Protein AF-0000000086640289 (afdb_homodimer)

Secondary structure (DSSP, 8-state):
------SEEEEEEESS-TT-EEEEEESSTT--HHHHHHTT---EEEEES-SBTTB---EEEEEEEEEEEE-SS-HHHH-SEEEEES-BHHHHHHTT-PPPSS-EEEEE-GGGEE--TTSEEEEPHHHHTTT-EE--EEEEEEE-S-BSS--TTTGGGGEEEEEEEE--EEHHHHHTSS-SHHHH-STT-EEEEEEEEEGGG-S-GGG-EEEEEETTEEEEEEEGGGBSS-HHHHHHHHTTTS-B-TT-EEE----S--GGGSSS-----TT-EEEEEEETTTEEEEEEEEE--/------SEEEEEEESS-TT-EEEEEESSTT--HHHHHHTT---EEEEES-SBTTB---EEEEEEEEEEEE-SS-HHHH-SEEEEES-BHHHHHHTT-PPPSS-EEEEE-GGGEE--TTSEEEEPHHHHTTT-EE--EEEEEEE-S-BSS--TTTGGGGEEEEEEEE--EEHHHHHTSS-SHHHH-STT-EEEEEEEEEGGG-S-GGG-EEEEEETTEEEEEEEGGGBSS-HHHHHHHHTTTS-B-TT-EEE----S--GGGSSS-----TT-EEEEEEETTTEEEEEEEEE--

Radius of gyration: 24.08 Å; Cα contacts (8 Å, |Δi|>4): 1708; chains: 2; bounding box: 57×68×58 Å

Organism: NCBI:txid1208366

Structure (mmCIF, N/CA/C/O backbone):
data_AF-0000000086640289-model_v1
#
loop_
_entity.id
_entity.type
_entity.pdbx_description
1 polymer 'Fumarylacetoacetase-like C-terminal domain-containing protein'
#
loop_
_atom_site.group_PDB
_atom_site.id
_atom_site.type_symbol
_atom_site.label_atom_id
_atom_site.label_alt_id
_atom_site.label_comp_id
_atom_site.label_asym_id
_atom_site.label_entity_id
_atom_site.label_seq_id
_atom_site.pdbx_PDB_ins_code
_atom_site.Cartn_x
_atom_site.Cartn_y
_atom_site.Cartn_z
_atom_site.occupancy
_atom_site.B_iso_or_equiv
_atom_site.auth_seq_id
_atom_site.auth_comp_id
_atom_site.auth_asym_id
_atom_site.auth_atom_id
_atom_site.pdbx_PDB_model_num
ATOM 1 N N . MET A 1 1 ? 33.031 -7.715 -14.867 1 24.7 1 MET A N 1
ATOM 2 C CA . MET A 1 1 ? 32.781 -9.148 -14.742 1 24.7 1 MET A CA 1
ATOM 3 C C . MET A 1 1 ? 31.281 -9.43 -14.781 1 24.7 1 MET A C 1
ATOM 5 O O . MET A 1 1 ? 30.547 -8.945 -13.93 1 24.7 1 MET A O 1
ATOM 9 N N . ALA A 1 2 ? 30.656 -9.617 -15.773 1 37.31 2 ALA A N 1
ATOM 10 C CA . ALA A 1 2 ? 29.266 -9.633 -16.188 1 37.31 2 ALA A CA 1
ATOM 11 C C . ALA A 1 2 ? 28.438 -10.531 -15.273 1 37.31 2 ALA A C 1
ATOM 13 O O . ALA A 1 2 ? 28.953 -11.5 -14.711 1 37.31 2 ALA A O 1
ATOM 14 N N . MET A 1 3 ? 27.281 -10.094 -14.562 1 44.59 3 MET A N 1
ATOM 15 C CA . MET A 1 3 ? 26.266 -10.586 -13.633 1 44.59 3 MET A CA 1
ATOM 16 C C . MET A 1 3 ? 25.922 -12.039 -13.93 1 44.59 3 MET A C 1
ATOM 18 O O . MET A 1 3 ? 25.609 -12.391 -15.07 1 44.59 3 MET A O 1
ATOM 22 N N . ARG A 1 4 ? 26.469 -12.938 -13.359 1 50.22 4 ARG A N 1
ATOM 23 C CA . ARG A 1 4 ? 26.062 -14.336 -13.312 1 50.22 4 ARG A CA 1
ATOM 24 C C . ARG A 1 4 ? 24.547 -14.461 -13.172 1 50.22 4 ARG A C 1
ATOM 26 O O . ARG A 1 4 ? 23.984 -14.086 -12.141 1 50.22 4 ARG A O 1
ATOM 33 N N . PRO A 1 5 ? 23.719 -14.805 -14.32 1 75.94 5 PRO A N 1
ATOM 34 C CA . PRO A 1 5 ? 22.312 -14.945 -14.727 1 75.94 5 PRO A CA 1
ATOM 35 C C . PRO A 1 5 ? 21.625 -16.125 -14.062 1 75.94 5 PRO A C 1
ATOM 37 O O . PRO A 1 5 ? 22.281 -17.125 -13.734 1 75.94 5 PRO A O 1
ATOM 40 N N . PHE A 1 6 ? 20.828 -16.016 -13.094 1 92.88 6 PHE A N 1
ATOM 41 C CA . PHE A 1 6 ? 20 -17.125 -12.602 1 92.88 6 PHE A CA 1
ATOM 42 C C . PHE A 1 6 ? 18.859 -17.406 -13.562 1 92.88 6 PHE A C 1
ATOM 44 O O . PHE A 1 6 ? 18.484 -16.547 -14.367 1 92.88 6 PHE A O 1
ATOM 51 N N . SER A 1 7 ? 18.453 -18.688 -13.578 1 96.06 7 SER A N 1
ATOM 52 C CA . SER A 1 7 ? 17.281 -19.047 -14.359 1 96.06 7 SER A CA 1
ATOM 53 C C . SER A 1 7 ? 16.016 -19.047 -13.5 1 96.06 7 SER A C 1
ATOM 55 O O . SER A 1 7 ? 15.008 -18.438 -13.867 1 96.06 7 SER A O 1
ATOM 57 N N . ARG A 1 8 ? 16.125 -19.672 -12.344 1 97.5 8 ARG A N 1
ATOM 58 C CA . ARG A 1 8 ? 15.031 -19.766 -11.367 1 97.5 8 ARG A CA 1
ATOM 59 C C . ARG A 1 8 ? 15.578 -19.75 -9.945 1 97.5 8 ARG A C 1
ATOM 61 O O . ARG A 1 8 ? 16.531 -20.469 -9.625 1 97.5 8 ARG A O 1
ATOM 68 N N . LEU A 1 9 ? 14.984 -18.953 -9.133 1 98.62 9 LEU A N 1
ATOM 69 C CA . LEU A 1 9 ? 15.438 -18.875 -7.75 1 98.62 9 LEU A CA 1
ATOM 70 C C . LEU A 1 9 ? 14.32 -19.266 -6.785 1 98.62 9 LEU A C 1
ATOM 72 O O . LEU A 1 9 ? 13.148 -19.047 -7.078 1 98.62 9 LEU A O 1
ATOM 76 N N . VAL A 1 10 ? 14.719 -19.875 -5.699 1 98.88 10 VAL A N 1
ATOM 77 C CA . VAL A 1 10 ? 13.844 -20.094 -4.551 1 98.88 10 VAL A CA 1
ATOM 78 C C . VAL A 1 10 ? 14.453 -19.438 -3.307 1 98.88 10 VAL A C 1
ATOM 80 O O . VAL A 1 10 ? 15.672 -19.297 -3.211 1 98.88 10 VAL A O 1
ATOM 83 N N . ARG A 1 11 ? 13.648 -18.969 -2.461 1 98.88 11 ARG A N 1
ATOM 84 C CA . ARG A 1 11 ? 13.961 -18.594 -1.082 1 98.88 11 ARG A CA 1
ATOM 85 C C . ARG A 1 11 ? 13.477 -19.672 -0.111 1 98.88 11 ARG A C 1
ATOM 87 O O . ARG A 1 11 ? 12.328 -20.109 -0.183 1 98.88 11 ARG A O 1
ATOM 94 N N . PHE A 1 12 ? 14.461 -20.156 0.805 1 98.75 12 PHE A N 1
ATOM 95 C CA . PHE A 1 12 ? 14.078 -21.359 1.538 1 98.75 12 PHE A CA 1
ATOM 96 C C . PHE A 1 12 ? 14.898 -21.5 2.814 1 98.75 12 PHE A C 1
ATOM 98 O O . PHE A 1 12 ? 15.883 -20.766 3.012 1 98.75 12 PHE A O 1
ATOM 105 N N . ILE A 1 13 ? 14.352 -22.312 3.648 1 98.44 13 ILE A N 1
ATOM 106 C CA . ILE A 1 13 ? 15.086 -22.844 4.793 1 98.44 13 ILE A CA 1
ATOM 107 C C . ILE A 1 13 ? 15.539 -24.266 4.496 1 98.44 13 ILE A C 1
ATOM 109 O O . ILE A 1 13 ? 14.766 -25.078 3.994 1 98.44 13 ILE A O 1
ATOM 113 N N . SER A 1 14 ? 16.812 -24.531 4.777 1 97.94 14 SER A N 1
ATOM 114 C CA . SER A 1 14 ? 17.359 -25.844 4.457 1 97.94 14 SER A CA 1
ATOM 115 C C . SER A 1 14 ? 17.141 -26.828 5.605 1 97.94 14 SER A C 1
ATOM 117 O O . SER A 1 14 ? 16.938 -26.422 6.75 1 97.94 14 SER A O 1
ATOM 119 N N . THR A 1 15 ? 17.219 -28.078 5.32 1 97 15 THR A N 1
ATOM 120 C CA . THR A 1 15 ? 17.125 -29.141 6.324 1 97 15 THR A CA 1
ATOM 121 C C . THR A 1 15 ? 18.312 -29.078 7.273 1 97 15 THR A C 1
ATOM 123 O O . THR A 1 15 ? 18.188 -29.406 8.461 1 97 15 THR A O 1
ATOM 126 N N . ALA A 1 16 ? 19.453 -28.641 6.812 1 95.31 16 ALA A N 1
ATOM 127 C CA . ALA A 1 16 ? 20.688 -28.641 7.578 1 95.31 16 ALA A CA 1
ATOM 128 C C . ALA A 1 16 ? 20.766 -27.453 8.523 1 95.31 16 ALA A C 1
ATOM 130 O O . ALA A 1 16 ? 21.422 -27.516 9.562 1 95.31 16 ALA A O 1
ATOM 131 N N . ASP A 1 17 ? 20.156 -26.359 8.203 1 92.88 17 ASP A N 1
ATOM 132 C CA . ASP A 1 17 ? 20.203 -25.141 9 1 92.88 17 ASP A CA 1
ATOM 133 C C . ASP A 1 17 ? 18.828 -24.484 9.094 1 92.88 17 ASP A C 1
ATOM 135 O O . ASP A 1 17 ? 18.516 -23.578 8.32 1 92.88 17 ASP A O 1
ATOM 139 N N . PRO A 1 18 ? 18.125 -24.734 10.156 1 91.88 18 PRO A N 1
ATOM 140 C CA . PRO A 1 18 ? 16.719 -24.328 10.242 1 91.88 18 PRO A CA 1
ATOM 141 C C . PRO A 1 18 ? 16.562 -22.844 10.602 1 91.88 18 PRO A C 1
ATOM 143 O O . PRO A 1 18 ? 15.453 -22.328 10.594 1 91.88 18 PRO A O 1
ATOM 146 N N . VAL A 1 19 ? 17.641 -22.125 10.812 1 91.56 19 VAL A N 1
ATOM 147 C CA . VAL A 1 19 ? 17.5 -20.75 11.266 1 91.56 19 VAL A CA 1
ATOM 148 C C . VAL A 1 19 ? 17.938 -19.781 10.172 1 91.56 19 VAL A C 1
ATOM 150 O O . VAL A 1 19 ? 17.75 -18.578 10.273 1 91.56 19 VAL A O 1
ATOM 153 N N . LYS A 1 20 ? 18.453 -20.328 9.109 1 95.06 20 LYS A N 1
ATOM 154 C CA . LYS A 1 20 ? 19.016 -19.469 8.062 1 95.06 20 LYS A CA 1
ATOM 155 C C . LYS A 1 20 ? 18.125 -19.484 6.82 1 95.06 20 LYS A C 1
ATOM 157 O O . LYS A 1 20 ? 17.719 -20.562 6.352 1 95.06 20 LYS A O 1
ATOM 162 N N . ILE A 1 21 ? 17.766 -18.344 6.352 1 98.06 21 ILE A N 1
ATOM 163 C CA . ILE A 1 21 ? 17.078 -18.219 5.066 1 98.06 21 ILE A CA 1
ATOM 164 C C . ILE A 1 21 ? 18.125 -18.172 3.941 1 98.06 21 ILE A C 1
ATOM 166 O O . ILE A 1 21 ? 19.078 -17.391 4.008 1 98.06 21 ILE A O 1
ATOM 170 N N . LEU A 1 22 ? 17.922 -18.969 2.895 1 98.38 22 LEU A N 1
ATOM 171 C CA . LEU A 1 22 ? 18.859 -19.078 1.788 1 98.38 22 LEU A CA 1
ATOM 172 C C . LEU A 1 22 ? 18.172 -18.797 0.457 1 98.38 22 LEU A C 1
ATOM 174 O O . LEU A 1 22 ? 16.953 -18.875 0.356 1 98.38 22 LEU A O 1
ATOM 178 N N . ILE A 1 23 ? 18.969 -18.422 -0.487 1 98.62 23 ILE A N 1
ATOM 179 C CA . ILE A 1 23 ? 18.578 -18.328 -1.892 1 98.62 23 ILE A CA 1
ATOM 180 C C . ILE A 1 23 ? 19.25 -19.438 -2.688 1 98.62 23 ILE A C 1
ATOM 182 O O . ILE A 1 23 ? 20.422 -19.75 -2.459 1 98.62 23 ILE A O 1
ATOM 186 N N . GLY A 1 24 ? 18.531 -20.031 -3.619 1 98.5 24 GLY A N 1
ATOM 187 C CA . GLY A 1 24 ? 19.156 -21.078 -4.43 1 98.5 24 GLY A CA 1
ATOM 188 C C . GLY A 1 24 ? 18.406 -21.344 -5.723 1 98.5 24 GLY A C 1
ATOM 189 O O . GLY A 1 24 ? 17.328 -20.797 -5.949 1 98.5 24 GLY A O 1
ATOM 190 N N . GLN A 1 25 ? 18.984 -22.078 -6.547 1 98.5 25 GLN A N 1
ATOM 191 C CA . GLN A 1 25 ? 18.406 -22.531 -7.801 1 98.5 25 GLN A CA 1
ATOM 192 C C . GLN A 1 25 ? 18.203 -24.047 -7.789 1 98.5 25 GLN A C 1
ATOM 194 O O . GLN A 1 25 ? 19.141 -24.797 -7.523 1 98.5 25 GLN A O 1
ATOM 199 N N . PRO A 1 26 ? 16.953 -24.469 -8.078 1 98.38 26 PRO A N 1
ATOM 200 C CA . PRO A 1 26 ? 16.75 -25.922 -8.109 1 98.38 26 PRO A CA 1
ATOM 201 C C . PRO A 1 26 ? 17.75 -26.641 -9.008 1 98.38 26 PRO A C 1
ATOM 203 O O . PRO A 1 26 ? 18.078 -26.156 -10.094 1 98.38 26 PRO A O 1
ATOM 206 N N . GLU A 1 27 ? 18.219 -27.75 -8.562 1 97.44 27 GLU A N 1
ATOM 207 C CA . GLU A 1 27 ? 19.172 -28.547 -9.328 1 97.44 27 GLU A CA 1
ATOM 208 C C . GLU A 1 27 ? 18.547 -29.078 -10.617 1 97.44 27 GLU A C 1
ATOM 210 O O . GLU A 1 27 ? 19.203 -29.125 -11.656 1 97.44 27 GLU A O 1
ATOM 215 N N . GLN A 1 28 ? 17.344 -29.5 -10.477 1 95.75 28 GLN A N 1
ATOM 216 C CA . GLN A 1 28 ? 16.609 -29.953 -11.648 1 95.75 28 GLN A CA 1
ATOM 217 C C . GLN A 1 28 ? 15.859 -28.812 -12.312 1 95.75 28 GLN A C 1
ATOM 219 O O . GLN A 1 28 ? 14.898 -28.281 -11.742 1 95.75 28 GLN A O 1
ATOM 224 N N . ASP A 1 29 ? 16.141 -28.531 -13.469 1 91.31 29 ASP A N 1
ATOM 225 C CA . ASP A 1 29 ? 15.641 -27.344 -14.156 1 91.31 29 ASP A CA 1
ATOM 226 C C . ASP A 1 29 ? 14.133 -27.406 -14.359 1 91.31 29 ASP A C 1
ATOM 228 O O . ASP A 1 29 ? 13.445 -26.391 -14.305 1 91.31 29 ASP A O 1
ATOM 232 N N . GLU A 1 30 ? 13.609 -28.562 -14.539 1 93.44 30 GLU A N 1
ATOM 233 C CA . GLU A 1 30 ? 12.211 -28.672 -14.945 1 93.44 30 GLU A CA 1
ATOM 234 C C . GLU A 1 30 ? 11.32 -29.062 -13.773 1 93.44 30 GLU A C 1
ATOM 236 O O . GLU A 1 30 ? 10.109 -29.234 -13.93 1 93.44 30 GLU A O 1
ATOM 241 N N . ILE A 1 31 ? 11.914 -29.156 -12.594 1 97.75 31 ILE A N 1
ATOM 242 C CA . ILE A 1 31 ? 11.148 -29.609 -11.438 1 97.75 31 ILE A CA 1
ATOM 243 C C . ILE A 1 31 ? 10.094 -28.562 -11.07 1 97.75 31 ILE A C 1
ATOM 245 O O . ILE A 1 31 ? 10.375 -27.359 -11.094 1 97.75 31 ILE A O 1
ATOM 249 N N . ASP A 1 32 ? 8.859 -29 -10.875 1 98.69 32 ASP A N 1
ATOM 250 C CA . ASP A 1 32 ? 7.883 -28.172 -10.195 1 98.69 32 ASP A CA 1
ATOM 251 C C . ASP A 1 32 ? 8.109 -28.188 -8.68 1 98.69 32 ASP A C 1
ATOM 253 O O . ASP A 1 32 ? 7.656 -29.094 -7.988 1 98.69 32 ASP A O 1
ATOM 257 N N . VAL A 1 33 ? 8.758 -27.141 -8.195 1 98.81 33 VAL A N 1
ATOM 258 C CA . VAL A 1 33 ? 9.219 -27.109 -6.812 1 98.81 33 VAL A CA 1
ATOM 259 C C . VAL A 1 33 ? 8.023 -27.234 -5.867 1 98.81 33 VAL A C 1
ATOM 261 O O . VAL A 1 33 ? 8.07 -27.984 -4.891 1 98.81 33 VAL A O 1
ATOM 264 N N . GLY A 1 34 ? 6.914 -26.516 -6.125 1 98.75 34 GLY A N 1
ATOM 265 C CA . GLY A 1 34 ? 5.742 -26.547 -5.266 1 98.75 34 GLY A CA 1
ATOM 266 C C . GLY A 1 34 ? 5.117 -27.922 -5.152 1 98.75 34 GLY A C 1
ATOM 267 O O . GLY A 1 34 ? 4.84 -28.391 -4.051 1 98.75 34 GLY A O 1
ATOM 268 N N . ILE A 1 35 ? 4.938 -28.594 -6.273 1 98.5 35 ILE A N 1
ATOM 269 C CA . ILE A 1 35 ? 4.309 -29.906 -6.293 1 98.5 35 ILE A CA 1
ATOM 270 C C . ILE A 1 35 ? 5.234 -30.938 -5.645 1 98.5 35 ILE A C 1
ATOM 272 O O . ILE A 1 35 ? 4.785 -31.781 -4.871 1 98.5 35 ILE A O 1
ATOM 276 N N . ALA A 1 36 ? 6.527 -30.859 -5.973 1 98.69 36 ALA A N 1
ATOM 277 C CA . ALA A 1 36 ? 7.484 -31.797 -5.398 1 98.69 36 ALA A CA 1
ATOM 278 C C . ALA A 1 36 ? 7.457 -31.75 -3.875 1 98.69 36 ALA A C 1
ATOM 280 O O . ALA A 1 36 ? 7.359 -32.781 -3.215 1 98.69 36 ALA A O 1
ATOM 281 N N . LEU A 1 37 ? 7.492 -30.547 -3.363 1 98.5 37 LEU A N 1
ATOM 282 C CA . LEU A 1 37 ? 7.488 -30.406 -1.913 1 98.5 37 LEU A CA 1
ATOM 283 C C . LEU A 1 37 ? 6.152 -30.844 -1.325 1 98.5 37 LEU A C 1
ATOM 285 O O . LEU A 1 37 ? 6.117 -31.5 -0.277 1 98.5 37 LEU A O 1
ATOM 289 N N . HIS A 1 38 ? 5.09 -30.5 -1.978 1 98.19 38 HIS A N 1
ATOM 290 C CA . HIS A 1 38 ? 3.762 -30.875 -1.512 1 98.19 38 HIS A CA 1
ATOM 291 C C . HIS A 1 38 ? 3.604 -32.406 -1.467 1 98.19 38 HIS A C 1
ATOM 293 O O . HIS A 1 38 ? 2.889 -32.906 -0.613 1 98.19 38 HIS A O 1
ATOM 299 N N . GLN A 1 39 ? 4.301 -33.062 -2.316 1 97.81 39 GLN A N 1
ATOM 300 C CA . GLN A 1 39 ? 4.242 -34.531 -2.387 1 97.81 39 GLN A CA 1
ATOM 301 C C . GLN A 1 39 ? 5.352 -35.156 -1.549 1 97.81 39 GLN A C 1
ATOM 303 O O . GLN A 1 39 ? 5.609 -36.375 -1.66 1 97.81 39 GLN A O 1
ATOM 308 N N . ASN A 1 40 ? 6.094 -34.375 -0.811 1 97.12 40 ASN A N 1
ATOM 309 C CA . ASN A 1 40 ? 7.145 -34.781 0.111 1 97.12 40 ASN A CA 1
ATOM 310 C C . ASN A 1 40 ? 8.352 -35.344 -0.634 1 97.12 40 ASN A C 1
ATOM 312 O O . ASN A 1 40 ? 8.977 -36.312 -0.177 1 97.12 40 ASN A O 1
ATOM 316 N N . HIS A 1 41 ? 8.562 -34.844 -1.82 1 97.94 41 HIS A N 1
ATOM 317 C CA . HIS A 1 41 ? 9.797 -35.156 -2.537 1 97.94 41 HIS A CA 1
ATOM 318 C C . HIS A 1 41 ? 10.914 -34.188 -2.154 1 97.94 41 HIS A C 1
ATOM 320 O O . HIS A 1 41 ? 10.664 -33.031 -1.899 1 97.94 41 HIS A O 1
ATOM 326 N N . GLU A 1 42 ? 12.039 -34.719 -2.166 1 97.56 42 GLU A N 1
ATOM 327 C CA . GLU A 1 42 ? 13.211 -33.906 -1.893 1 97.56 42 GLU A CA 1
ATOM 328 C C . GLU A 1 42 ? 13.5 -32.938 -3.051 1 97.56 42 GLU A C 1
ATOM 330 O O . GLU A 1 42 ? 13.414 -33.344 -4.219 1 97.56 42 GLU A O 1
ATOM 335 N N . VAL A 1 43 ? 13.773 -31.75 -2.725 1 98.5 43 VAL A N 1
ATOM 336 C CA . VAL A 1 43 ? 14.211 -30.766 -3.711 1 98.5 43 VAL A CA 1
ATOM 337 C C . VAL A 1 43 ? 15.586 -30.219 -3.322 1 98.5 43 VAL A C 1
ATOM 339 O O . VAL A 1 43 ? 15.734 -29.578 -2.279 1 98.5 43 VAL A O 1
ATOM 342 N N . ARG A 1 44 ? 16.562 -30.438 -4.133 1 98.38 44 ARG A N 1
ATOM 343 C CA . ARG A 1 44 ? 17.922 -29.938 -3.941 1 98.38 44 ARG A CA 1
ATOM 344 C C . ARG A 1 44 ? 18.156 -28.656 -4.742 1 98.38 44 ARG A C 1
ATOM 346 O O . ARG A 1 44 ? 17.641 -28.516 -5.855 1 98.38 44 ARG A O 1
ATOM 353 N N . VAL A 1 45 ? 18.906 -27.797 -4.133 1 98.19 45 VAL A N 1
ATOM 354 C CA . VAL A 1 45 ? 19.109 -26.5 -4.75 1 98.19 45 VAL A CA 1
ATOM 355 C C . VAL A 1 45 ? 20.578 -26.125 -4.68 1 98.19 45 VAL A C 1
ATOM 357 O O . VAL A 1 45 ? 21.281 -26.453 -3.719 1 98.19 45 VAL A O 1
ATOM 360 N N . HIS A 1 46 ? 21.109 -25.547 -5.75 1 98.19 46 HIS A N 1
ATOM 361 C CA . HIS A 1 46 ? 22.391 -24.875 -5.707 1 98.19 46 HIS A CA 1
ATOM 362 C C . HIS A 1 46 ? 22.312 -23.562 -4.934 1 98.19 46 HIS A C 1
ATOM 364 O O . HIS A 1 46 ? 21.562 -22.656 -5.312 1 98.19 46 HIS A O 1
ATOM 370 N N . VAL A 1 47 ? 23.047 -23.422 -3.871 1 98.19 47 VAL A N 1
ATOM 371 C CA . VAL A 1 47 ? 22.922 -22.297 -2.957 1 98.19 47 VAL A CA 1
ATOM 372 C C . VAL A 1 47 ? 23.672 -21.094 -3.529 1 98.19 47 VAL A C 1
ATOM 374 O O . VAL A 1 47 ? 24.766 -21.234 -4.074 1 98.19 47 VAL A O 1
ATOM 377 N N . PHE A 1 48 ? 23.109 -19.969 -3.441 1 98.06 48 PHE A N 1
ATOM 378 C CA . PHE A 1 48 ? 23.719 -18.703 -3.83 1 98.06 48 PHE A CA 1
ATOM 379 C C . PHE A 1 48 ? 24.25 -17.969 -2.609 1 98.06 48 PHE A C 1
ATOM 381 O O . PHE A 1 48 ? 23.828 -18.234 -1.482 1 98.06 48 PHE A O 1
ATOM 388 N N . SER A 1 49 ? 25.172 -16.969 -2.814 1 97.56 49 SER A N 1
ATOM 389 C CA . SER A 1 49 ? 25.859 -16.281 -1.727 1 97.56 49 SER A CA 1
ATOM 390 C C . SER A 1 49 ? 25 -15.156 -1.157 1 97.56 49 SER A C 1
ATOM 392 O O . SER A 1 49 ? 25.219 -14.719 -0.025 1 97.56 49 SER A O 1
ATOM 394 N N . GLY A 1 50 ? 24.078 -14.688 -1.99 1 96.94 50 GLY A N 1
ATOM 395 C CA . GLY A 1 50 ? 23.25 -13.57 -1.544 1 96.94 50 GLY A CA 1
ATOM 396 C C . GLY A 1 50 ? 22.109 -13.992 -0.651 1 96.94 50 GLY A C 1
ATOM 397 O O . GLY A 1 50 ? 21.797 -15.18 -0.544 1 96.94 50 GLY A O 1
ATOM 398 N N . ARG A 1 51 ? 21.484 -13.039 -0.013 1 95.06 51 ARG A N 1
ATOM 399 C CA . ARG A 1 51 ? 20.406 -13.32 0.931 1 95.06 51 ARG A CA 1
ATOM 400 C C . ARG A 1 51 ? 19.047 -12.875 0.37 1 95.06 51 ARG A C 1
ATOM 402 O O . ARG A 1 51 ? 18.031 -12.984 1.047 1 95.06 51 ARG A O 1
ATOM 409 N N . SER A 1 52 ? 19.062 -12.367 -0.802 1 98.06 52 SER A N 1
ATOM 410 C CA . SER A 1 52 ? 17.875 -11.852 -1.467 1 98.06 52 SER A CA 1
ATOM 411 C C . SER A 1 52 ? 17.859 -12.211 -2.949 1 98.06 52 SER A C 1
ATOM 413 O O . SER A 1 52 ? 18.922 -12.219 -3.592 1 98.06 52 SER A O 1
ATOM 415 N N . VAL A 1 53 ? 16.688 -12.43 -3.43 1 98.12 53 VAL A N 1
ATOM 416 C CA . VAL A 1 53 ? 16.594 -12.711 -4.859 1 98.12 53 VAL A CA 1
ATOM 417 C C . VAL A 1 53 ? 16.938 -11.445 -5.652 1 98.12 53 VAL A C 1
ATOM 419 O O . VAL A 1 53 ? 17.219 -11.516 -6.848 1 98.12 53 VAL A O 1
ATOM 422 N N . LEU A 1 54 ? 16.828 -10.281 -5.031 1 98 54 LEU A N 1
ATOM 423 C CA . LEU A 1 54 ? 17.156 -9.016 -5.68 1 98 54 LEU A CA 1
ATOM 424 C C . LEU A 1 54 ? 18.656 -8.844 -5.816 1 98 54 LEU A C 1
ATOM 426 O O . LEU A 1 54 ? 19.125 -8.008 -6.594 1 98 54 LEU A O 1
ATOM 430 N N . ASP A 1 55 ? 19.375 -9.539 -5.02 1 96.81 55 ASP A N 1
ATOM 431 C CA . ASP A 1 55 ? 20.828 -9.602 -5.031 1 96.81 55 ASP A CA 1
ATOM 432 C C . ASP A 1 55 ? 21.328 -11 -4.656 1 96.81 55 ASP A C 1
ATOM 434 O O . ASP A 1 55 ? 21.922 -11.188 -3.592 1 96.81 55 ASP A O 1
ATOM 438 N N . PRO A 1 56 ? 21.156 -11.938 -5.582 1 97.06 56 PRO A N 1
ATOM 439 C CA . PRO A 1 56 ? 21.375 -13.336 -5.211 1 97.06 56 PRO A CA 1
ATOM 440 C C . PRO A 1 56 ? 22.859 -13.703 -5.109 1 97.06 56 PRO A C 1
ATOM 442 O O . PRO A 1 56 ? 23.203 -14.773 -4.605 1 97.06 56 PRO A O 1
ATOM 445 N N . GLY A 1 57 ? 23.688 -12.82 -5.574 1 96.25 57 GLY A N 1
ATOM 446 C CA . GLY A 1 57 ? 25.094 -13.172 -5.586 1 96.25 57 GLY A CA 1
ATOM 447 C C . GLY A 1 57 ? 25.438 -14.242 -6.598 1 96.25 57 GLY A C 1
ATOM 448 O O . GLY A 1 57 ? 24.984 -14.195 -7.742 1 96.25 57 GLY A O 1
ATOM 449 N N . GLN A 1 58 ? 26.359 -15.148 -6.152 1 95.44 58 GLN A N 1
ATOM 450 C CA . GLN A 1 58 ? 26.828 -16.203 -7.039 1 95.44 58 GLN A CA 1
ATOM 451 C C . GLN A 1 58 ? 26.594 -17.578 -6.418 1 95.44 58 GLN A C 1
ATOM 453 O O . GLN A 1 58 ? 26.422 -17.703 -5.203 1 95.44 58 GLN A O 1
ATOM 458 N N . ARG A 1 59 ? 26.594 -18.516 -7.301 1 95.75 59 ARG A N 1
ATOM 459 C CA . ARG A 1 59 ? 26.578 -19.891 -6.781 1 95.75 59 ARG A CA 1
ATOM 460 C C . ARG A 1 59 ? 27.766 -20.141 -5.871 1 95.75 59 ARG A C 1
ATOM 462 O O . ARG A 1 59 ? 28.906 -19.781 -6.203 1 95.75 59 ARG A O 1
ATOM 469 N N . THR A 1 60 ? 27.531 -20.766 -4.773 1 96.69 60 THR A N 1
ATOM 470 C CA . THR A 1 60 ? 28.594 -21 -3.803 1 96.69 60 THR A CA 1
ATOM 471 C C . THR A 1 60 ? 29.312 -22.312 -4.102 1 96.69 60 THR A C 1
ATOM 473 O O . THR A 1 60 ? 30.422 -22.547 -3.6 1 96.69 60 THR A O 1
ATOM 476 N N . GLY A 1 61 ? 28.719 -23.188 -4.848 1 96.62 61 GLY A N 1
ATOM 477 C CA . GLY A 1 61 ? 29.188 -24.547 -5.023 1 96.62 61 GLY A CA 1
ATOM 478 C C . GLY A 1 61 ? 28.516 -25.547 -4.094 1 96.62 61 GLY A C 1
ATOM 479 O O . GLY A 1 61 ? 28.578 -26.75 -4.316 1 96.62 61 GLY A O 1
ATOM 480 N N . ASP A 1 62 ? 27.859 -25.031 -3.107 1 97.12 62 ASP A N 1
ATOM 481 C CA . ASP A 1 62 ? 27.156 -25.891 -2.15 1 97.12 62 ASP A CA 1
ATOM 482 C C . ASP A 1 62 ? 25.75 -26.219 -2.641 1 97.12 62 ASP A C 1
ATOM 484 O O . ASP A 1 62 ? 25.156 -25.484 -3.43 1 97.12 62 ASP A O 1
ATOM 488 N N . THR A 1 63 ? 25.312 -27.328 -2.24 1 97.94 63 THR A N 1
ATOM 489 C CA . THR A 1 63 ? 23.922 -27.719 -2.451 1 97.94 63 THR A CA 1
ATOM 490 C C . THR A 1 63 ? 23.203 -27.906 -1.116 1 97.94 63 THR A C 1
ATOM 492 O O . THR A 1 63 ? 23.844 -28.172 -0.094 1 97.94 63 THR A O 1
ATOM 495 N N . ALA A 1 64 ? 21.938 -27.641 -1.125 1 98.25 64 ALA A N 1
ATOM 496 C CA . ALA A 1 64 ? 21.109 -27.812 0.062 1 98.25 64 ALA A CA 1
ATOM 497 C C . ALA A 1 64 ? 19.75 -28.422 -0.298 1 98.25 64 ALA A C 1
ATOM 499 O O . ALA A 1 64 ? 19.344 -28.375 -1.459 1 98.25 64 ALA A O 1
ATOM 500 N N . THR A 1 65 ? 19.141 -28.984 0.7 1 98.5 65 THR A N 1
ATOM 501 C CA . THR A 1 65 ? 17.797 -29.531 0.556 1 98.5 65 THR A CA 1
ATOM 502 C C . THR A 1 65 ? 16.766 -28.609 1.2 1 98.5 65 THR A C 1
ATOM 504 O O . THR A 1 65 ? 16.953 -28.156 2.332 1 98.5 65 THR A O 1
ATOM 507 N N . ILE A 1 66 ? 15.664 -28.406 0.535 1 98.56 66 ILE A N 1
ATOM 508 C CA . ILE A 1 66 ? 14.648 -27.5 1.049 1 98.56 66 ILE A CA 1
ATOM 509 C C . ILE A 1 66 ? 13.867 -28.172 2.172 1 98.56 66 ILE A C 1
ATOM 511 O O . ILE A 1 66 ? 13.336 -29.281 1.992 1 98.56 66 ILE A O 1
ATOM 515 N N . SER A 1 67 ? 13.844 -27.578 3.314 1 98.38 67 SER A N 1
ATOM 516 C CA . SER A 1 67 ? 12.938 -27.953 4.395 1 98.38 67 SER A CA 1
ATOM 517 C C . SER A 1 67 ? 11.625 -27.188 4.32 1 98.38 67 SER A C 1
ATOM 519 O O . SER A 1 67 ? 10.547 -27.766 4.418 1 98.38 67 SER A O 1
ATOM 521 N N . ARG A 1 68 ? 11.75 -25.875 4.098 1 98.25 68 ARG A N 1
ATOM 522 C CA . ARG A 1 68 ? 10.594 -25 3.984 1 98.25 68 ARG A CA 1
ATOM 523 C C . ARG A 1 68 ? 10.789 -23.984 2.865 1 98.25 68 ARG A C 1
ATOM 525 O O . ARG A 1 68 ? 11.828 -23.312 2.805 1 98.25 68 ARG A O 1
ATOM 532 N N . LEU A 1 69 ? 9.828 -23.969 2.07 1 98.69 69 LEU A N 1
ATOM 533 C CA . LEU A 1 69 ? 9.812 -22.984 0.985 1 98.69 69 LEU A CA 1
ATOM 534 C C . LEU A 1 69 ? 9.211 -21.672 1.447 1 98.69 69 LEU A C 1
ATOM 536 O O . LEU A 1 69 ? 8.219 -21.656 2.178 1 98.69 69 LEU A O 1
ATOM 540 N N . LEU A 1 70 ? 9.789 -20.531 1.032 1 98.75 70 LEU A N 1
ATOM 541 C CA . LEU A 1 70 ? 9.305 -19.203 1.367 1 98.75 70 LEU A CA 1
ATOM 542 C C . LEU A 1 70 ? 8.922 -18.438 0.108 1 98.75 70 LEU A C 1
ATOM 544 O O . LEU A 1 70 ? 9.312 -18.812 -0.999 1 98.75 70 LEU A O 1
ATOM 548 N N . SER A 1 71 ? 8.047 -17.422 0.323 1 98.94 71 SER A N 1
ATOM 549 C CA . SER A 1 71 ? 7.875 -16.469 -0.764 1 98.94 71 SER A CA 1
ATOM 550 C C . SER A 1 71 ? 9.219 -16.031 -1.34 1 98.94 71 SER A C 1
ATOM 552 O O . SER A 1 71 ? 10.164 -15.773 -0.593 1 98.94 71 SER A O 1
ATOM 554 N N . PRO A 1 72 ? 9.289 -15.945 -2.676 1 98.88 72 PRO A N 1
ATOM 555 C CA . PRO A 1 72 ? 10.578 -15.539 -3.246 1 98.88 72 PRO A CA 1
ATOM 556 C C . PRO A 1 72 ? 11.07 -14.203 -2.701 1 98.88 72 PRO A C 1
ATOM 558 O O . PRO A 1 72 ? 12.281 -13.992 -2.578 1 98.88 72 PRO A O 1
ATOM 561 N N . LEU A 1 73 ? 10.156 -13.367 -2.371 1 98.88 73 LEU A N 1
ATOM 562 C CA . LEU A 1 73 ? 10.484 -12.086 -1.762 1 98.88 73 LEU A CA 1
ATOM 563 C C . LEU A 1 73 ? 9.93 -12 -0.343 1 98.88 73 LEU A C 1
ATOM 565 O O . LEU A 1 73 ? 8.812 -12.438 -0.081 1 98.88 73 LEU A O 1
ATOM 569 N N . ALA A 1 74 ? 10.797 -11.398 0.477 1 98.12 74 ALA A N 1
ATOM 570 C CA . ALA A 1 74 ? 10.336 -11.109 1.833 1 98.12 74 ALA A CA 1
ATOM 571 C C . ALA A 1 74 ? 9.422 -9.891 1.856 1 98.12 74 ALA A C 1
ATOM 573 O O . ALA A 1 74 ? 9.5 -9.031 0.977 1 98.12 74 ALA A O 1
ATOM 574 N N . SER A 1 75 ? 8.578 -9.836 2.883 1 97.5 75 SER A N 1
ATOM 575 C CA . SER A 1 75 ? 7.664 -8.719 3.066 1 97.5 75 SER A CA 1
ATOM 576 C C . SER A 1 75 ? 8.414 -7.391 3.102 1 97.5 75 SER A C 1
ATOM 578 O O . SER A 1 75 ? 7.926 -6.379 2.594 1 97.5 75 SER A O 1
ATOM 580 N N . SER A 1 76 ? 9.625 -7.391 3.674 1 96.38 76 SER A N 1
ATOM 581 C CA . SER A 1 76 ? 10.414 -6.168 3.824 1 96.38 76 SER A CA 1
ATOM 582 C C . SER A 1 76 ? 10.977 -5.707 2.484 1 96.38 76 SER A C 1
ATOM 584 O O . SER A 1 76 ? 11.461 -4.582 2.365 1 96.38 76 SER A O 1
ATOM 586 N N . GLU A 1 77 ? 10.859 -6.547 1.486 1 97.88 77 GLU A N 1
ATOM 587 C CA . GLU A 1 77 ? 11.508 -6.242 0.214 1 97.88 77 GLU A CA 1
ATOM 588 C C . GLU A 1 77 ? 10.492 -5.738 -0.812 1 97.88 77 GLU A C 1
ATOM 590 O O . GLU A 1 77 ? 10.875 -5.109 -1.805 1 97.88 77 GLU A O 1
ATOM 595 N N . VAL A 1 78 ? 9.227 -6.016 -0.608 1 98.44 78 VAL A N 1
ATOM 596 C CA . VAL A 1 78 ? 8.266 -5.848 -1.695 1 98.44 78 VAL A CA 1
ATOM 597 C C . VAL A 1 78 ? 7.691 -4.434 -1.669 1 98.44 78 VAL A C 1
ATOM 599 O O . VAL A 1 78 ? 7.141 -3.963 -2.666 1 98.44 78 VAL A O 1
ATOM 602 N N . GLY A 1 79 ? 7.832 -3.74 -0.507 1 97 79 GLY A N 1
ATOM 603 C CA . GLY A 1 79 ? 7.141 -2.467 -0.381 1 97 79 GLY A CA 1
ATOM 604 C C . GLY A 1 79 ? 5.637 -2.588 -0.536 1 97 79 GLY A C 1
ATOM 605 O O . GLY A 1 79 ? 5.004 -3.428 0.11 1 97 79 GLY A O 1
ATOM 606 N N . THR A 1 80 ? 5.086 -1.694 -1.331 1 98.56 80 THR A N 1
ATOM 607 C CA . THR A 1 80 ? 3.658 -1.754 -1.634 1 98.56 80 THR A CA 1
ATOM 608 C C . THR A 1 80 ? 3.41 -2.543 -2.916 1 98.56 80 THR A C 1
ATOM 610 O O . THR A 1 80 ? 4.027 -2.268 -3.949 1 98.56 80 THR A O 1
ATOM 613 N N . ILE A 1 81 ? 2.527 -3.494 -2.807 1 98.94 81 ILE A N 1
ATOM 614 C CA . ILE A 1 81 ? 2.215 -4.371 -3.93 1 98.94 81 ILE A CA 1
ATOM 615 C C . ILE A 1 81 ? 1.239 -3.672 -4.875 1 98.94 81 ILE A C 1
ATOM 617 O O . ILE A 1 81 ? 0.288 -3.027 -4.43 1 98.94 81 ILE A O 1
ATOM 621 N N . ARG A 1 82 ? 1.521 -3.742 -6.203 1 98.94 82 ARG A N 1
ATOM 622 C CA . ARG A 1 82 ? 0.631 -3.203 -7.223 1 98.94 82 ARG A CA 1
ATOM 623 C C . ARG A 1 82 ? -0.231 -4.301 -7.836 1 98.94 82 ARG A C 1
ATOM 625 O O . ARG A 1 82 ? 0.28 -5.355 -8.227 1 98.94 82 ARG A O 1
ATOM 632 N N . CYS A 1 83 ? -1.529 -4.023 -7.93 1 98.94 83 CYS A N 1
ATOM 633 C CA . CYS A 1 83 ? -2.455 -5.02 -8.461 1 98.94 83 CYS A CA 1
ATOM 634 C C . CYS A 1 83 ? -3.33 -4.426 -9.555 1 98.94 83 CYS A C 1
ATOM 636 O O . CYS A 1 83 ? -3.803 -3.293 -9.43 1 98.94 83 CYS A O 1
ATOM 638 N N . ILE A 1 84 ? -3.531 -5.219 -10.602 1 98.88 84 ILE A N 1
ATOM 639 C CA . ILE A 1 84 ? -4.371 -4.781 -11.711 1 98.88 84 ILE A CA 1
ATOM 640 C C . ILE A 1 84 ? -5.668 -5.582 -11.727 1 98.88 84 ILE A C 1
ATOM 642 O O . ILE A 1 84 ? -5.645 -6.812 -11.797 1 98.88 84 ILE A O 1
ATOM 646 N N . GLY A 1 85 ? -6.762 -4.852 -11.633 1 97.88 85 GLY A N 1
ATOM 647 C CA . GLY A 1 85 ? -8.062 -5.5 -11.719 1 97.88 85 GLY A CA 1
ATOM 648 C C . GLY A 1 85 ? -8.57 -5.637 -13.141 1 97.88 85 GLY A C 1
ATOM 649 O O . GLY A 1 85 ? -8.258 -4.809 -14 1 97.88 85 GLY A O 1
ATOM 650 N N . LEU A 1 86 ? -9.32 -6.699 -13.359 1 97.06 86 LEU A N 1
ATOM 651 C CA . LEU A 1 86 ? -10.031 -6.906 -14.617 1 97.06 86 LEU A CA 1
ATOM 652 C C . LEU A 1 86 ? -9.078 -6.809 -15.805 1 97.06 86 LEU A C 1
ATOM 654 O O . LEU A 1 86 ? -9.336 -6.059 -16.75 1 97.06 86 LEU A O 1
ATOM 658 N N . ASN A 1 87 ? -8.031 -7.645 -15.836 1 98.62 87 ASN A N 1
ATOM 659 C CA . ASN A 1 87 ? -7.023 -7.516 -16.875 1 98.62 87 ASN A CA 1
ATOM 660 C C . ASN A 1 87 ? -6.957 -8.766 -17.75 1 98.62 87 ASN A C 1
ATOM 662 O O . ASN A 1 87 ? -5.922 -9.047 -18.359 1 98.62 87 ASN A O 1
ATOM 666 N N . TYR A 1 88 ? -7.934 -9.609 -17.734 1 98.5 88 TYR A N 1
ATOM 667 C CA . TYR A 1 88 ? -8.102 -10.734 -18.656 1 98.5 88 TYR A CA 1
ATOM 668 C C . TYR A 1 88 ? -9.414 -10.625 -19.422 1 98.5 88 TYR A C 1
ATOM 670 O O . TYR A 1 88 ? -10.477 -10.445 -18.828 1 98.5 88 TYR A O 1
ATOM 678 N N . LYS A 1 89 ? -9.383 -10.789 -20.75 1 98.06 89 LYS A N 1
ATOM 679 C CA . LYS A 1 89 ? -10.531 -10.594 -21.625 1 98.06 89 LYS A CA 1
ATOM 680 C C . LYS A 1 89 ? -11.688 -11.516 -21.25 1 98.06 89 LYS A C 1
ATOM 682 O O . LYS A 1 89 ? -12.828 -11.078 -21.141 1 98.06 89 LYS A O 1
ATOM 687 N N . HIS A 1 90 ? -11.391 -12.758 -21.031 1 96.5 90 HIS A N 1
ATOM 688 C CA . HIS A 1 90 ? -12.445 -13.719 -20.734 1 96.5 90 HIS A CA 1
ATOM 689 C C . HIS A 1 90 ? -13.023 -13.484 -19.344 1 96.5 90 HIS A C 1
ATOM 691 O O . HIS A 1 90 ? -14.203 -13.758 -19.094 1 96.5 90 HIS A O 1
ATOM 697 N N . HIS A 1 91 ? -12.172 -12.992 -18.375 1 95.88 91 HIS A N 1
ATOM 698 C CA . HIS A 1 91 ? -12.703 -12.625 -17.062 1 95.88 91 HIS A CA 1
ATOM 699 C C . HIS A 1 91 ? -13.672 -11.453 -17.172 1 95.88 91 HIS A C 1
ATOM 701 O O . HIS A 1 91 ? -14.711 -11.445 -16.516 1 95.88 91 HIS A O 1
ATOM 707 N N . ALA A 1 92 ? -13.32 -10.477 -17.969 1 93.94 92 ALA A N 1
ATOM 708 C CA . ALA A 1 92 ? -14.227 -9.352 -18.188 1 93.94 92 ALA A CA 1
ATOM 709 C C . ALA A 1 92 ? -15.555 -9.828 -18.766 1 93.94 92 ALA A C 1
ATOM 711 O O . ALA A 1 92 ? -16.625 -9.391 -18.328 1 93.94 92 ALA A O 1
ATOM 712 N N . ALA A 1 93 ? -15.508 -10.727 -19.719 1 93.25 93 ALA A N 1
ATOM 713 C CA . ALA A 1 93 ? -16.703 -11.305 -20.312 1 93.25 93 ALA A CA 1
ATOM 714 C C . ALA A 1 93 ? -17.531 -12.062 -19.281 1 93.25 93 ALA A C 1
ATOM 716 O O . ALA A 1 93 ? -18.75 -11.953 -19.234 1 93.25 93 ALA A O 1
ATOM 717 N N . GLU A 1 94 ? -16.844 -12.805 -18.438 1 90.81 94 GLU A N 1
ATOM 718 C CA . GLU A 1 94 ? -17.469 -13.609 -17.391 1 90.81 94 GLU A CA 1
ATOM 719 C C . GLU A 1 94 ? -18.312 -12.742 -16.453 1 90.81 94 GLU A C 1
ATOM 721 O O . GLU A 1 94 ? -19.391 -13.164 -16.016 1 90.81 94 GLU A O 1
ATOM 726 N N . VAL A 1 95 ? -17.812 -11.57 -16.109 1 88.62 95 VAL A N 1
ATOM 727 C CA . VAL A 1 95 ? -18.5 -10.734 -15.141 1 88.62 95 VAL A CA 1
ATOM 728 C C . VAL A 1 95 ? -19.359 -9.695 -15.867 1 88.62 95 VAL A C 1
ATOM 730 O O . VAL A 1 95 ? -19.953 -8.82 -15.234 1 88.62 95 VAL A O 1
ATOM 733 N N . GLY A 1 96 ? -19.406 -9.688 -17.156 1 90.94 96 GLY A N 1
ATOM 734 C CA . GLY A 1 96 ? -20.297 -8.859 -17.969 1 90.94 96 GLY A CA 1
ATOM 735 C C . GLY A 1 96 ? -19.875 -7.402 -18 1 90.94 96 GLY A C 1
ATOM 736 O O . GLY A 1 96 ? -20.703 -6.504 -18.031 1 90.94 96 GLY A O 1
ATOM 737 N N . LEU A 1 97 ? -18.625 -7.148 -17.938 1 91.81 97 LEU A N 1
ATOM 738 C CA . LEU A 1 97 ? -18.109 -5.785 -17.938 1 91.81 97 LEU A CA 1
ATOM 739 C C . LEU A 1 97 ? -17.359 -5.492 -19.234 1 91.81 97 LEU A C 1
ATOM 741 O O . LEU A 1 97 ? -16.781 -6.398 -19.844 1 91.81 97 LEU A O 1
ATOM 745 N N . ASP A 1 98 ? -17.375 -4.188 -19.594 1 94.56 98 ASP A N 1
ATOM 746 C CA . ASP A 1 98 ? -16.547 -3.746 -20.719 1 94.56 98 ASP A CA 1
ATOM 747 C C . ASP A 1 98 ? -15.062 -3.846 -20.391 1 94.56 98 ASP A C 1
ATOM 749 O O . ASP A 1 98 ? -14.68 -3.791 -19.219 1 94.56 98 ASP A O 1
ATOM 753 N N . LEU A 1 99 ? -14.305 -4.035 -21.469 1 96.56 99 LEU A N 1
ATOM 754 C CA . LEU A 1 99 ? -12.859 -4.012 -21.25 1 96.56 99 LEU A CA 1
ATOM 755 C C . LEU A 1 99 ? -12.398 -2.639 -20.781 1 96.56 99 LEU A C 1
ATOM 757 O O . LEU A 1 99 ? -12.789 -1.616 -21.344 1 96.56 99 LEU A O 1
ATOM 761 N N . PRO A 1 100 ? -11.648 -2.617 -19.766 1 96.81 100 PRO A N 1
ATOM 762 C CA . PRO A 1 100 ? -11.125 -1.32 -19.328 1 96.81 100 PRO A CA 1
ATOM 763 C C . PRO A 1 100 ? -10.234 -0.664 -20.375 1 96.81 100 PRO A C 1
ATOM 765 O O . PRO A 1 100 ? -9.531 -1.357 -21.125 1 96.81 100 PRO A O 1
ATOM 768 N N . THR A 1 101 ? -10.219 0.651 -20.406 1 96.88 101 THR A N 1
ATOM 769 C CA . THR A 1 101 ? -9.414 1.387 -21.375 1 96.88 101 THR A CA 1
ATOM 770 C C . THR A 1 101 ? -8.055 1.747 -20.797 1 96.88 101 THR A C 1
ATOM 772 O O . THR A 1 101 ? -7.133 2.111 -21.516 1 96.88 101 THR A O 1
ATOM 775 N N . LEU A 1 102 ? -7.938 1.735 -19.531 1 97.62 102 LEU A N 1
ATOM 776 C CA . LEU A 1 102 ? -6.672 1.851 -18.828 1 97.62 102 LEU A CA 1
ATOM 777 C C . LEU A 1 102 ? -6.633 0.892 -17.641 1 97.62 102 LEU A C 1
ATOM 779 O O . LEU A 1 102 ? -7.676 0.45 -17.156 1 97.62 102 LEU A O 1
ATOM 783 N N . PRO A 1 103 ? -5.488 0.541 -17.156 1 98.62 103 PRO A N 1
ATOM 784 C CA . PRO A 1 103 ? -5.387 -0.382 -16.016 1 98.62 103 PRO A CA 1
ATOM 785 C C . PRO A 1 103 ? -6.094 0.138 -14.766 1 98.62 103 PRO A C 1
ATOM 787 O O . PRO A 1 103 ? -5.93 1.305 -14.398 1 98.62 103 PRO A O 1
ATOM 790 N N . THR A 1 104 ? -6.875 -0.698 -14.148 1 98.5 104 THR A N 1
ATOM 791 C CA . THR A 1 104 ? -7.473 -0.403 -12.852 1 98.5 104 THR A CA 1
ATOM 792 C C . THR A 1 104 ? -6.555 -0.847 -11.719 1 98.5 104 THR A C 1
ATOM 794 O O . THR A 1 104 ? -6.328 -2.043 -11.523 1 98.5 104 THR A O 1
ATOM 797 N N . VAL A 1 105 ? -6.07 0.11 -10.922 1 98.88 105 VAL A N 1
ATOM 798 C CA . VAL A 1 105 ? -4.961 -0.164 -10.016 1 98.88 105 VAL A CA 1
ATOM 799 C C . VAL A 1 105 ? -5.461 -0.136 -8.57 1 98.88 105 VAL A C 1
ATOM 801 O O . VAL A 1 105 ? -6.086 0.836 -8.141 1 98.88 105 VAL A O 1
ATOM 804 N N . PHE A 1 106 ? -5.262 -1.14 -7.84 1 98.88 106 PHE A N 1
ATOM 805 C CA . PHE A 1 106 ? -5.336 -1.121 -6.387 1 98.88 106 PHE A CA 1
ATOM 806 C C . PHE A 1 106 ? -4.047 -1.656 -5.773 1 98.88 106 PHE A C 1
ATOM 808 O O . PHE A 1 106 ? -3.129 -2.051 -6.492 1 98.88 106 PHE A O 1
ATOM 815 N N . LEU A 1 107 ? -3.938 -1.541 -4.469 1 98.94 107 LEU A N 1
ATOM 816 C CA . LEU A 1 107 ? -2.686 -1.891 -3.805 1 98.94 107 LEU A CA 1
ATOM 817 C C . LEU A 1 107 ? -2.932 -2.875 -2.668 1 98.94 107 LEU A C 1
ATOM 819 O O . LEU A 1 107 ? -4.055 -2.99 -2.17 1 98.94 107 LEU A O 1
ATOM 823 N N . LYS A 1 108 ? -1.947 -3.615 -2.328 1 98.94 108 LYS A N 1
ATOM 824 C CA . LYS A 1 108 ? -1.899 -4.445 -1.13 1 98.94 108 LYS A CA 1
ATOM 825 C C . LYS A 1 108 ? -0.69 -4.098 -0.266 1 98.94 108 LYS A C 1
ATOM 827 O O . LYS A 1 108 ? 0.374 -3.758 -0.787 1 98.94 108 LYS A O 1
ATOM 832 N N . PRO A 1 109 ? -0.858 -4.156 1.06 1 98.81 109 PRO A N 1
ATOM 833 C CA . PRO A 1 109 ? 0.305 -3.936 1.922 1 98.81 109 PRO A CA 1
ATOM 834 C C . PRO A 1 109 ? 1.271 -5.117 1.922 1 98.81 109 PRO A C 1
ATOM 836 O O . PRO A 1 109 ? 0.886 -6.234 1.574 1 98.81 109 PRO A O 1
ATOM 839 N N . SER A 1 110 ? 2.494 -4.836 2.314 1 98.56 110 SER A N 1
ATOM 840 C CA . SER A 1 110 ? 3.523 -5.871 2.328 1 98.56 110 SER A CA 1
ATOM 841 C C . SER A 1 110 ? 3.176 -6.98 3.314 1 98.56 110 SER A C 1
ATOM 843 O O . SER A 1 110 ? 3.607 -8.125 3.145 1 98.56 110 SER A O 1
ATOM 845 N N . THR A 1 111 ? 2.352 -6.676 4.293 1 98.44 111 THR A N 1
ATOM 846 C CA . THR A 1 111 ? 1.981 -7.656 5.309 1 98.44 111 THR A CA 1
ATOM 847 C C . THR A 1 111 ? 1.092 -8.742 4.711 1 98.44 111 THR A C 1
ATOM 849 O O . THR A 1 111 ? 0.871 -9.781 5.336 1 98.44 111 THR A O 1
ATOM 852 N N . SER A 1 112 ? 0.626 -8.531 3.494 1 98.81 112 SER A N 1
ATOM 853 C CA . SER A 1 112 ? -0.248 -9.516 2.873 1 98.81 112 SER A CA 1
ATOM 854 C C . SER A 1 112 ? 0.557 -10.656 2.25 1 98.81 112 SER A C 1
ATOM 856 O O . SER A 1 112 ? -0.002 -11.688 1.882 1 98.81 112 SER A O 1
ATOM 858 N N . ILE A 1 113 ? 1.832 -10.531 2.186 1 98.81 113 ILE A N 1
ATOM 859 C CA . ILE A 1 113 ? 2.666 -11.57 1.589 1 98.81 113 ILE A CA 1
ATOM 860 C C . ILE A 1 113 ? 2.547 -12.859 2.396 1 98.81 113 ILE A C 1
ATOM 862 O O . ILE A 1 113 ? 2.594 -12.828 3.629 1 98.81 113 ILE A O 1
ATOM 866 N N . GLY A 1 114 ? 2.322 -13.93 1.759 1 98.75 114 GLY A N 1
ATOM 867 C CA . GLY A 1 114 ? 2.334 -15.258 2.346 1 98.75 114 GLY A CA 1
ATOM 868 C C . GLY A 1 114 ? 3.307 -16.203 1.665 1 98.75 114 GLY A C 1
ATOM 869 O O . GLY A 1 114 ? 3.711 -15.969 0.524 1 98.75 114 GLY A O 1
ATOM 870 N N . ASP A 1 115 ? 3.611 -17.266 2.346 1 98.81 115 ASP A N 1
ATOM 871 C CA . ASP A 1 115 ? 4.523 -18.281 1.842 1 98.81 115 ASP A CA 1
ATOM 872 C C . ASP A 1 115 ? 3.76 -19.422 1.16 1 98.81 115 ASP A C 1
ATOM 874 O O . ASP A 1 115 ? 2.568 -19.609 1.408 1 98.81 115 ASP A O 1
ATOM 878 N N . PRO A 1 116 ? 4.449 -20.125 0.302 1 98.75 116 PRO A N 1
ATOM 879 C CA . PRO A 1 116 ? 3.859 -21.359 -0.23 1 98.75 116 PRO A CA 1
ATOM 880 C C . PRO A 1 116 ? 3.654 -22.422 0.841 1 98.75 116 PRO A C 1
ATOM 882 O O . PRO A 1 116 ? 4.145 -22.281 1.964 1 98.75 116 PRO A O 1
ATOM 885 N N . TRP A 1 117 ? 2.965 -23.391 0.466 1 98.19 117 TRP A N 1
ATOM 886 C CA . TRP A 1 117 ? 2.879 -24.594 1.288 1 98.19 117 TRP A CA 1
ATOM 887 C C . TRP A 1 117 ? 4.258 -25.016 1.786 1 98.19 117 TRP A C 1
ATOM 889 O O . TRP A 1 117 ? 5.25 -24.906 1.059 1 98.19 117 TRP A O 1
ATOM 899 N N . PRO A 1 118 ? 4.359 -25.406 3.115 1 97.62 118 PRO A N 1
ATOM 900 C CA . PRO A 1 118 ? 3.279 -25.828 4.012 1 97.62 118 PRO A CA 1
ATOM 901 C C . PRO A 1 118 ? 2.797 -24.703 4.922 1 97.62 118 PRO A C 1
ATOM 903 O O . PRO A 1 118 ? 2.021 -24.938 5.852 1 97.62 118 PRO A O 1
ATOM 906 N N . SER A 1 119 ? 3.287 -23.5 4.656 1 98 119 SER A N 1
ATOM 907 C CA . SER A 1 119 ? 2.793 -22.391 5.453 1 98 119 SER A CA 1
ATOM 908 C C . SER A 1 119 ? 1.289 -22.203 5.285 1 98 119 SER A C 1
ATOM 910 O O . SER A 1 119 ? 0.767 -22.328 4.172 1 98 119 SER A O 1
ATOM 912 N N . VAL A 1 120 ? 0.645 -21.891 6.344 1 98 120 VAL A N 1
ATOM 913 C CA . VAL A 1 120 ? -0.81 -21.781 6.344 1 98 120 VAL A CA 1
ATOM 914 C C . VAL A 1 120 ? -1.211 -20.328 6.121 1 98 120 VAL A C 1
ATOM 916 O O . VAL A 1 120 ? -0.645 -19.406 6.734 1 98 120 VAL A O 1
ATOM 919 N N . THR A 1 121 ? -2.125 -20.109 5.203 1 97.75 121 THR A N 1
ATOM 920 C CA . THR A 1 121 ? -2.791 -18.812 5.059 1 97.75 121 THR A CA 1
ATOM 921 C C . THR A 1 121 ? -4.023 -18.734 5.953 1 97.75 121 THR A C 1
ATOM 923 O O . THR A 1 121 ? -4.945 -19.547 5.82 1 97.75 121 THR A O 1
ATOM 926 N N . HIS A 1 122 ? -4.09 -17.75 6.762 1 97.69 122 HIS A N 1
ATOM 927 C CA . HIS A 1 122 ? -5.203 -17.609 7.695 1 97.69 122 HIS A CA 1
ATOM 928 C C . HIS A 1 122 ? -6.324 -16.766 7.105 1 97.69 122 HIS A C 1
ATOM 930 O O . HIS A 1 122 ? -6.07 -15.672 6.586 1 97.69 122 HIS A O 1
ATOM 936 N N . LEU A 1 123 ? -7.504 -17.297 7.164 1 98.31 123 LEU A N 1
ATOM 937 C CA . LEU A 1 123 ? -8.695 -16.547 6.793 1 98.31 123 LEU A CA 1
ATOM 938 C C . LEU A 1 123 ? -9.227 -15.742 7.977 1 98.31 123 LEU A C 1
ATOM 940 O O . LEU A 1 123 ? -9.609 -16.312 9 1 98.31 123 LEU A O 1
ATOM 944 N N . PRO A 1 124 ? -9.258 -14.461 7.855 1 98.38 124 PRO A N 1
ATOM 945 C CA . PRO A 1 124 ? -9.742 -13.672 8.992 1 98.38 124 PRO A CA 1
ATOM 946 C C . PRO A 1 124 ? -11.227 -13.891 9.281 1 98.38 124 PRO A C 1
ATOM 948 O O . PRO A 1 124 ? -11.938 -14.453 8.445 1 98.38 124 PRO A O 1
ATOM 951 N N . LYS A 1 125 ? -11.688 -13.469 10.414 1 97.69 125 LYS A N 1
ATOM 952 C CA . LYS A 1 125 ? -13.07 -13.641 10.852 1 97.69 125 LYS A CA 1
ATOM 953 C C . LYS A 1 125 ? -14.039 -13.055 9.828 1 97.69 125 LYS A C 1
ATOM 955 O O . LYS A 1 125 ? -15.07 -13.664 9.523 1 97.69 125 LYS A O 1
ATOM 960 N N . LEU A 1 126 ? -13.727 -11.938 9.289 1 97.12 126 LEU A N 1
ATOM 961 C CA . LEU A 1 126 ? -14.594 -11.266 8.32 1 97.12 126 LEU A CA 1
ATOM 962 C C . LEU A 1 126 ? -14.781 -12.117 7.074 1 97.12 126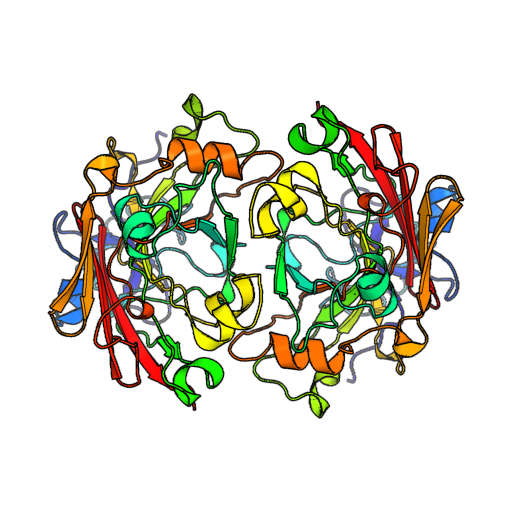 LEU A C 1
ATOM 964 O O . LEU A 1 126 ? -15.758 -11.945 6.34 1 97.12 126 LEU A O 1
ATOM 968 N N . THR A 1 127 ? -13.828 -12.969 6.816 1 97.69 127 THR A N 1
ATOM 969 C CA . THR A 1 127 ? -13.891 -13.828 5.641 1 97.69 127 THR A CA 1
ATOM 970 C C . THR A 1 127 ? -14.68 -15.094 5.938 1 97.69 127 THR A C 1
ATOM 972 O O . THR A 1 127 ? -15.578 -15.469 5.18 1 97.69 127 THR A O 1
ATOM 975 N N . HIS A 1 128 ? -14.391 -15.719 7.09 1 96 128 HIS A N 1
ATOM 976 C CA . HIS A 1 128 ? -14.938 -17.062 7.285 1 96 128 HIS A CA 1
ATOM 977 C C . HIS A 1 128 ? -16.312 -17 7.961 1 96 128 HIS A C 1
ATOM 979 O O . HIS A 1 128 ? -17.047 -17.969 7.957 1 96 128 HIS A O 1
ATOM 985 N N . ILE A 1 129 ? -16.75 -15.836 8.484 1 96.38 129 ILE A N 1
ATOM 986 C CA . ILE A 1 129 ? -18.031 -15.711 9.188 1 96.38 129 ILE A CA 1
ATOM 987 C C . ILE A 1 129 ? -19.172 -15.961 8.211 1 96.38 129 ILE A C 1
ATOM 989 O O . ILE A 1 129 ? -20.219 -16.484 8.594 1 96.38 129 ILE A O 1
ATOM 993 N N . ASP A 1 130 ? -19.016 -15.656 6.926 1 97 130 ASP A N 1
ATOM 994 C CA . ASP A 1 130 ? -20.062 -15.914 5.945 1 97 130 ASP A CA 1
ATOM 995 C C . ASP A 1 130 ? -19.516 -16.609 4.711 1 97 130 ASP A C 1
ATOM 997 O O . ASP A 1 130 ? -20.078 -16.516 3.623 1 97 130 ASP A O 1
ATOM 1001 N N . ASP A 1 131 ? -18.375 -17.234 4.824 1 97 131 ASP A N 1
ATOM 1002 C CA . ASP A 1 131 ? -17.766 -18.078 3.809 1 97 131 ASP A CA 1
ATOM 1003 C C . ASP A 1 131 ? -17.609 -17.344 2.484 1 97 131 ASP A C 1
ATOM 1005 O O . ASP A 1 131 ? -18.109 -17.797 1.449 1 97 131 ASP A O 1
ATOM 1009 N N . CYS A 1 132 ? -16.906 -16.219 2.516 1 98 132 CYS A N 1
ATOM 1010 C CA . CYS A 1 132 ? -16.859 -15.367 1.335 1 98 132 CYS A CA 1
ATOM 1011 C C . CYS A 1 132 ? -15.445 -15.312 0.761 1 98 132 CYS A C 1
ATOM 1013 O O . CYS A 1 132 ? -15.141 -14.461 -0.076 1 98 132 CYS A O 1
ATOM 1015 N N . GLY A 1 133 ? -14.547 -16.203 1.28 1 98.44 133 GLY A N 1
ATOM 1016 C CA . GLY A 1 133 ? -13.195 -16.234 0.738 1 98.44 133 GLY A CA 1
ATOM 1017 C C . GLY A 1 133 ? -13.148 -16.703 -0.705 1 98.44 133 GLY A C 1
ATOM 1018 O O . GLY A 1 133 ? -13.828 -17.656 -1.076 1 98.44 133 GLY A O 1
ATOM 1019 N N . ASP A 1 134 ? -12.367 -15.977 -1.54 1 98.62 134 ASP A N 1
ATOM 1020 C CA . ASP A 1 134 ? -12.227 -16.312 -2.955 1 98.62 134 ASP A CA 1
ATOM 1021 C C . ASP A 1 134 ? -10.758 -16.375 -3.359 1 98.62 134 ASP A C 1
ATOM 1023 O O . ASP A 1 134 ? -9.875 -15.945 -2.611 1 98.62 134 ASP A O 1
ATOM 1027 N N . TYR A 1 135 ? -10.523 -17.016 -4.473 1 98.75 135 TYR A N 1
ATOM 1028 C CA . TYR A 1 135 ? -9.188 -17.219 -5.027 1 98.75 135 TYR A CA 1
ATOM 1029 C C . TYR A 1 135 ? -9.039 -16.484 -6.352 1 98.75 135 TYR A C 1
ATOM 1031 O O . TYR A 1 135 ? -10.023 -16.25 -7.059 1 98.75 135 TYR A O 1
ATOM 1039 N N . GLU A 1 136 ? -7.855 -16.062 -6.609 1 98.81 136 GLU A N 1
ATOM 1040 C CA . GLU A 1 136 ? -7.496 -15.469 -7.895 1 98.81 136 GLU A CA 1
ATOM 1041 C C . GLU A 1 136 ? -6.078 -15.859 -8.305 1 98.81 136 GLU A C 1
ATOM 1043 O O . GLU A 1 136 ? -5.105 -15.305 -7.793 1 98.81 136 GLU A O 1
ATOM 1048 N N . ALA A 1 137 ? -5.914 -16.781 -9.227 1 98.88 137 ALA A N 1
ATOM 1049 C CA . ALA A 1 137 ? -4.602 -17.125 -9.758 1 98.88 137 ALA A CA 1
ATOM 1050 C C . ALA A 1 137 ? -4.039 -16 -10.617 1 98.88 137 ALA A C 1
ATOM 1052 O O . ALA A 1 137 ? -4.703 -15.523 -11.539 1 98.88 137 ALA A O 1
ATOM 1053 N N . GLU A 1 138 ? -2.834 -15.625 -10.312 1 98.94 138 GLU A N 1
ATOM 1054 C CA . GLU A 1 138 ? -2.311 -14.492 -11.062 1 98.94 138 GLU A CA 1
ATOM 1055 C C . GLU A 1 138 ? -0.834 -14.688 -11.398 1 98.94 138 GLU A C 1
ATOM 1057 O O . GLU A 1 138 ? -0.067 -15.188 -10.578 1 98.94 138 GLU A O 1
ATOM 1062 N N . LEU A 1 139 ? -0.412 -14.266 -12.617 1 98.94 139 LEU A N 1
ATOM 1063 C CA . LEU A 1 139 ? 0.989 -14.039 -12.961 1 98.94 139 LEU A CA 1
ATOM 1064 C C . LEU A 1 139 ? 1.507 -12.766 -12.305 1 98.94 139 LEU A C 1
ATOM 1066 O O . LEU A 1 139 ? 0.819 -11.742 -12.305 1 98.94 139 LEU A O 1
ATOM 1070 N N . VAL A 1 140 ? 2.721 -12.891 -11.781 1 98.94 140 VAL A N 1
ATOM 1071 C CA . VAL A 1 140 ? 3.322 -11.773 -11.062 1 98.94 140 VAL A CA 1
ATOM 1072 C C . VAL A 1 140 ? 4.605 -11.336 -11.766 1 98.94 140 VAL A C 1
ATOM 1074 O O . VAL A 1 140 ? 5.398 -12.172 -12.195 1 98.94 140 VAL A O 1
ATOM 1077 N N . VAL A 1 141 ? 4.773 -10.047 -11.859 1 98.88 141 VAL A N 1
ATOM 1078 C CA . VAL A 1 141 ? 6.012 -9.43 -12.328 1 98.88 141 VAL A CA 1
ATOM 1079 C C . VAL A 1 141 ? 6.781 -8.852 -11.148 1 98.88 141 VAL A C 1
ATOM 1081 O O . VAL A 1 141 ? 6.195 -8.219 -10.266 1 98.88 141 VAL A O 1
ATOM 1084 N N . VAL A 1 142 ? 8.055 -9.094 -11.086 1 98.94 142 VAL A N 1
ATOM 1085 C CA . VAL A 1 142 ? 8.914 -8.516 -10.062 1 98.94 142 VAL A CA 1
ATOM 1086 C C . VAL A 1 142 ? 9.883 -7.52 -10.695 1 98.94 142 VAL A C 1
ATOM 1088 O O . VAL A 1 142 ? 10.594 -7.859 -11.648 1 98.94 142 VAL A O 1
ATOM 1091 N N . ILE A 1 143 ? 9.906 -6.324 -10.18 1 98.94 143 ILE A N 1
ATOM 1092 C CA . ILE A 1 143 ? 10.797 -5.277 -10.656 1 98.94 143 ILE A CA 1
ATOM 1093 C C . ILE A 1 143 ? 12.203 -5.5 -10.094 1 98.94 143 ILE A C 1
ATOM 1095 O O . ILE A 1 143 ? 12.359 -5.789 -8.906 1 98.94 143 ILE A O 1
ATOM 1099 N N . GLY A 1 144 ? 13.234 -5.359 -10.977 1 98.56 144 GLY A N 1
ATOM 1100 C CA . GLY A 1 144 ? 14.609 -5.613 -10.562 1 98.56 144 GLY A CA 1
ATOM 1101 C C . GLY A 1 144 ? 15.469 -4.363 -10.555 1 98.56 144 GLY A C 1
ATOM 1102 O O . GLY A 1 144 ? 16.547 -4.348 -9.961 1 98.56 144 GLY A O 1
ATOM 1103 N N . LYS A 1 145 ? 15.055 -3.402 -11.266 1 98.31 145 LYS A N 1
ATOM 1104 C CA . LYS A 1 145 ? 15.68 -2.084 -11.344 1 98.31 145 LYS A CA 1
ATOM 1105 C C . LYS A 1 145 ? 14.656 -0.976 -11.125 1 98.31 145 LYS A C 1
ATOM 1107 O O . LYS A 1 145 ? 13.523 -1.063 -11.609 1 98.31 145 LYS A O 1
ATOM 1112 N N . SER A 1 146 ? 15.086 0.064 -10.328 1 98.75 146 SER A N 1
ATOM 1113 C CA . SER A 1 146 ? 14.156 1.161 -10.055 1 98.75 146 SER A CA 1
ATOM 1114 C C . SER A 1 146 ? 13.609 1.754 -11.344 1 98.75 146 SER A C 1
ATOM 1116 O O . SER A 1 146 ? 14.375 2.145 -12.234 1 98.75 146 SER A O 1
ATOM 1118 N N . ALA A 1 147 ? 12.266 1.786 -11.461 1 98.81 147 ALA A N 1
ATOM 1119 C CA . ALA A 1 147 ? 11.594 2.275 -12.664 1 98.81 147 ALA A CA 1
ATOM 1120 C C . ALA A 1 147 ? 10.766 3.521 -12.359 1 98.81 147 ALA A C 1
ATOM 1122 O O . ALA A 1 147 ? 10.031 3.561 -11.367 1 98.81 147 ALA A O 1
ATOM 1123 N N . LYS A 1 148 ? 10.852 4.551 -13.078 1 98.62 148 LYS A N 1
ATOM 1124 C CA . LYS A 1 148 ? 10.039 5.758 -13.031 1 98.62 148 LYS A CA 1
ATOM 1125 C C . LYS A 1 148 ? 9.867 6.363 -14.422 1 98.62 148 LYS A C 1
ATOM 1127 O O . LYS A 1 148 ? 10.859 6.605 -15.125 1 98.62 148 LYS A O 1
ATOM 1132 N N . ASN A 1 149 ? 8.695 6.539 -14.742 1 98.5 149 ASN A N 1
ATOM 1133 C CA . ASN A 1 149 ? 8.391 7.145 -16.031 1 98.5 149 ASN A CA 1
ATOM 1134 C C . ASN A 1 149 ? 9.086 6.41 -17.172 1 98.5 149 ASN A C 1
ATOM 1136 O O . ASN A 1 149 ? 9.719 7.039 -18.031 1 98.5 149 ASN A O 1
ATOM 1140 N N . VAL A 1 150 ? 8.984 5.109 -17.188 1 98.62 150 VAL A N 1
ATOM 1141 C CA . VAL A 1 150 ? 9.617 4.293 -18.219 1 98.62 150 VAL A CA 1
ATOM 1142 C C . VAL A 1 150 ? 8.641 4.059 -19.359 1 98.62 150 VAL A C 1
ATOM 1144 O O . VAL A 1 150 ? 7.445 3.859 -19.141 1 98.62 150 VAL A O 1
ATOM 1147 N N . THR A 1 151 ? 9.094 4.105 -20.594 1 98.62 151 THR A N 1
ATOM 1148 C CA . THR A 1 151 ? 8.25 3.855 -21.75 1 98.62 151 THR A CA 1
ATOM 1149 C C . THR A 1 151 ? 7.941 2.365 -21.891 1 98.62 151 THR A C 1
ATOM 1151 O O . THR A 1 151 ? 8.617 1.53 -21.281 1 98.62 151 THR A O 1
ATOM 1154 N N . LYS A 1 152 ? 6.969 2.07 -22.656 1 98.44 152 LYS A N 1
ATOM 1155 C CA . LYS A 1 152 ? 6.625 0.675 -22.922 1 98.44 152 LYS A CA 1
ATOM 1156 C C . LYS A 1 152 ? 7.801 -0.083 -23.516 1 98.44 152 LYS A C 1
ATOM 1158 O O . LYS A 1 152 ? 8.07 -1.225 -23.141 1 98.44 152 LYS A O 1
ATOM 1163 N N . ASP A 1 153 ? 8.586 0.561 -24.375 1 98.38 153 ASP A N 1
ATOM 1164 C CA . ASP A 1 153 ? 9.68 -0.075 -25.094 1 98.38 153 ASP A CA 1
ATOM 1165 C C . ASP A 1 153 ? 10.836 -0.42 -24.156 1 98.38 153 ASP A C 1
ATOM 1167 O O . ASP A 1 153 ? 11.578 -1.371 -24.406 1 98.38 153 ASP A O 1
ATOM 1171 N N . GLU A 1 154 ? 10.953 0.32 -23.016 1 98.25 154 GLU A N 1
ATOM 1172 C CA . GLU A 1 154 ? 12.055 0.119 -22.078 1 98.25 154 GLU A CA 1
ATOM 1173 C C . GLU A 1 154 ? 11.617 -0.708 -20.875 1 98.25 154 GLU A C 1
ATOM 1175 O O . GLU A 1 154 ? 12.453 -1.151 -20.078 1 98.25 154 GLU A O 1
ATOM 1180 N N . ALA A 1 155 ? 10.391 -0.958 -20.812 1 98.56 155 ALA A N 1
ATOM 1181 C CA . ALA A 1 155 ? 9.773 -1.473 -19.594 1 98.56 155 ALA A CA 1
ATOM 1182 C C . ALA A 1 155 ? 10.445 -2.77 -19.141 1 98.56 155 ALA A C 1
ATOM 1184 O O . ALA A 1 155 ? 10.75 -2.939 -17.953 1 98.56 155 ALA A O 1
ATOM 1185 N N . MET A 1 156 ? 10.75 -3.623 -20.094 1 98.19 156 MET A N 1
ATOM 1186 C CA . MET A 1 156 ? 11.227 -4.957 -19.75 1 98.19 156 MET A CA 1
ATOM 1187 C C . MET A 1 156 ? 12.656 -4.902 -19.219 1 98.19 156 MET A C 1
ATOM 1189 O O . MET A 1 156 ? 13.125 -5.848 -18.578 1 98.19 156 MET A O 1
ATOM 1193 N N . ASP A 1 157 ? 13.398 -3.799 -19.438 1 98.12 157 ASP A N 1
ATOM 1194 C CA . ASP A 1 157 ? 14.734 -3.625 -18.891 1 98.12 157 ASP A CA 1
ATOM 1195 C C . ASP A 1 157 ? 14.688 -3.535 -17.359 1 98.12 157 ASP A C 1
ATOM 1197 O O . ASP A 1 157 ? 15.719 -3.693 -16.688 1 98.12 157 ASP A O 1
ATOM 1201 N N . TYR A 1 158 ? 13.523 -3.309 -16.875 1 98.69 158 TYR A N 1
ATOM 1202 C CA . TYR A 1 158 ? 13.398 -3.072 -15.445 1 98.69 158 TYR A CA 1
ATOM 1203 C C . TYR A 1 158 ? 12.812 -4.293 -14.742 1 98.69 158 TYR A C 1
ATOM 1205 O O . TYR A 1 158 ? 12.734 -4.328 -13.508 1 98.69 158 TYR A O 1
ATOM 1213 N N . VAL A 1 159 ? 12.438 -5.277 -15.438 1 98.56 159 VAL A N 1
ATOM 1214 C CA . VAL A 1 159 ? 11.82 -6.484 -14.898 1 98.56 159 VAL A CA 1
ATOM 1215 C C . VAL A 1 159 ? 12.906 -7.5 -14.539 1 98.56 159 VAL A C 1
ATOM 1217 O O . VAL A 1 159 ? 13.789 -7.781 -15.344 1 98.56 159 VAL A O 1
ATOM 1220 N N . LEU A 1 160 ? 12.812 -7.984 -13.344 1 98.25 160 LEU A N 1
ATOM 1221 C CA . LEU A 1 160 ? 13.711 -9.039 -12.883 1 98.25 160 LEU A CA 1
ATOM 1222 C C . LEU A 1 160 ? 13.227 -10.406 -13.352 1 98.25 160 LEU A C 1
ATOM 1224 O O . LEU A 1 160 ? 14.016 -11.211 -13.852 1 98.25 160 LEU A O 1
ATOM 1228 N N . GLY A 1 161 ? 11.93 -10.633 -13.125 1 98.38 161 GLY A N 1
ATOM 1229 C CA . GLY A 1 161 ? 11.391 -11.945 -13.445 1 98.38 161 GLY A CA 1
ATOM 1230 C C . GLY A 1 161 ? 9.93 -12.094 -13.078 1 98.38 161 GLY A C 1
ATOM 1231 O O . GLY A 1 161 ? 9.203 -11.094 -12.984 1 98.38 161 GLY A O 1
ATOM 1232 N N . TYR A 1 162 ? 9.516 -13.383 -12.992 1 98.81 162 TYR A N 1
ATOM 1233 C CA . TYR A 1 162 ? 8.102 -13.719 -12.836 1 98.81 162 TYR A CA 1
ATOM 1234 C C . TYR A 1 162 ? 7.902 -14.75 -11.734 1 98.81 162 TYR A C 1
ATOM 1236 O O . TYR A 1 162 ? 8.781 -15.578 -11.477 1 98.81 162 TYR A O 1
ATOM 1244 N N . THR A 1 163 ? 6.773 -14.711 -11.141 1 98.94 163 THR A N 1
ATOM 1245 C CA . THR A 1 163 ? 6.32 -15.711 -10.18 1 98.94 163 THR A CA 1
ATOM 1246 C C . THR A 1 163 ? 4.797 -15.82 -10.188 1 98.94 163 THR A C 1
ATOM 1248 O O . THR A 1 163 ? 4.141 -15.344 -11.117 1 98.94 163 THR A O 1
ATOM 1251 N N . ALA A 1 164 ? 4.242 -16.578 -9.258 1 98.94 164 ALA A N 1
ATOM 1252 C CA . ALA A 1 164 ? 2.793 -16.734 -9.148 1 98.94 164 ALA A CA 1
ATOM 1253 C C . ALA A 1 164 ? 2.273 -16.141 -7.84 1 98.94 164 ALA A C 1
ATOM 1255 O O . ALA A 1 164 ? 3.002 -16.094 -6.844 1 98.94 164 ALA A O 1
ATOM 1256 N N . ALA A 1 165 ? 1.072 -15.727 -7.883 1 98.94 165 ALA A N 1
ATOM 1257 C CA . ALA A 1 165 ? 0.377 -15.281 -6.68 1 98.94 165 ALA A CA 1
ATOM 1258 C C . ALA A 1 165 ? -1.05 -15.812 -6.641 1 98.94 165 ALA A C 1
ATOM 1260 O O . ALA A 1 165 ? -1.615 -16.172 -7.676 1 98.94 165 ALA A O 1
ATOM 1261 N N . ASN A 1 166 ? -1.53 -15.969 -5.488 1 98.94 166 ASN A N 1
ATOM 1262 C CA . ASN A 1 166 ? -2.959 -16.078 -5.211 1 98.94 166 ASN A CA 1
ATOM 1263 C C . ASN A 1 166 ? -3.492 -14.812 -4.543 1 98.94 166 ASN A C 1
ATOM 1265 O O . ASN A 1 166 ? -3.164 -14.531 -3.389 1 98.94 166 ASN A O 1
ATOM 1269 N N . ASP A 1 167 ? -4.262 -14.031 -5.281 1 98.88 167 ASP A N 1
ATOM 1270 C CA . ASP A 1 167 ? -4.84 -12.797 -4.746 1 98.88 167 ASP A CA 1
ATOM 1271 C C . ASP A 1 167 ? -6.137 -13.086 -3.99 1 98.88 167 ASP A C 1
ATOM 1273 O O . ASP A 1 167 ? -7.223 -12.781 -4.484 1 98.88 167 ASP A O 1
ATOM 1277 N N . ILE A 1 168 ? -5.98 -13.531 -2.812 1 98.75 168 ILE A N 1
ATOM 1278 C CA . ILE A 1 168 ? -7.098 -13.961 -1.979 1 98.75 168 ILE A CA 1
ATOM 1279 C C . ILE A 1 168 ? -7.957 -12.758 -1.604 1 98.75 168 ILE A C 1
ATOM 1281 O O . ILE A 1 168 ? -7.43 -11.695 -1.242 1 98.75 168 ILE A O 1
ATOM 1285 N N . SER A 1 169 ? -9.273 -12.93 -1.667 1 97.81 169 SER A N 1
ATOM 1286 C CA . SER A 1 169 ? -10.203 -11.82 -1.487 1 97.81 169 SER A CA 1
ATOM 1287 C C . SER A 1 169 ? -11.359 -12.211 -0.577 1 97.81 169 SER A C 1
ATOM 1289 O O . SER A 1 169 ? -11.758 -13.383 -0.53 1 97.81 169 SER A O 1
ATOM 1291 N N . SER A 1 170 ? -11.805 -11.289 0.141 1 98.25 170 SER A N 1
ATOM 1292 C CA . SER A 1 170 ? -13.062 -11.406 0.879 1 98.25 170 SER A CA 1
ATOM 1293 C C . SER A 1 170 ? -14.18 -10.641 0.188 1 98.25 170 SER A C 1
ATOM 1295 O O . SER A 1 170 ? -14.281 -9.422 0.324 1 98.25 170 SER A O 1
ATOM 1297 N N . ARG A 1 171 ? -15.055 -11.367 -0.399 1 98.31 171 ARG A N 1
ATOM 1298 C CA . ARG A 1 171 ? -15.969 -10.773 -1.364 1 98.31 171 ARG A CA 1
ATOM 1299 C C . ARG A 1 171 ? -17.031 -9.938 -0.662 1 98.31 171 ARG A C 1
ATOM 1301 O O . ARG A 1 171 ? -17.453 -8.891 -1.167 1 98.31 171 ARG A O 1
ATOM 1308 N N . THR A 1 172 ? -17.547 -10.398 0.492 1 98.19 172 THR A N 1
ATOM 1309 C CA . THR A 1 172 ? -18.516 -9.609 1.235 1 98.19 172 THR A CA 1
ATOM 1310 C C . THR A 1 172 ? -17.953 -8.234 1.568 1 98.19 172 THR A C 1
ATOM 1312 O O . THR A 1 172 ? -18.625 -7.215 1.337 1 98.19 172 THR A O 1
ATOM 1315 N N . SER A 1 173 ? -16.766 -8.188 2.055 1 97.69 173 SER A N 1
ATOM 1316 C CA . SER A 1 173 ? -16.109 -6.914 2.352 1 97.69 173 SER A CA 1
ATOM 1317 C C . SER A 1 173 ? -15.859 -6.109 1.08 1 97.69 173 SER A C 1
ATOM 1319 O O . SER A 1 173 ? -15.961 -4.883 1.086 1 97.69 173 SER A O 1
ATOM 1321 N N . GLN A 1 174 ? -15.453 -6.805 0.022 1 97.5 174 GLN A N 1
ATOM 1322 C CA . GLN A 1 174 ? -15.18 -6.145 -1.25 1 97.5 174 GLN A CA 1
ATOM 1323 C C . GLN A 1 174 ? -16.406 -5.395 -1.761 1 97.5 174 GLN A C 1
ATOM 1325 O O . GLN A 1 174 ? -16.297 -4.254 -2.217 1 97.5 174 GLN A O 1
ATOM 1330 N N . PHE A 1 175 ? -17.547 -5.984 -1.67 1 96.81 175 PHE A N 1
ATOM 1331 C CA . PHE A 1 175 ? -18.766 -5.41 -2.244 1 96.81 175 PHE A CA 1
ATOM 1332 C C . PHE A 1 175 ? -19.375 -4.395 -1.294 1 96.81 175 PHE A C 1
ATOM 1334 O O . PHE A 1 175 ? -20.312 -3.676 -1.667 1 96.81 175 PHE A O 1
ATOM 1341 N N . ALA A 1 176 ? -18.859 -4.305 -0.069 1 96.88 176 ALA A N 1
ATOM 1342 C CA . ALA A 1 176 ? -19.391 -3.383 0.931 1 96.88 176 ALA A CA 1
ATOM 1343 C C . ALA A 1 176 ? -18.859 -1.97 0.717 1 96.88 176 ALA A C 1
ATOM 1345 O O . ALA A 1 176 ? -19.328 -1.02 1.347 1 96.88 176 ALA A O 1
ATOM 1346 N N . GLN A 1 177 ? -17.891 -1.767 -0.133 1 95.12 177 GLN A N 1
ATOM 1347 C CA . GLN A 1 177 ? -17.328 -0.453 -0.444 1 95.12 177 GLN A CA 1
ATOM 1348 C C . GLN A 1 177 ? -16.812 -0.401 -1.877 1 95.12 177 GLN A C 1
ATOM 1350 O O . GLN A 1 177 ? -16.656 -1.438 -2.527 1 95.12 177 GLN A O 1
ATOM 1355 N N . SER A 1 178 ? -16.469 0.788 -2.312 1 96.25 178 SER A N 1
ATOM 1356 C CA . SER A 1 178 ? -16.094 0.998 -3.707 1 96.25 178 SER A CA 1
ATOM 1357 C C . SER A 1 178 ? -14.625 0.625 -3.947 1 96.25 178 SER A C 1
ATOM 1359 O O . SER A 1 178 ? -14.234 0.346 -5.082 1 96.25 178 SER A O 1
ATOM 1361 N N . GLN A 1 179 ? -13.797 0.684 -2.953 1 98.44 179 GLN A N 1
ATOM 1362 C CA . GLN A 1 179 ? -12.367 0.412 -3.078 1 98.44 179 GLN A CA 1
ATOM 1363 C C . GLN A 1 179 ? -12.047 -1.017 -2.654 1 98.44 179 GLN A C 1
ATOM 1365 O O . GLN A 1 179 ? -12.648 -1.546 -1.719 1 98.44 179 GLN A O 1
ATOM 1370 N N . TRP A 1 180 ? -11.008 -1.65 -3.234 1 98.75 180 TRP A N 1
ATOM 1371 C CA . TRP A 1 180 ? -10.789 -3.086 -3.09 1 98.75 180 TRP A CA 1
ATOM 1372 C C . TRP A 1 180 ? -9.695 -3.363 -2.064 1 98.75 180 TRP A C 1
ATOM 1374 O O . TRP A 1 180 ? -9.531 -4.5 -1.608 1 98.75 180 TRP A O 1
ATOM 1384 N N . CYS A 1 181 ? -8.938 -2.354 -1.647 1 98.81 181 CYS A N 1
ATOM 1385 C CA . CYS A 1 181 ? -7.703 -2.561 -0.901 1 98.81 181 CYS A CA 1
ATOM 1386 C C . CYS A 1 181 ? -7.973 -3.301 0.403 1 98.81 181 CYS A C 1
ATOM 1388 O O . CYS A 1 181 ? -7.262 -4.25 0.74 1 98.81 181 CYS A O 1
ATOM 1390 N N . PHE A 1 182 ? -9.055 -2.938 1.097 1 98.81 182 PHE A N 1
ATOM 1391 C CA . PHE A 1 182 ? -9.312 -3.508 2.414 1 98.81 182 PHE A CA 1
ATOM 1392 C C . PHE A 1 182 ? -9.586 -5.004 2.312 1 98.81 182 PHE A C 1
ATOM 1394 O O . PHE A 1 182 ? -8.945 -5.805 2.994 1 98.81 182 PHE A O 1
ATOM 1401 N N . SER A 1 183 ? -10.414 -5.438 1.429 1 98.62 183 SER A N 1
ATOM 1402 C CA . SER A 1 183 ? -10.922 -6.801 1.322 1 98.62 183 SER A CA 1
ATOM 1403 C C . SER A 1 183 ? -9.867 -7.734 0.724 1 98.62 183 SER A C 1
ATOM 1405 O O . SER A 1 183 ? -10.039 -8.953 0.732 1 98.62 183 SER A O 1
ATOM 1407 N N . LYS A 1 184 ? -8.781 -7.141 0.242 1 98.69 184 LYS A N 1
ATOM 1408 C CA . LYS A 1 184 ? -7.762 -7.926 -0.448 1 98.69 184 LYS A CA 1
ATOM 1409 C C . LYS A 1 184 ? -6.402 -7.797 0.238 1 98.69 184 LYS A C 1
ATOM 1411 O O . LYS A 1 184 ? -5.402 -8.32 -0.249 1 98.69 184 LYS A O 1
ATOM 1416 N N . GLY A 1 185 ? -6.395 -7.09 1.386 1 98.62 185 GLY A N 1
ATOM 1417 C CA . GLY A 1 185 ? -5.117 -6.727 1.979 1 98.62 185 GLY A CA 1
ATOM 1418 C C . GLY A 1 185 ? -4.871 -7.395 3.318 1 98.62 185 GLY A C 1
ATOM 1419 O O . GLY A 1 185 ? -4 -6.969 4.082 1 98.62 185 GLY A O 1
ATOM 1420 N N . PHE A 1 186 ? -5.555 -8.469 3.676 1 98.69 186 PHE A N 1
ATOM 1421 C CA . PHE A 1 186 ? -5.375 -9.141 4.957 1 98.69 186 PHE A CA 1
ATOM 1422 C C . PHE A 1 186 ? -4.016 -9.828 5.023 1 98.69 186 PHE A C 1
ATOM 1424 O O . PHE A 1 186 ? -3.404 -10.102 3.988 1 98.69 186 PHE A O 1
ATOM 1431 N N . ASP A 1 187 ? -3.553 -10.133 6.246 1 98.5 187 ASP A N 1
ATOM 1432 C CA . ASP A 1 187 ? -2.281 -10.828 6.414 1 98.5 187 ASP A CA 1
ATOM 1433 C C . ASP A 1 187 ? -2.281 -12.156 5.672 1 98.5 187 ASP A C 1
ATOM 1435 O O . ASP A 1 187 ? -3.201 -12.961 5.832 1 98.5 187 ASP A O 1
ATOM 1439 N N . GLY A 1 188 ? -1.302 -12.297 4.789 1 98.56 188 GLY A N 1
ATOM 1440 C CA . GLY A 1 188 ? -1.134 -13.57 4.113 1 98.56 188 GLY A CA 1
ATOM 1441 C C . GLY A 1 188 ? -2.023 -13.719 2.895 1 98.56 188 GLY A C 1
ATOM 1442 O O . GLY A 1 188 ? -1.997 -14.758 2.223 1 98.56 188 GLY A O 1
ATOM 1443 N N . SER A 1 189 ? -2.773 -12.719 2.521 1 98.81 189 SER A N 1
ATOM 1444 C CA . SER A 1 189 ? -3.77 -12.836 1.461 1 98.81 189 SER A CA 1
ATOM 1445 C C . SER A 1 189 ? -3.127 -12.711 0.084 1 98.81 189 SER A C 1
ATOM 1447 O O . SER A 1 189 ? -3.826 -12.625 -0.928 1 98.81 189 SER A O 1
ATOM 1449 N N . CYS A 1 190 ? -1.816 -12.68 0.04 1 98.88 190 CYS A N 1
ATOM 1450 C CA . CYS A 1 190 ? -1.086 -12.641 -1.222 1 98.88 190 CYS A CA 1
ATOM 1451 C C . CYS A 1 190 ? 0.102 -13.602 -1.193 1 98.88 190 CYS A C 1
ATOM 1453 O O . CYS A 1 190 ? 1.254 -13.164 -1.264 1 98.88 190 CYS A O 1
ATOM 1455 N N . PRO A 1 191 ? -0.141 -14.828 -1.116 1 98.94 191 PRO A N 1
ATOM 1456 C CA . PRO A 1 191 ? 0.982 -15.758 -1.243 1 98.94 191 PRO A CA 1
ATOM 1457 C C . PRO A 1 191 ? 1.671 -15.672 -2.604 1 98.94 191 PRO A C 1
ATOM 1459 O O . PRO A 1 191 ? 1.006 -15.477 -3.625 1 98.94 191 PRO A O 1
ATOM 1462 N N . LEU A 1 192 ? 2.961 -15.773 -2.58 1 98.88 192 LEU A N 1
ATOM 1463 C CA . LEU A 1 192 ? 3.789 -15.734 -3.779 1 98.88 192 LEU A CA 1
ATOM 1464 C C . LEU A 1 192 ? 4.605 -17.016 -3.918 1 98.88 192 LEU A C 1
ATOM 1466 O O . LEU A 1 192 ? 5 -17.625 -2.918 1 98.88 192 LEU A O 1
ATOM 1470 N N . GLY A 1 193 ? 4.922 -17.422 -5.086 1 98.75 193 GLY A N 1
ATOM 1471 C CA . GLY A 1 193 ? 5.863 -18.5 -5.312 1 98.75 193 GLY A CA 1
ATOM 1472 C C . GLY A 1 193 ? 5.43 -19.453 -6.418 1 98.75 193 GLY A C 1
ATOM 1473 O O . GLY A 1 193 ? 4.625 -19.078 -7.277 1 98.75 193 GLY A O 1
ATOM 1474 N N . PRO A 1 194 ? 5.988 -20.578 -6.539 1 98.75 194 PRO A N 1
ATOM 1475 C CA . PRO A 1 194 ? 7.004 -21.109 -5.625 1 98.75 194 PRO A CA 1
ATOM 1476 C C . PRO A 1 194 ? 8.406 -20.609 -5.953 1 98.75 194 PRO A C 1
ATOM 1478 O O . PRO A 1 194 ? 9.312 -20.703 -5.117 1 98.75 194 PRO A O 1
ATOM 1481 N N . THR A 1 195 ? 8.625 -20.141 -7.207 1 98.88 195 THR A N 1
ATOM 1482 C CA . THR A 1 195 ? 9.945 -19.719 -7.645 1 98.88 195 THR A CA 1
ATOM 1483 C C . THR A 1 195 ? 9.891 -18.328 -8.273 1 98.88 195 THR A C 1
ATOM 1485 O O . THR A 1 195 ? 8.805 -17.828 -8.586 1 98.88 195 THR A O 1
ATOM 1488 N N . LEU A 1 196 ? 10.977 -17.703 -8.336 1 98.81 196 LEU A N 1
ATOM 1489 C CA . LEU A 1 196 ? 11.172 -16.531 -9.195 1 98.81 196 LEU A CA 1
ATOM 1490 C C . LEU A 1 196 ? 11.938 -16.922 -10.461 1 98.81 196 LEU A C 1
ATOM 1492 O O . LEU A 1 196 ? 13.109 -17.297 -10.391 1 98.81 196 LEU A O 1
ATOM 1496 N N . VAL A 1 197 ? 11.281 -16.797 -11.586 1 98.44 197 VAL A N 1
ATOM 1497 C CA . VAL A 1 197 ? 11.867 -17.141 -12.875 1 98.44 197 VAL A CA 1
ATOM 1498 C C . VAL A 1 197 ? 12.461 -15.898 -13.531 1 98.44 197 VAL A C 1
ATOM 1500 O O . VAL A 1 197 ? 11.789 -14.867 -13.633 1 98.44 197 VAL A O 1
ATOM 1503 N N . SER A 1 198 ? 13.664 -16.031 -13.984 1 97.56 198 SER A N 1
ATOM 1504 C CA . SER A 1 198 ? 14.312 -14.914 -14.664 1 97.56 198 SER A CA 1
ATOM 1505 C C . SER A 1 198 ? 13.578 -14.547 -15.945 1 97.56 198 SER A C 1
ATOM 1507 O O . SER A 1 198 ? 13.141 -15.422 -16.688 1 97.56 198 SER A O 1
ATOM 1509 N N . LYS A 1 199 ? 13.484 -13.297 -16.172 1 96.56 199 LYS A N 1
ATOM 1510 C CA . LYS A 1 199 ? 12.883 -12.867 -17.438 1 96.56 199 LYS A CA 1
ATOM 1511 C C . LYS A 1 199 ? 13.648 -13.422 -18.641 1 96.56 199 LYS A C 1
ATOM 1513 O O . LYS A 1 199 ? 13.07 -13.648 -19.703 1 96.56 199 LYS A O 1
ATOM 1518 N N . ALA A 1 200 ? 14.93 -13.664 -18.484 1 95.44 200 ALA A N 1
ATOM 1519 C CA . ALA A 1 200 ? 15.773 -14.164 -19.562 1 95.44 200 ALA A CA 1
ATOM 1520 C C . ALA A 1 200 ? 15.328 -15.555 -20 1 95.44 200 ALA A C 1
ATOM 1522 O O . ALA A 1 200 ? 15.5 -15.93 -21.172 1 95.44 200 ALA A O 1
ATOM 1523 N N . LEU A 1 201 ? 14.82 -16.297 -19.094 1 95.06 201 LEU A N 1
ATOM 1524 C CA . LEU A 1 201 ? 14.367 -17.656 -19.391 1 95.06 201 LEU A CA 1
ATOM 1525 C C . LEU A 1 201 ? 13.062 -17.641 -20.172 1 95.06 201 LEU A C 1
ATOM 1527 O O . LEU A 1 201 ? 12.703 -18.641 -20.797 1 95.06 201 LEU A O 1
ATOM 1531 N N . VAL A 1 202 ? 12.367 -16.5 -20.078 1 94.94 202 VAL A N 1
ATOM 1532 C CA . VAL A 1 202 ? 11.07 -16.375 -20.75 1 94.94 202 VAL A CA 1
ATOM 1533 C C . VAL A 1 202 ? 11.016 -15.062 -21.531 1 94.94 202 VAL A C 1
ATOM 1535 O O . VAL A 1 202 ? 10.289 -14.141 -21.156 1 94.94 202 VAL A O 1
ATOM 1538 N N . PRO A 1 203 ? 11.602 -15 -22.625 1 90.81 203 PRO A N 1
ATOM 1539 C CA . PRO A 1 203 ? 11.594 -13.742 -23.375 1 90.81 203 PRO A CA 1
ATOM 1540 C C . PRO A 1 203 ? 10.203 -13.344 -23.859 1 90.81 203 PRO A C 1
ATOM 1542 O O . PRO A 1 203 ? 9.914 -12.156 -24.016 1 90.81 203 PRO A O 1
ATOM 1545 N N . ASP A 1 204 ? 9.414 -14.383 -24.125 1 94.75 204 ASP A N 1
ATOM 1546 C CA . ASP A 1 204 ? 8.023 -14.148 -24.516 1 94.75 204 ASP A CA 1
ATOM 1547 C C . ASP A 1 204 ? 7.066 -14.578 -23.406 1 94.75 204 ASP A C 1
ATOM 1549 O O . ASP A 1 204 ? 6.684 -15.75 -23.344 1 94.75 204 ASP A O 1
ATOM 1553 N N . HIS A 1 205 ? 6.656 -13.625 -22.656 1 92.94 205 HIS A N 1
ATOM 1554 C CA . HIS A 1 205 ? 5.836 -13.938 -21.5 1 92.94 205 HIS A CA 1
ATOM 1555 C C . HIS A 1 205 ? 4.457 -14.438 -21.906 1 92.94 205 HIS A C 1
ATOM 1557 O O . HIS A 1 205 ? 3.715 -14.977 -21.094 1 92.94 205 HIS A O 1
ATOM 1563 N N . SER A 1 206 ? 4.07 -14.281 -23.125 1 94.06 206 SER A N 1
ATOM 1564 C CA . SER A 1 206 ? 2.775 -14.766 -23.594 1 94.06 206 SER A CA 1
ATOM 1565 C C . SER A 1 206 ? 2.738 -16.297 -23.625 1 94.06 206 SER A C 1
ATOM 1567 O O . SER A 1 206 ? 1.67 -16.891 -23.781 1 94.06 206 SER A O 1
ATOM 1569 N N . THR A 1 207 ? 3.832 -16.938 -23.406 1 96.5 207 THR A N 1
ATOM 1570 C CA . THR A 1 207 ? 3.912 -18.391 -23.453 1 96.5 207 THR A CA 1
ATOM 1571 C C . THR A 1 207 ? 3.4 -19 -22.156 1 96.5 207 THR A C 1
ATOM 1573 O O . THR A 1 207 ? 3.141 -20.203 -22.094 1 96.5 207 THR A O 1
ATOM 1576 N N . PHE A 1 208 ? 3.277 -18.172 -21.172 1 98.44 208 PHE A N 1
ATOM 1577 C CA . PHE A 1 208 ? 2.789 -18.688 -19.891 1 98.44 208 PHE A CA 1
ATOM 1578 C C . PHE A 1 208 ? 1.338 -19.141 -20 1 98.44 208 PHE A C 1
ATOM 1580 O O . PHE A 1 208 ? 0.539 -18.516 -20.703 1 98.44 208 PHE A O 1
ATOM 1587 N N . HIS A 1 209 ? 1.071 -20.219 -19.406 1 98.81 209 HIS A N 1
ATOM 1588 C CA . HIS A 1 209 ? -0.285 -20.719 -19.188 1 98.81 209 HIS A CA 1
ATOM 1589 C C . HIS A 1 209 ? -0.594 -20.844 -17.688 1 98.81 209 HIS A C 1
ATOM 1591 O O . HIS A 1 209 ? 0.192 -21.422 -16.938 1 98.81 209 HIS A O 1
ATOM 1597 N N . ILE A 1 210 ? -1.751 -20.281 -17.281 1 98.81 210 ILE A N 1
ATOM 1598 C CA . ILE A 1 210 ? -2.088 -20.203 -15.859 1 98.81 210 ILE A CA 1
ATOM 1599 C C . ILE A 1 210 ? -3.307 -21.078 -15.57 1 98.81 210 ILE A C 1
ATOM 1601 O O . ILE A 1 210 ? -4.281 -21.062 -16.328 1 98.81 210 ILE A O 1
ATOM 1605 N N . ARG A 1 211 ? -3.225 -21.828 -14.508 1 98.88 211 ARG A N 1
ATOM 1606 C CA . ARG A 1 211 ? -4.363 -22.594 -14.016 1 98.88 211 ARG A CA 1
ATOM 1607 C C . ARG A 1 211 ? -4.551 -22.391 -12.516 1 98.88 211 ARG A C 1
ATOM 1609 O O . ARG A 1 211 ? -3.574 -22.25 -11.773 1 98.88 211 ARG A O 1
ATOM 1616 N N . GLY A 1 212 ? -5.762 -22.281 -12.094 1 98.81 212 GLY A N 1
ATOM 1617 C CA . GLY A 1 212 ? -6.176 -22.375 -10.703 1 98.81 212 GLY A CA 1
ATOM 1618 C C . GLY A 1 212 ? -6.898 -23.672 -10.383 1 98.81 212 GLY A C 1
ATOM 1619 O O . GLY A 1 212 ? -7.828 -24.062 -11.094 1 98.81 212 GLY A O 1
ATOM 1620 N N . LEU A 1 213 ? -6.414 -24.312 -9.312 1 98.69 213 LEU A N 1
ATOM 1621 C CA . LEU A 1 213 ? -6.969 -25.625 -8.992 1 98.69 213 LEU A CA 1
ATOM 1622 C C . LEU A 1 213 ? -7.398 -25.688 -7.531 1 98.69 213 LEU A C 1
ATOM 1624 O O . LEU A 1 213 ? -6.695 -25.188 -6.648 1 98.69 213 LEU A O 1
ATOM 1628 N N . LYS A 1 214 ? -8.492 -26.281 -7.254 1 97.94 214 LYS A N 1
ATOM 1629 C CA . LYS A 1 214 ? -8.961 -26.656 -5.918 1 97.94 214 LYS A CA 1
ATOM 1630 C C . LYS A 1 214 ? -9.336 -28.125 -5.848 1 97.94 214 LYS A C 1
ATOM 1632 O O . LYS A 1 214 ? -10.234 -28.578 -6.559 1 97.94 214 LYS A O 1
ATOM 1637 N N . GLY A 1 215 ? -8.68 -28.938 -4.926 1 89.56 215 GLY A N 1
ATOM 1638 C CA . GLY A 1 215 ? -8.938 -30.359 -4.836 1 89.56 215 GLY A CA 1
ATOM 1639 C C . GLY A 1 215 ? -8.766 -31.078 -6.16 1 89.56 215 GLY A C 1
ATOM 1640 O O . GLY A 1 215 ? -9.586 -31.922 -6.527 1 89.56 215 GLY A O 1
ATOM 1641 N N . GLY A 1 216 ? -7.859 -30.625 -6.973 1 89.94 216 GLY A N 1
ATOM 1642 C CA . GLY A 1 216 ? -7.59 -31.25 -8.258 1 89.94 216 GLY A CA 1
ATOM 1643 C C . GLY A 1 216 ? -8.469 -30.719 -9.375 1 89.94 216 GLY A C 1
ATOM 1644 O O . GLY A 1 216 ? -8.219 -31 -10.547 1 89.94 216 GLY A O 1
ATOM 1645 N N . GLN A 1 217 ? -9.516 -30.078 -9.031 1 96.5 217 GLN A N 1
ATOM 1646 C CA . GLN A 1 217 ? -10.406 -29.516 -10.031 1 96.5 217 GLN A CA 1
ATOM 1647 C C . GLN A 1 217 ? -9.828 -28.219 -10.594 1 96.5 217 GLN A C 1
ATOM 1649 O O . GLN A 1 217 ? -9.453 -27.312 -9.844 1 96.5 217 GLN A O 1
ATOM 1654 N N . ILE A 1 218 ? -9.766 -28.156 -11.938 1 98.31 218 ILE A N 1
ATOM 1655 C CA . ILE A 1 218 ? -9.336 -26.938 -12.602 1 98.31 218 ILE A CA 1
ATOM 1656 C C . ILE A 1 218 ? -10.469 -25.906 -12.578 1 98.31 218 ILE A C 1
ATOM 1658 O O . ILE A 1 218 ? -11.523 -26.141 -13.172 1 98.31 218 ILE A O 1
ATOM 1662 N N . LEU A 1 219 ? -10.266 -24.766 -11.914 1 98.44 219 LEU A N 1
ATOM 1663 C CA . LEU A 1 219 ? -11.289 -23.734 -11.766 1 98.44 219 LEU A CA 1
ATOM 1664 C C . LEU A 1 219 ? -10.977 -22.531 -12.656 1 98.44 219 LEU A C 1
ATOM 1666 O O . LEU A 1 219 ? -11.875 -21.781 -13.031 1 98.44 219 LEU A O 1
ATOM 1670 N N . GLN A 1 220 ? -9.773 -22.281 -12.922 1 98.5 220 GLN A N 1
ATOM 1671 C CA . GLN A 1 220 ? -9.273 -21.25 -13.828 1 98.5 220 GLN A CA 1
ATOM 1672 C C . GLN A 1 220 ? -8.273 -21.828 -14.82 1 98.5 220 GLN A C 1
ATOM 1674 O O . GLN A 1 220 ? -7.473 -22.703 -14.461 1 98.5 220 GLN A O 1
ATOM 1679 N N . ASP A 1 221 ? -8.328 -21.422 -16.047 1 98.69 221 ASP A N 1
ATOM 1680 C CA . ASP A 1 221 ? -7.492 -21.953 -17.125 1 98.69 2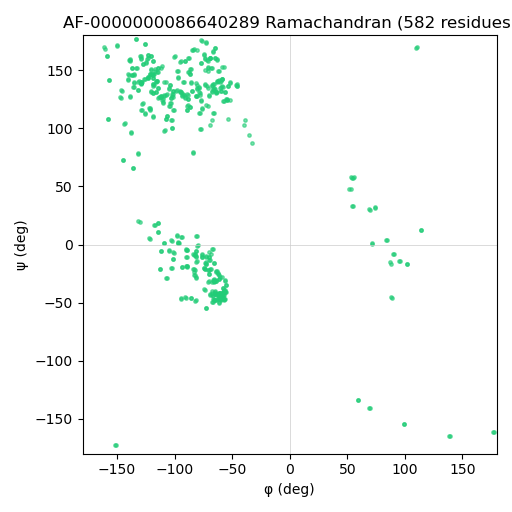21 ASP A CA 1
ATOM 1681 C C . ASP A 1 221 ? -7.375 -20.969 -18.266 1 98.69 221 ASP A C 1
ATOM 1683 O O . ASP A 1 221 ? -8.344 -20.734 -19 1 98.69 221 ASP A O 1
ATOM 1687 N N . SER A 1 222 ? -6.191 -20.375 -18.406 1 98.69 222 SER A N 1
ATOM 1688 C CA . SER A 1 222 ? -6.062 -19.328 -19.422 1 98.69 222 SER A CA 1
ATOM 1689 C C . SER A 1 222 ? -4.613 -19.156 -19.844 1 98.69 222 SER A C 1
ATOM 1691 O O . SER A 1 222 ? -3.695 -19.281 -19.031 1 98.69 222 SER A O 1
ATOM 1693 N N . GLY A 1 223 ? -4.457 -18.922 -21.109 1 98.38 223 GLY A N 1
ATOM 1694 C CA . GLY A 1 223 ? -3.182 -18.359 -21.531 1 98.38 223 GLY A CA 1
ATOM 1695 C C . GLY A 1 223 ? -2.992 -16.922 -21.109 1 98.38 223 GLY A C 1
ATOM 1696 O O . GLY A 1 223 ? -3.963 -16.172 -21 1 98.38 223 GLY A O 1
ATOM 1697 N N . VAL A 1 224 ? -1.748 -16.516 -20.922 1 97 224 VAL A N 1
ATOM 1698 C CA . VAL A 1 224 ? -1.437 -15.148 -20.531 1 97 224 VAL A CA 1
ATOM 1699 C C . VAL A 1 224 ? -1.655 -14.203 -21.703 1 97 224 VAL A C 1
ATOM 1701 O O . VAL A 1 224 ? -1.759 -12.984 -21.516 1 97 224 VAL A O 1
ATOM 1704 N N . ASP A 1 225 ? -1.762 -14.734 -22.891 1 97 225 ASP A N 1
ATOM 1705 C CA . ASP A 1 225 ? -2.084 -13.922 -24.062 1 97 225 ASP A CA 1
ATOM 1706 C C . ASP A 1 225 ? -3.508 -13.375 -23.969 1 97 225 ASP A C 1
ATOM 1708 O O . ASP A 1 225 ? -3.926 -12.578 -24.812 1 97 225 ASP A O 1
ATOM 1712 N N . ASP A 1 226 ? -4.258 -13.734 -22.969 1 98.12 226 ASP A N 1
ATOM 1713 C CA . ASP A 1 226 ? -5.598 -13.227 -22.703 1 98.12 226 ASP A CA 1
ATOM 1714 C C . ASP A 1 226 ? -5.539 -11.883 -21.984 1 98.12 226 ASP A C 1
ATOM 1716 O O . ASP A 1 226 ? -6.57 -11.242 -21.766 1 98.12 226 ASP A O 1
ATOM 1720 N N . LEU A 1 227 ? -4.383 -11.406 -21.594 1 98.38 227 LEU A N 1
ATOM 1721 C CA . LEU A 1 227 ? -4.227 -10.117 -20.938 1 98.38 227 LEU A CA 1
ATOM 1722 C C . LEU A 1 227 ? -4.727 -8.984 -21.828 1 98.38 227 LEU A C 1
ATOM 1724 O O . LEU A 1 227 ? -4.426 -8.953 -23.031 1 98.38 227 LEU A O 1
ATOM 1728 N N . ILE A 1 228 ? -5.453 -8.094 -21.281 1 98.56 228 ILE A N 1
ATOM 1729 C CA . ILE A 1 228 ? -5.883 -6.879 -21.953 1 98.56 228 ILE A CA 1
ATOM 1730 C C . ILE A 1 228 ? -4.707 -5.918 -22.094 1 98.56 228 ILE A C 1
ATOM 1732 O O . ILE A 1 228 ? -4.426 -5.422 -23.188 1 98.56 228 ILE A O 1
ATOM 1736 N N . PHE A 1 229 ? -4.039 -5.59 -21 1 98.75 229 PHE A N 1
ATOM 1737 C CA . PHE A 1 229 ? -2.793 -4.836 -20.938 1 98.75 229 PHE A CA 1
ATOM 1738 C C . PHE A 1 229 ? -1.613 -5.754 -20.641 1 98.75 229 PHE A C 1
ATOM 1740 O O . PHE A 1 229 ? -1.585 -6.426 -19.609 1 98.75 229 PHE A O 1
ATOM 1747 N N . ASP A 1 230 ? -0.704 -5.773 -21.547 1 98.25 230 ASP A N 1
ATOM 1748 C CA . ASP A 1 230 ? 0.435 -6.676 -21.391 1 98.25 230 ASP A CA 1
ATOM 1749 C C . ASP A 1 230 ? 1.433 -6.129 -20.375 1 98.25 230 ASP A C 1
ATOM 1751 O O . ASP A 1 230 ? 1.246 -5.035 -19.844 1 98.25 230 ASP A O 1
ATOM 1755 N N . ILE A 1 231 ? 2.438 -6.883 -20.094 1 98.62 231 ILE A N 1
ATOM 1756 C CA . ILE A 1 231 ? 3.367 -6.594 -19 1 98.62 231 ILE A CA 1
ATOM 1757 C C . ILE A 1 231 ? 4.105 -5.285 -19.297 1 98.62 231 ILE A C 1
ATOM 1759 O O . ILE A 1 231 ? 4.188 -4.41 -18.422 1 98.62 231 ILE A O 1
ATO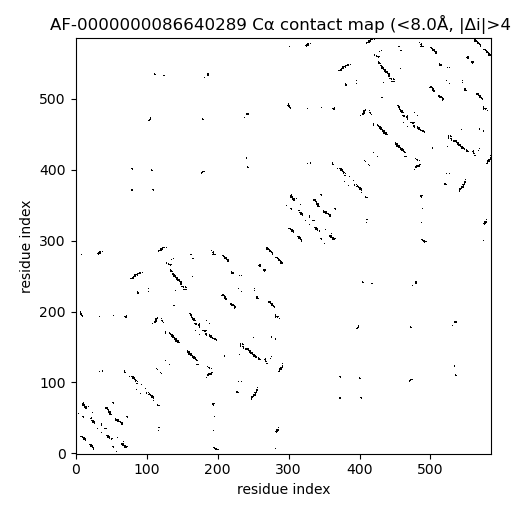M 1763 N N . PRO A 1 232 ? 4.66 -5.051 -20.516 1 98.69 232 PRO A N 1
ATOM 1764 C CA . PRO A 1 232 ? 5.309 -3.764 -20.781 1 98.69 232 PRO A CA 1
ATOM 1765 C C . PRO A 1 232 ? 4.375 -2.578 -20.547 1 98.69 232 PRO A C 1
ATOM 1767 O O . PRO A 1 232 ? 4.793 -1.557 -20 1 98.69 232 PRO A O 1
ATOM 1770 N N . THR A 1 233 ? 3.104 -2.719 -20.938 1 98.81 233 THR A N 1
ATOM 1771 C CA . THR A 1 233 ? 2.113 -1.666 -20.75 1 98.81 233 THR A CA 1
ATOM 1772 C C . THR A 1 233 ? 1.904 -1.397 -19.25 1 98.81 233 THR A C 1
ATOM 1774 O O . THR A 1 233 ? 1.861 -0.242 -18.828 1 98.81 233 THR A O 1
ATOM 1777 N N . LEU A 1 234 ? 1.837 -2.436 -18.469 1 98.88 234 LEU A N 1
ATOM 1778 C CA . LEU A 1 234 ? 1.596 -2.297 -17.031 1 98.88 234 LEU A CA 1
ATOM 1779 C C . LEU A 1 234 ? 2.768 -1.601 -16.344 1 98.88 234 LEU A C 1
ATOM 1781 O O . LEU A 1 234 ? 2.57 -0.685 -15.547 1 98.88 234 LEU A O 1
ATOM 1785 N N . VAL A 1 235 ? 3.979 -2.037 -16.656 1 98.94 235 VAL A N 1
ATOM 1786 C CA . VAL A 1 235 ? 5.164 -1.448 -16.047 1 98.94 235 VAL A CA 1
ATOM 1787 C C . VAL A 1 235 ? 5.254 0.031 -16.422 1 98.94 235 VAL A C 1
ATOM 1789 O O . VAL A 1 235 ? 5.496 0.877 -15.555 1 98.94 235 VAL A O 1
ATOM 1792 N N . SER A 1 236 ? 5.023 0.319 -17.688 1 98.88 236 SER A N 1
ATOM 1793 C CA . SER A 1 236 ? 5.051 1.703 -18.156 1 98.88 236 SER A CA 1
ATOM 1794 C C . SER A 1 236 ? 3.984 2.541 -17.453 1 98.88 236 SER A C 1
ATOM 1796 O O . SER A 1 236 ? 4.281 3.609 -16.922 1 98.88 236 SER A O 1
ATOM 1798 N N . PHE A 1 237 ? 2.773 2.055 -17.453 1 98.88 237 PHE A N 1
ATOM 1799 C CA . PHE A 1 237 ? 1.653 2.779 -16.859 1 98.88 237 PHE A CA 1
ATOM 1800 C C . PHE A 1 237 ? 1.896 3.039 -15.375 1 98.88 237 PHE A C 1
ATOM 1802 O O . PHE A 1 237 ? 1.786 4.176 -14.914 1 98.88 237 PHE A O 1
ATOM 1809 N N . LEU A 1 238 ? 2.326 2.021 -14.617 1 98.94 238 LEU A N 1
ATOM 1810 C CA . LEU A 1 238 ? 2.477 2.098 -13.172 1 98.94 238 LEU A CA 1
ATOM 1811 C C . LEU A 1 238 ? 3.65 2.996 -12.789 1 98.94 238 LEU A C 1
ATOM 1813 O O . LEU A 1 238 ? 3.707 3.514 -11.672 1 98.94 238 LEU A O 1
ATOM 1817 N N . SER A 1 239 ? 4.555 3.186 -13.68 1 98.88 239 SER A N 1
ATOM 1818 C CA . SER A 1 239 ? 5.75 3.967 -13.367 1 98.88 239 SER A CA 1
ATOM 1819 C C . SER A 1 239 ? 5.531 5.445 -13.656 1 98.88 239 SER A C 1
ATOM 1821 O O . SER A 1 239 ? 6.418 6.27 -13.414 1 98.88 239 SER A O 1
ATOM 1823 N N . GLN A 1 240 ? 4.371 5.805 -14.227 1 98.44 240 GLN A N 1
ATOM 1824 C CA . GLN A 1 240 ? 4.094 7.215 -14.484 1 98.44 240 GLN A CA 1
ATOM 1825 C C . GLN A 1 240 ? 3.949 7.996 -13.18 1 98.44 240 GLN A C 1
ATOM 1827 O O . GLN A 1 240 ? 3.031 7.742 -12.398 1 98.44 240 GLN A O 1
ATOM 1832 N N . GLY A 1 241 ? 4.891 8.906 -12.938 1 97.94 241 GLY A N 1
ATOM 1833 C CA . GLY A 1 241 ? 4.844 9.766 -11.758 1 97.94 241 GLY A CA 1
ATOM 1834 C C . GLY A 1 241 ? 5.137 9.023 -10.469 1 97.94 241 GLY A C 1
ATOM 1835 O O . GLY A 1 241 ? 5.051 9.602 -9.383 1 97.94 241 GLY A O 1
ATOM 1836 N N . THR A 1 242 ? 5.391 7.75 -10.578 1 98.5 242 THR A N 1
ATOM 1837 C CA . THR A 1 242 ? 5.59 6.906 -9.406 1 98.5 242 THR A CA 1
ATOM 1838 C C . THR A 1 242 ? 6.844 6.055 -9.562 1 98.5 242 THR A C 1
ATOM 1840 O O . THR A 1 242 ? 7.047 5.422 -10.602 1 98.5 242 THR A O 1
ATOM 1843 N N . THR A 1 243 ? 7.66 6.023 -8.547 1 98.69 243 THR A N 1
ATOM 1844 C CA . THR A 1 243 ? 8.828 5.152 -8.547 1 98.69 243 THR A CA 1
ATOM 1845 C C . THR A 1 243 ? 8.438 3.729 -8.156 1 98.69 243 THR A C 1
ATOM 1847 O O . THR A 1 243 ? 7.746 3.52 -7.156 1 98.69 243 THR A O 1
ATOM 1850 N N . LEU A 1 244 ? 8.828 2.803 -8.961 1 98.88 244 LEU A N 1
ATOM 1851 C CA . LEU A 1 244 ? 8.766 1.383 -8.625 1 98.88 244 LEU A CA 1
ATOM 1852 C C . LEU A 1 244 ? 10.141 0.854 -8.227 1 98.88 244 LEU A C 1
ATOM 1854 O O . LEU A 1 244 ? 10.961 0.548 -9.086 1 98.88 244 LEU A O 1
ATOM 1858 N N . PRO A 1 245 ? 10.391 0.727 -6.965 1 98.75 245 PRO A N 1
ATOM 1859 C CA . PRO A 1 245 ? 11.695 0.227 -6.527 1 98.75 245 PRO A CA 1
ATOM 1860 C C . PRO A 1 245 ? 11.898 -1.249 -6.863 1 98.75 245 PRO A C 1
ATOM 1862 O O . PRO A 1 245 ? 10.93 -1.977 -7.094 1 98.75 245 PRO A O 1
ATOM 1865 N N . PRO A 1 246 ? 13.227 -1.676 -6.875 1 98.69 246 PRO A N 1
ATOM 1866 C CA . PRO A 1 246 ? 13.445 -3.123 -6.949 1 98.69 246 PRO A CA 1
ATOM 1867 C C . PRO A 1 246 ? 12.695 -3.887 -5.859 1 98.69 246 PRO A C 1
ATOM 1869 O O . PRO A 1 246 ? 12.633 -3.434 -4.715 1 98.69 246 PRO A O 1
ATOM 1872 N N . GLY A 1 247 ? 12.086 -4.977 -6.23 1 98.81 247 GLY A N 1
ATOM 1873 C CA . GLY A 1 247 ? 11.297 -5.762 -5.293 1 98.81 247 GLY A CA 1
ATOM 1874 C C . GLY A 1 247 ? 9.805 -5.543 -5.434 1 98.81 247 GLY A C 1
ATOM 1875 O O . GLY A 1 247 ? 9.008 -6.34 -4.938 1 98.81 247 GLY A O 1
ATOM 1876 N N . THR A 1 248 ? 9.445 -4.41 -6.148 1 98.88 248 THR A N 1
ATOM 1877 C CA . THR A 1 248 ? 8.023 -4.18 -6.375 1 98.88 248 THR A CA 1
ATOM 1878 C C . THR A 1 248 ? 7.387 -5.375 -7.07 1 98.88 248 THR A C 1
ATOM 1880 O O . THR A 1 248 ? 7.934 -5.902 -8.047 1 98.88 248 THR A O 1
ATOM 1883 N N . VAL A 1 249 ? 6.281 -5.777 -6.496 1 98.94 249 VAL A N 1
ATOM 1884 C CA . VAL A 1 249 ? 5.48 -6.875 -7.023 1 98.94 249 VAL A CA 1
ATOM 1885 C C . VAL A 1 249 ? 4.266 -6.32 -7.766 1 98.94 249 VAL A C 1
ATOM 1887 O O . VAL A 1 249 ? 3.555 -5.457 -7.246 1 98.94 249 VAL A O 1
ATOM 1890 N N . ILE A 1 250 ? 4.07 -6.789 -8.984 1 98.94 250 ILE A N 1
ATOM 1891 C CA . ILE A 1 250 ? 2.908 -6.406 -9.781 1 98.94 250 ILE A CA 1
ATOM 1892 C C . ILE A 1 250 ? 2.068 -7.637 -10.102 1 98.94 250 ILE A C 1
ATOM 1894 O O . ILE A 1 250 ? 2.521 -8.539 -10.805 1 98.94 250 ILE A O 1
ATOM 1898 N N . LEU A 1 251 ? 0.881 -7.727 -9.508 1 98.94 251 LEU A N 1
ATOM 1899 C CA . LEU A 1 251 ? -0.1 -8.727 -9.906 1 98.94 251 LEU A CA 1
ATOM 1900 C C . LEU A 1 251 ? -0.825 -8.297 -11.18 1 98.94 251 LEU A C 1
ATOM 1902 O O . LEU A 1 251 ? -1.376 -7.199 -11.242 1 98.94 251 LEU A O 1
ATOM 1906 N N . THR A 1 252 ? -0.915 -9.18 -12.164 1 98.88 252 THR A N 1
ATOM 1907 C CA . THR A 1 252 ? -1.311 -8.742 -13.5 1 98.88 252 THR A CA 1
ATOM 1908 C C . THR A 1 252 ? -2.805 -8.969 -13.719 1 98.88 252 THR A C 1
ATOM 1910 O O . THR A 1 252 ? -3.326 -8.688 -14.797 1 98.88 252 THR A O 1
ATOM 1913 N N . GLY A 1 253 ? -3.482 -9.469 -12.719 1 98.62 253 GLY A N 1
ATOM 1914 C CA . GLY A 1 253 ? -4.891 -9.805 -12.867 1 98.62 253 GLY A CA 1
ATOM 1915 C C . GLY A 1 253 ? -5.156 -11.297 -12.867 1 98.62 253 GLY A C 1
ATOM 1916 O O . GLY A 1 253 ? -4.219 -12.094 -12.914 1 98.62 253 GLY A O 1
ATOM 1917 N N . THR A 1 254 ? -6.43 -11.656 -12.781 1 98.69 254 THR A N 1
ATOM 1918 C CA . THR A 1 254 ? -6.812 -13.062 -12.719 1 98.69 254 THR A CA 1
ATOM 1919 C C . THR A 1 254 ? -7.684 -13.445 -13.914 1 98.69 254 THR A C 1
ATOM 1921 O O . THR A 1 254 ? -8.484 -12.641 -14.383 1 98.69 254 THR A O 1
ATOM 1924 N N . PRO A 1 255 ? -7.527 -14.633 -14.445 1 98.38 255 PRO A N 1
ATOM 1925 C CA . PRO A 1 255 ? -8.406 -15.109 -15.508 1 98.38 255 PRO A CA 1
ATOM 1926 C C . PRO A 1 255 ? -9.812 -15.461 -15.008 1 98.38 255 PRO A C 1
ATOM 1928 O O . PRO A 1 255 ? -10.078 -15.367 -13.805 1 98.38 255 PRO A O 1
ATOM 1931 N N . ALA A 1 256 ? -10.664 -15.766 -15.984 1 97.88 256 ALA A N 1
ATOM 1932 C CA . ALA A 1 256 ? -12.016 -16.219 -15.656 1 97.88 256 ALA A CA 1
ATOM 1933 C C . ALA A 1 256 ? -11.984 -17.453 -14.766 1 97.88 256 ALA A C 1
ATOM 1935 O O . ALA A 1 256 ? -11.016 -18.219 -14.781 1 97.88 256 ALA A O 1
ATOM 1936 N N . GLY A 1 257 ? -13.047 -17.609 -13.969 1 98 257 GLY A N 1
ATOM 1937 C CA . GLY A 1 257 ? -13.195 -18.812 -13.164 1 98 257 GLY A CA 1
ATOM 1938 C C . GLY A 1 257 ? -13.109 -18.547 -11.672 1 98 257 GLY A C 1
ATOM 1939 O O . GLY A 1 257 ? -12.953 -19.484 -10.875 1 98 257 GLY A O 1
ATOM 1940 N N . VAL A 1 258 ? -13.172 -17.328 -11.234 1 97.5 258 VAL A N 1
ATOM 1941 C CA . VAL A 1 258 ? -13.172 -17 -9.805 1 97.5 258 VAL A CA 1
ATOM 1942 C C . VAL A 1 258 ? -14.422 -17.594 -9.148 1 97.5 258 VAL A C 1
ATOM 1944 O O . VAL A 1 258 ? -15.43 -17.828 -9.812 1 97.5 258 VAL A O 1
ATOM 1947 N N . GLY A 1 259 ? -14.359 -17.766 -7.879 1 97.5 259 GLY A N 1
ATOM 1948 C CA . GLY A 1 259 ? -15.375 -18.5 -7.137 1 97.5 259 GLY A CA 1
ATOM 1949 C C . GLY A 1 259 ? -16.719 -17.812 -7.125 1 97.5 259 GLY A C 1
ATOM 1950 O O . GLY A 1 259 ? -17.766 -18.453 -7.297 1 97.5 259 GLY A O 1
ATOM 1951 N N . ILE A 1 260 ? -16.75 -16.547 -6.91 1 94.75 260 ILE A N 1
ATOM 1952 C CA . ILE A 1 260 ? -17.984 -15.773 -6.758 1 94.75 260 ILE A CA 1
ATOM 1953 C C . ILE A 1 260 ? -18.797 -15.836 -8.055 1 94.75 260 ILE A C 1
ATOM 1955 O O . ILE A 1 260 ? -20.031 -15.719 -8.031 1 94.75 260 ILE A O 1
ATOM 1959 N N . GLY A 1 261 ? -18.156 -16.078 -9.188 1 91 261 GLY A N 1
ATOM 1960 C CA . GLY A 1 261 ? -18.812 -16.125 -10.484 1 91 261 GLY A CA 1
ATOM 1961 C C . GLY A 1 261 ? -19.312 -17.516 -10.852 1 91 261 GLY A C 1
ATOM 1962 O O . GLY A 1 261 ? -20.016 -17.672 -11.859 1 91 261 GLY A O 1
ATOM 1963 N N . ARG A 1 262 ? -19.031 -18.484 -10.055 1 94.12 262 ARG A N 1
ATOM 1964 C CA . ARG A 1 262 ? -19.406 -19.875 -10.367 1 94.12 262 ARG A CA 1
ATOM 1965 C C . ARG A 1 262 ? -20.766 -20.219 -9.805 1 94.12 262 ARG A C 1
ATOM 1967 O O . ARG A 1 262 ? -21.219 -19.594 -8.836 1 94.12 262 ARG A O 1
ATOM 1974 N N . LYS A 1 263 ? -21.312 -21.266 -10.477 1 93 263 LYS A N 1
ATOM 1975 C CA . LYS A 1 263 ? -22.594 -21.797 -10.016 1 93 263 LYS A CA 1
ATOM 1976 C C . LYS A 1 263 ? -22.516 -23.312 -9.836 1 93 263 LYS A C 1
ATOM 1978 O O . LYS A 1 263 ? -22.438 -24.062 -10.812 1 93 263 LYS A O 1
ATOM 1983 N N . PRO A 1 264 ? -22.656 -23.875 -8.68 1 94.81 264 PRO A N 1
ATOM 1984 C CA . PRO A 1 264 ? -22.703 -23.094 -7.449 1 94.81 264 PRO A CA 1
ATOM 1985 C C . PRO A 1 264 ? -21.391 -22.359 -7.156 1 94.81 264 PRO A C 1
ATOM 1987 O O . PRO A 1 264 ? -20.344 -22.75 -7.684 1 94.81 264 PRO A O 1
ATOM 1990 N N . LYS A 1 265 ? -21.531 -21.344 -6.297 1 94.88 265 LYS A N 1
ATOM 1991 C CA . LYS A 1 265 ? -20.328 -20.594 -5.902 1 94.88 265 LYS A CA 1
ATOM 1992 C C . LYS A 1 265 ? -19.297 -21.516 -5.25 1 94.88 265 LYS A C 1
ATOM 1994 O O . LYS A 1 265 ? -19.656 -22.453 -4.531 1 94.88 265 LYS A O 1
ATOM 1999 N N . VAL A 1 266 ? -18.078 -21.266 -5.539 1 97.62 266 VAL A N 1
ATOM 2000 C CA . VAL A 1 266 ? -16.969 -21.953 -4.887 1 97.62 266 VAL A CA 1
ATOM 2001 C C . VAL A 1 266 ? -16.203 -20.969 -3.996 1 97.62 266 VAL A C 1
ATOM 2003 O O . VAL A 1 266 ? -15.898 -19.844 -4.414 1 97.62 266 VAL A O 1
ATOM 2006 N N . THR A 1 267 ? -15.977 -21.312 -2.703 1 98.12 267 THR A N 1
ATOM 2007 C CA . THR A 1 267 ? -15.266 -20.453 -1.766 1 98.12 267 THR A CA 1
ATOM 2008 C C . THR A 1 267 ? -14.031 -21.156 -1.215 1 98.12 267 THR A C 1
ATOM 2010 O O . THR A 1 267 ? -13.836 -22.359 -1.446 1 98.12 267 THR A O 1
ATOM 2013 N N . ILE A 1 268 ? -13.141 -20.375 -0.661 1 98.06 268 ILE A N 1
ATOM 2014 C CA . ILE A 1 268 ? -12.039 -20.906 0.134 1 98.06 268 ILE A CA 1
ATOM 2015 C C . ILE A 1 268 ? -12.453 -20.984 1.603 1 98.06 268 ILE A C 1
ATOM 2017 O O . ILE A 1 268 ? -12.859 -19.969 2.191 1 98.06 268 ILE A O 1
ATOM 2021 N N . SER A 1 269 ? -12.305 -22.141 2.164 1 97.19 269 SER A N 1
ATOM 2022 C CA . SER A 1 269 ? -12.727 -22.359 3.543 1 97.19 269 SER A CA 1
ATOM 2023 C C . SER A 1 269 ? -11.656 -23.094 4.34 1 97.19 269 SER A C 1
ATOM 2025 O O . SER A 1 269 ? -10.602 -23.453 3.797 1 97.19 269 SER A O 1
ATOM 2027 N N . ASP A 1 270 ? -11.953 -23.266 5.629 1 97.94 270 ASP A N 1
ATOM 2028 C CA . ASP A 1 270 ? -11.031 -23.938 6.543 1 97.94 270 ASP A CA 1
ATOM 2029 C C . ASP A 1 270 ? -10.641 -25.312 6.02 1 97.94 270 ASP A C 1
ATOM 2031 O O . ASP A 1 270 ? -11.5 -26.141 5.711 1 97.94 270 ASP A O 1
ATOM 2035 N N . GLY A 1 271 ? -9.273 -25.562 5.879 1 97.44 271 GLY A N 1
ATOM 2036 C CA . GLY A 1 271 ? -8.773 -26.859 5.473 1 97.44 271 GLY A CA 1
ATOM 2037 C C . GLY A 1 271 ? -8.625 -27 3.969 1 97.44 271 GLY A C 1
ATOM 2038 O O . GLY A 1 271 ? -8.023 -27.969 3.486 1 97.44 271 GLY A O 1
ATOM 2039 N N . ASP A 1 272 ? -9.117 -26.016 3.242 1 98.06 272 ASP A N 1
ATOM 2040 C CA . ASP A 1 272 ? -9.023 -26.078 1.787 1 98.06 272 ASP A CA 1
ATOM 2041 C C . ASP A 1 272 ? -7.582 -25.859 1.319 1 98.06 272 ASP A C 1
ATOM 2043 O O . ASP A 1 272 ? -6.754 -25.328 2.059 1 98.06 272 ASP A O 1
ATOM 2047 N N . GLU A 1 273 ? -7.402 -26.328 0.144 1 98.44 273 GLU A N 1
ATOM 2048 C CA . GLU A 1 273 ? -6.184 -26.016 -0.597 1 98.44 273 GLU A CA 1
ATOM 2049 C C . GLU A 1 273 ? -6.504 -25.438 -1.972 1 98.44 273 GLU A C 1
ATOM 2051 O O . GLU A 1 273 ? -7.473 -25.844 -2.615 1 98.44 273 GLU A O 1
ATOM 2056 N N . PHE A 1 274 ? -5.738 -24.516 -2.391 1 98.88 274 PHE A N 1
ATOM 2057 C CA . PHE A 1 274 ? -5.824 -23.938 -3.727 1 98.88 274 PHE A CA 1
ATOM 2058 C C . PHE A 1 274 ? -4.438 -23.781 -4.344 1 98.88 274 PHE A C 1
ATOM 2060 O O . PHE A 1 274 ? -3.49 -23.391 -3.66 1 98.88 274 PHE A O 1
ATOM 2067 N N . SER A 1 275 ? -4.32 -24.156 -5.594 1 98.88 275 SER A N 1
ATOM 2068 C CA . SER A 1 275 ? -3.031 -24.094 -6.277 1 98.88 275 SER A CA 1
ATOM 2069 C C . SER A 1 275 ? -3.078 -23.141 -7.473 1 98.88 275 SER A C 1
ATOM 2071 O O . SER A 1 275 ? -4.07 -23.109 -8.203 1 98.88 275 SER A O 1
ATOM 2073 N N . VAL A 1 276 ? -2.068 -22.375 -7.598 1 98.94 276 VAL A N 1
ATOM 2074 C CA . VAL A 1 276 ? -1.827 -21.578 -8.797 1 98.94 276 VAL A CA 1
ATOM 2075 C C . VAL A 1 276 ? -0.68 -22.188 -9.602 1 98.94 276 VAL A C 1
ATOM 2077 O O . VAL A 1 276 ? 0.475 -22.156 -9.172 1 98.94 276 VAL A O 1
ATOM 2080 N N . GLU A 1 277 ? -0.993 -22.75 -10.758 1 98.94 277 GLU A N 1
ATOM 2081 C CA . GLU A 1 277 ? 0.002 -23.328 -11.648 1 98.94 277 GLU A CA 1
ATOM 2082 C C . GLU A 1 277 ? 0.287 -22.422 -12.836 1 98.94 277 GLU A C 1
ATOM 2084 O O . GLU A 1 277 ? -0.629 -22.031 -13.562 1 98.94 277 GLU A O 1
ATOM 2089 N N . ILE A 1 278 ? 1.514 -22.047 -12.969 1 98.88 278 ILE A N 1
ATOM 2090 C CA . ILE A 1 278 ? 1.911 -21.266 -14.141 1 98.88 278 ILE A CA 1
ATOM 2091 C C . ILE A 1 278 ? 3.088 -21.953 -14.836 1 98.88 278 ILE A C 1
ATOM 2093 O O . ILE A 1 278 ? 4.188 -22.016 -14.281 1 98.88 278 ILE A O 1
ATOM 2097 N N . LEU A 1 279 ? 2.801 -22.438 -16.031 1 98.31 279 LEU A N 1
ATOM 2098 C CA . LEU A 1 279 ? 3.791 -23.156 -16.812 1 98.31 279 LEU A CA 1
ATOM 2099 C C . LEU A 1 279 ? 4.059 -22.438 -18.141 1 98.31 279 LEU A C 1
ATOM 2101 O O . LEU A 1 279 ? 3.178 -21.75 -18.656 1 98.31 279 LEU A O 1
ATOM 2105 N N . PRO A 1 280 ? 5.293 -22.5 -18.641 1 97.38 280 PRO A N 1
ATOM 2106 C CA . PRO A 1 280 ? 6.426 -23.266 -18.125 1 97.38 280 PRO A CA 1
ATOM 2107 C C . PRO A 1 280 ? 7.184 -22.516 -17.031 1 97.38 280 PRO A C 1
ATOM 2109 O O . PRO A 1 280 ? 6.918 -21.344 -16.781 1 97.38 280 PRO A O 1
ATOM 2112 N N . HIS A 1 281 ? 8.094 -23.156 -16.266 1 97.44 281 HIS A N 1
ATOM 2113 C CA . HIS A 1 281 ? 9.242 -22.719 -15.477 1 97.44 281 HIS A CA 1
ATOM 2114 C C . HIS A 1 281 ? 8.836 -22.344 -14.055 1 97.44 281 HIS A C 1
ATOM 2116 O O . HIS A 1 281 ? 9.438 -22.812 -13.094 1 97.44 281 HIS A O 1
ATOM 2122 N N . ILE A 1 282 ? 7.723 -21.562 -13.859 1 98.62 282 ILE A N 1
ATOM 2123 C CA . ILE A 1 282 ? 7.422 -21.031 -12.539 1 98.62 282 ILE A CA 1
ATOM 2124 C C . ILE A 1 282 ? 7.047 -22.172 -11.594 1 98.62 282 ILE A C 1
ATOM 2126 O O . ILE A 1 282 ? 7.578 -22.266 -10.484 1 98.62 282 ILE A O 1
ATOM 2130 N N . GLY A 1 283 ? 6.117 -23.031 -12.078 1 98.81 283 GLY A N 1
ATOM 2131 C CA . GLY A 1 283 ? 5.652 -24.125 -11.25 1 98.81 283 GLY A CA 1
ATOM 2132 C C . GLY A 1 283 ? 4.324 -23.844 -10.57 1 98.81 283 GLY A C 1
ATOM 2133 O O . GLY A 1 283 ? 3.479 -23.141 -11.125 1 98.81 283 GLY A O 1
ATOM 2134 N N . THR A 1 284 ? 4.125 -24.531 -9.43 1 98.94 284 THR A N 1
ATOM 2135 C CA . THR A 1 284 ? 2.812 -24.484 -8.789 1 98.94 284 THR A CA 1
ATOM 2136 C C . THR A 1 284 ? 2.914 -23.938 -7.371 1 98.94 284 THR A C 1
ATOM 2138 O O . THR A 1 284 ? 3.596 -24.531 -6.523 1 98.94 284 THR A O 1
ATOM 2141 N N . LEU A 1 285 ? 2.299 -22.828 -7.133 1 98.94 285 LEU A N 1
ATOM 2142 C CA . LEU A 1 285 ? 2.105 -22.297 -5.789 1 98.94 285 LEU A CA 1
ATOM 2143 C C . LEU A 1 285 ? 0.954 -23 -5.086 1 98.94 285 LEU A C 1
ATOM 2145 O O . LEU A 1 285 ? -0.203 -22.875 -5.492 1 98.94 285 LEU A O 1
ATOM 2149 N N . VAL A 1 286 ? 1.271 -23.719 -4.082 1 98.81 286 VAL A N 1
ATOM 2150 C CA . VAL A 1 286 ? 0.25 -24.438 -3.318 1 98.81 286 VAL A CA 1
ATOM 2151 C C . VAL A 1 286 ? -0.029 -23.703 -2.012 1 98.81 286 VAL A C 1
ATOM 2153 O O . VAL A 1 286 ? 0.893 -23.422 -1.24 1 98.81 286 VAL A O 1
ATOM 2156 N N . ASN A 1 287 ? -1.319 -23.391 -1.776 1 98.62 287 ASN A N 1
ATOM 2157 C CA . ASN A 1 287 ? -1.759 -22.75 -0.548 1 98.62 287 ASN A CA 1
ATOM 2158 C C . ASN A 1 287 ? -2.682 -23.641 0.267 1 98.62 287 ASN A C 1
ATOM 2160 O O . ASN A 1 287 ? -3.518 -24.359 -0.293 1 98.62 287 ASN A O 1
ATOM 2164 N N . THR A 1 288 ? -2.494 -23.594 1.527 1 98.44 288 THR A N 1
ATOM 2165 C CA . THR A 1 288 ? -3.439 -24.203 2.455 1 98.44 288 THR A CA 1
ATOM 2166 C C . THR A 1 288 ? -4.031 -23.156 3.391 1 98.44 288 THR A C 1
ATOM 2168 O O . THR A 1 288 ? -3.363 -22.172 3.74 1 98.44 288 THR A O 1
ATOM 2171 N N . PHE A 1 289 ? -5.285 -23.344 3.756 1 98.44 289 PHE A N 1
ATOM 2172 C CA . PHE A 1 289 ? -6.012 -22.297 4.461 1 98.44 289 PHE A CA 1
ATOM 2173 C C . PHE A 1 289 ? -6.547 -22.812 5.793 1 98.44 289 PHE A C 1
ATOM 2175 O O . PHE A 1 289 ? -6.941 -23.984 5.902 1 98.44 289 PHE A O 1
ATOM 2182 N N . LYS A 1 290 ? -6.535 -21.984 6.758 1 98.31 290 LYS A N 1
ATOM 2183 C CA . LYS A 1 290 ? -7.184 -22.219 8.047 1 98.31 290 LYS A CA 1
ATOM 2184 C C . LYS A 1 290 ? -7.91 -20.953 8.523 1 98.31 290 LYS A C 1
ATOM 2186 O O . LYS A 1 290 ? -7.445 -19.844 8.297 1 98.31 290 LYS A O 1
ATOM 2191 N N . ASN A 1 291 ? -9.039 -21.156 9.195 1 97.62 291 ASN A N 1
ATOM 2192 C CA . ASN A 1 291 ? -9.703 -20.016 9.828 1 97.62 291 ASN A CA 1
ATOM 2193 C C . ASN A 1 291 ? -8.859 -19.438 10.961 1 97.62 291 ASN A C 1
ATOM 2195 O O . ASN A 1 291 ? -8.266 -20.188 11.742 1 97.62 291 ASN A O 1
ATOM 2199 N N . GLU A 1 292 ? -8.766 -18.188 10.914 1 94.88 292 GLU A N 1
ATOM 2200 C CA . GLU A 1 292 ? -8.141 -17.547 12.07 1 94.88 292 GLU A CA 1
ATOM 2201 C C . GLU A 1 292 ? -8.906 -17.859 13.352 1 94.88 292 GLU A C 1
ATOM 2203 O O . GLU A 1 292 ? -10.141 -17.906 13.344 1 94.88 292 GLU A O 1
ATOM 2208 N N . ALA A 1 293 ? -8.328 -18.062 14.492 1 84.94 293 ALA A N 1
ATOM 2209 C CA . ALA A 1 293 ? -8.945 -18.422 15.766 1 84.94 293 ALA A CA 1
ATOM 2210 C C . ALA A 1 293 ? -9.688 -17.219 16.359 1 84.94 293 ALA A C 1
ATOM 2212 O O . ALA A 1 293 ? -9.336 -16.078 16.094 1 84.94 293 ALA A O 1
ATOM 2213 N N . MET B 1 1 ? 13.102 1.661 33.531 1 25.08 1 MET B N 1
ATOM 2214 C CA . MET B 1 1 ? 13.414 3.076 33.344 1 25.08 1 MET B CA 1
ATOM 2215 C C . MET B 1 1 ? 12.359 3.76 32.469 1 25.08 1 MET B C 1
ATOM 2217 O O . MET B 1 1 ? 12.164 3.389 31.312 1 25.08 1 MET B O 1
ATOM 2221 N N . ALA B 1 2 ? 11.391 4.273 32.938 1 37.59 2 ALA B N 1
ATOM 2222 C CA . ALA B 1 2 ? 10.102 4.734 32.438 1 37.59 2 ALA B CA 1
ATOM 2223 C C . ALA B 1 2 ? 10.305 5.699 31.266 1 37.59 2 ALA B C 1
ATOM 2225 O O . ALA B 1 2 ? 11.227 6.512 31.266 1 37.59 2 ALA B O 1
ATOM 2226 N N . MET B 1 3 ? 10.008 5.367 29.922 1 44.94 3 MET B N 1
ATOM 2227 C CA . MET B 1 3 ? 10.086 6.016 28.609 1 44.94 3 MET B CA 1
ATOM 2228 C C . MET B 1 3 ? 9.844 7.516 28.734 1 44.94 3 MET B C 1
ATOM 2230 O O . MET B 1 3 ? 8.828 7.938 29.297 1 44.94 3 MET B O 1
ATOM 2234 N N . ARG B 1 4 ? 10.75 8.312 28.969 1 50.66 4 ARG B N 1
ATOM 2235 C CA . ARG B 1 4 ? 10.625 9.758 28.812 1 50.66 4 ARG B CA 1
ATOM 2236 C C . ARG B 1 4 ? 9.805 10.102 27.562 1 50.66 4 ARG B C 1
ATOM 2238 O O . ARG B 1 4 ? 10.211 9.805 26.438 1 50.66 4 ARG B O 1
ATOM 2245 N N . PRO B 1 5 ? 8.469 10.609 27.703 1 76.75 5 PRO B N 1
ATOM 2246 C CA . PRO B 1 5 ? 7.336 11.008 26.859 1 76.75 5 PRO B CA 1
ATOM 2247 C C . PRO B 1 5 ? 7.621 12.258 26.031 1 76.75 5 PRO B C 1
ATOM 2249 O O . PRO B 1 5 ? 8.445 13.094 26.438 1 76.75 5 PRO B O 1
ATOM 2252 N N . PHE B 1 6 ? 7.828 12.266 24.797 1 93 6 PHE B N 1
ATOM 2253 C CA . PHE B 1 6 ? 7.887 13.469 23.969 1 93 6 PHE B CA 1
ATOM 2254 C C . PHE B 1 6 ? 6.5 14.086 23.812 1 93 6 PHE B C 1
ATOM 2256 O O . PHE B 1 6 ? 5.488 13.406 24 1 93 6 PHE B O 1
ATOM 2263 N N . SER B 1 7 ? 6.512 15.422 23.672 1 96.06 7 SER B N 1
ATOM 2264 C CA . SER B 1 7 ? 5.25 16.094 23.375 1 96.06 7 SER B CA 1
ATOM 2265 C C . SER B 1 7 ? 5.066 16.297 21.875 1 96.06 7 SER B C 1
ATOM 2267 O O . SER B 1 7 ? 4.012 15.969 21.312 1 96.06 7 SER B O 1
ATOM 2269 N N . ARG B 1 8 ? 6.113 16.766 21.219 1 97.44 8 ARG B N 1
ATOM 2270 C CA . ARG B 1 8 ? 6.141 17.016 19.781 1 97.44 8 ARG B CA 1
ATOM 2271 C C . ARG B 1 8 ? 7.527 16.734 19.219 1 97.44 8 ARG B C 1
ATOM 2273 O O . ARG B 1 8 ? 8.531 17.188 19.766 1 97.44 8 ARG B O 1
ATOM 2280 N N . LEU B 1 9 ? 7.562 16.016 18.156 1 98.62 9 LEU B N 1
ATOM 2281 C CA . LEU B 1 9 ? 8.852 15.711 17.547 1 98.62 9 LEU B CA 1
ATOM 2282 C C . LEU B 1 9 ? 8.922 16.234 16.109 1 98.62 9 LEU B C 1
ATOM 2284 O O . LEU B 1 9 ? 7.898 16.312 15.43 1 98.62 9 LEU B O 1
ATOM 2288 N N . VAL B 1 10 ? 10.086 16.625 15.727 1 98.81 10 VAL B N 1
ATOM 2289 C CA . VAL B 1 10 ? 10.414 16.922 14.336 1 98.81 10 VAL B CA 1
ATOM 2290 C C . VAL B 1 10 ? 11.57 16.031 13.875 1 98.81 10 VAL B C 1
ATOM 2292 O O . VAL B 1 10 ? 12.398 15.617 14.695 1 98.81 10 VAL B O 1
ATOM 2295 N N . ARG B 1 11 ? 11.57 15.664 12.672 1 98.88 11 ARG B N 1
ATOM 2296 C CA . ARG B 1 11 ? 12.695 15.109 11.93 1 98.88 11 ARG B CA 1
ATOM 2297 C C . ARG B 1 11 ? 13.328 16.156 11.031 1 98.88 11 ARG B C 1
ATOM 2299 O O . ARG B 1 11 ? 12.633 16.859 10.281 1 98.88 11 ARG B O 1
ATOM 2306 N N . PHE B 1 12 ? 14.742 16.328 11.18 1 98.75 12 PHE B N 1
ATOM 2307 C CA . PHE B 1 12 ? 15.297 17.5 10.523 1 98.75 12 PHE B CA 1
ATOM 2308 C C . PHE B 1 12 ? 16.797 17.344 10.273 1 98.75 12 PHE B C 1
ATOM 2310 O O . PHE B 1 12 ? 17.406 16.406 10.781 1 98.75 12 PHE B O 1
ATOM 2317 N N . ILE B 1 13 ? 17.219 18.172 9.391 1 98.44 13 ILE B N 1
ATOM 2318 C CA . ILE B 1 13 ? 18.656 18.422 9.203 1 98.44 13 ILE B CA 1
ATOM 2319 C C . ILE B 1 13 ? 19.047 19.734 9.875 1 98.44 13 ILE B C 1
ATOM 2321 O O . ILE B 1 13 ? 18.344 20.734 9.734 1 98.44 13 ILE B O 1
ATOM 2325 N N . SER B 1 14 ? 20.125 19.672 10.633 1 97.94 14 SER B N 1
ATOM 2326 C CA . SER B 1 14 ? 20.531 20.859 11.383 1 97.94 14 SER B CA 1
ATOM 2327 C C . SER B 1 14 ? 21.438 21.75 10.547 1 97.94 14 SER B C 1
ATOM 2329 O O . SER B 1 14 ? 22.062 21.281 9.586 1 97.94 14 SER B O 1
ATOM 2331 N N . THR B 1 15 ? 21.562 22.984 10.922 1 97 15 THR B N 1
ATOM 2332 C CA . THR B 1 15 ? 22.453 23.922 10.281 1 97 15 THR B CA 1
ATOM 2333 C C . THR B 1 15 ? 23.906 23.516 10.508 1 97 15 THR B C 1
ATOM 2335 O O . THR B 1 15 ? 24.766 23.75 9.641 1 97 15 THR B O 1
ATOM 2338 N N . ALA B 1 16 ? 24.219 22.891 11.602 1 95.19 16 ALA B N 1
ATOM 2339 C CA . ALA B 1 16 ? 25.578 22.547 11.992 1 95.19 16 ALA B CA 1
ATOM 2340 C C . ALA B 1 16 ? 26.062 21.281 11.297 1 95.19 16 ALA B C 1
ATOM 2342 O O . ALA B 1 16 ? 27.266 21.094 11.086 1 95.19 16 ALA B O 1
ATOM 2343 N N . ASP B 1 17 ? 25.188 20.391 10.945 1 92.81 17 ASP B N 1
ATOM 2344 C CA . ASP B 1 17 ? 25.531 19.109 10.328 1 92.81 17 ASP B CA 1
ATOM 2345 C C . ASP B 1 17 ? 24.578 18.766 9.188 1 92.81 17 ASP B C 1
ATOM 2347 O O . ASP B 1 17 ? 23.609 18.031 9.391 1 92.81 17 ASP B O 1
ATOM 2351 N N . PRO B 1 18 ? 24.953 19.078 7.973 1 91.88 18 PRO B N 1
ATOM 2352 C CA . PRO B 1 18 ? 24.016 18.969 6.852 1 91.88 18 PRO B CA 1
ATOM 2353 C C . PRO B 1 18 ? 23.859 17.547 6.344 1 91.88 18 PRO B C 1
ATOM 2355 O O . PRO B 1 18 ? 23 17.281 5.484 1 91.88 18 PRO B O 1
ATOM 2358 N N . VAL B 1 19 ? 24.547 16.578 6.918 1 91.56 19 VAL B N 1
ATOM 2359 C CA . VAL B 1 19 ? 24.484 15.234 6.363 1 91.56 19 VAL B CA 1
ATOM 2360 C C . VAL B 1 19 ? 23.75 14.312 7.34 1 91.56 19 VAL B C 1
ATOM 2362 O O . VAL B 1 19 ? 23.438 13.164 7.004 1 91.56 19 VAL B O 1
ATOM 2365 N N . LYS B 1 20 ? 23.438 14.836 8.484 1 95.06 20 LYS B N 1
ATOM 2366 C CA . LYS B 1 20 ? 22.844 13.977 9.508 1 95.06 20 LYS B CA 1
ATOM 2367 C C . LYS B 1 20 ? 21.375 14.305 9.711 1 95.06 20 LYS B C 1
ATOM 2369 O O . LYS B 1 20 ? 21 15.477 9.844 1 95.06 20 LYS B O 1
ATOM 2374 N N . ILE B 1 21 ? 20.531 13.32 9.656 1 98.06 21 ILE B N 1
ATOM 2375 C CA . ILE B 1 21 ? 19.125 13.469 10.016 1 98.06 21 ILE B CA 1
ATOM 2376 C C . ILE B 1 21 ? 18.969 13.297 11.523 1 98.06 21 ILE B C 1
ATOM 2378 O O . ILE B 1 21 ? 19.469 12.328 12.102 1 98.06 21 ILE B O 1
ATOM 2382 N N . LEU B 1 22 ? 18.25 14.211 12.172 1 98.38 22 LEU B N 1
ATOM 2383 C CA . LEU B 1 22 ? 18.078 14.227 13.625 1 98.38 22 LEU B CA 1
ATOM 2384 C C . LEU B 1 22 ? 16.594 14.227 13.992 1 98.38 22 LEU B C 1
ATOM 2386 O O . LEU B 1 22 ? 15.742 14.578 13.172 1 98.38 22 LEU B O 1
ATOM 2390 N N . ILE B 1 23 ? 16.328 13.766 15.172 1 98.56 23 ILE B N 1
ATOM 2391 C CA . ILE B 1 23 ? 15.039 13.898 15.828 1 98.56 23 ILE B CA 1
ATOM 2392 C C . ILE B 1 23 ? 15.133 14.914 16.969 1 98.56 23 ILE B C 1
ATOM 2394 O O . ILE B 1 23 ? 16.125 14.938 17.703 1 98.56 23 ILE B O 1
ATOM 2398 N N . GLY B 1 24 ? 14.125 15.742 17.125 1 98.5 24 GLY B N 1
ATOM 2399 C CA . GLY B 1 24 ? 14.164 16.703 18.219 1 98.5 24 GLY B CA 1
ATOM 2400 C C . GLY B 1 24 ? 12.797 17.25 18.578 1 98.5 24 GLY B C 1
ATOM 2401 O O . GLY B 1 24 ? 11.812 16.969 17.891 1 98.5 24 GLY B O 1
ATOM 2402 N N . GLN B 1 25 ? 12.719 17.906 19.641 1 98.5 25 GLN B N 1
ATOM 2403 C CA . GLN B 1 25 ? 11.531 18.609 20.094 1 98.5 25 GLN B CA 1
ATOM 2404 C C . GLN B 1 25 ? 11.742 20.125 20.094 1 98.5 25 GLN B C 1
ATOM 2406 O O . GLN B 1 25 ? 12.711 20.609 20.672 1 98.5 25 GLN B O 1
ATOM 2411 N N . PRO B 1 26 ? 10.828 20.844 19.422 1 98.38 26 PRO B N 1
ATOM 2412 C CA . PRO B 1 26 ? 10.992 22.297 19.438 1 98.38 26 PRO B CA 1
ATOM 2413 C C . PRO B 1 26 ? 11.141 22.859 20.844 1 98.38 26 PRO B C 1
ATOM 2415 O O . PRO B 1 26 ? 10.453 22.422 21.766 1 98.38 26 PRO B O 1
ATOM 2418 N N . GLU B 1 27 ? 12.008 23.797 21 1 97.38 27 GLU B N 1
ATOM 2419 C CA . GLU B 1 27 ? 12.234 24.438 22.297 1 97.38 27 GLU B CA 1
ATOM 2420 C C . GLU B 1 27 ? 11 25.203 22.766 1 97.38 27 GLU B C 1
ATOM 2422 O O . GLU B 1 27 ? 10.672 25.203 23.953 1 97.38 27 GLU B O 1
ATOM 2427 N N . GLN B 1 28 ? 10.438 25.875 21.828 1 95.62 28 GLN B N 1
ATOM 2428 C CA . GLN B 1 28 ? 9.203 26.594 22.141 1 95.62 28 GLN B CA 1
ATOM 2429 C C . GLN B 1 28 ? 7.984 25.703 21.922 1 95.62 28 GLN B C 1
ATOM 2431 O O . GLN B 1 28 ? 7.664 25.359 20.781 1 95.62 28 GLN B O 1
ATOM 2436 N N . ASP B 1 29 ? 7.258 25.484 22.875 1 91.06 29 ASP B N 1
ATOM 2437 C CA . ASP B 1 29 ? 6.18 24.5 22.859 1 91.06 29 ASP B CA 1
ATOM 2438 C C . ASP B 1 29 ? 5.066 24.922 21.906 1 91.06 29 ASP B C 1
ATOM 2440 O O . ASP B 1 29 ? 4.441 24.062 21.266 1 91.06 29 ASP B O 1
ATOM 2444 N N . GLU B 1 30 ? 4.855 26.156 21.766 1 93.31 30 GLU B N 1
ATOM 2445 C CA . GLU B 1 30 ? 3.674 26.609 21.031 1 93.31 30 GLU B CA 1
ATOM 2446 C C . GLU B 1 30 ? 4.039 27.062 19.609 1 93.31 30 GLU B C 1
ATOM 2448 O O . GLU B 1 30 ? 3.174 27.516 18.859 1 93.31 30 GLU B O 1
ATOM 2453 N N . ILE B 1 31 ? 5.301 26.922 19.266 1 97.69 31 ILE B N 1
ATOM 2454 C CA . ILE B 1 31 ? 5.742 27.438 17.969 1 97.69 31 ILE B CA 1
ATOM 2455 C C . ILE B 1 31 ? 5.102 26.609 16.844 1 97.69 31 ILE B C 1
ATOM 2457 O O . ILE B 1 31 ? 5.004 25.391 16.938 1 97.69 31 ILE B O 1
ATOM 2461 N N . ASP B 1 32 ? 4.543 27.281 15.859 1 98.69 32 ASP B N 1
ATOM 2462 C CA . ASP B 1 32 ? 4.227 26.625 14.594 1 98.69 32 ASP B CA 1
ATOM 2463 C C . ASP B 1 32 ? 5.477 26.438 13.742 1 98.69 32 ASP B C 1
ATOM 2465 O O . ASP B 1 32 ? 5.891 27.359 13.031 1 98.69 32 ASP B O 1
ATOM 2469 N N . VAL B 1 33 ? 6.012 25.25 13.781 1 98.81 33 VAL B N 1
ATOM 2470 C CA . VAL B 1 33 ? 7.312 24.984 13.18 1 98.81 33 VAL B CA 1
ATOM 2471 C C . VAL B 1 33 ? 7.254 25.266 11.68 1 98.81 33 VAL B C 1
ATOM 2473 O O . VAL B 1 33 ? 8.164 25.891 11.125 1 98.81 33 VAL B O 1
ATOM 2476 N N . GLY B 1 34 ? 6.191 24.828 10.977 1 98.75 34 GLY B N 1
ATOM 2477 C CA . GLY B 1 34 ? 6.062 25.031 9.539 1 98.75 34 GLY B CA 1
ATOM 2478 C C . GLY B 1 34 ? 6.043 26.5 9.141 1 98.75 34 GLY B C 1
ATOM 2479 O O . GLY B 1 34 ? 6.773 26.906 8.242 1 98.75 34 GLY B O 1
ATOM 2480 N N . ILE B 1 35 ? 5.262 27.297 9.836 1 98.5 35 ILE B N 1
ATOM 2481 C CA . ILE B 1 35 ? 5.129 28.719 9.523 1 98.5 35 ILE B CA 1
ATOM 2482 C C . ILE B 1 35 ? 6.426 29.438 9.859 1 98.5 35 ILE B C 1
ATOM 2484 O O . ILE B 1 35 ? 6.891 30.281 9.086 1 98.5 35 ILE B O 1
ATOM 2488 N N . ALA B 1 36 ? 7.012 29.109 11.016 1 98.69 36 ALA B N 1
ATOM 2489 C CA . ALA B 1 36 ? 8.258 29.766 11.414 1 98.69 36 ALA B CA 1
ATOM 2490 C C . ALA B 1 36 ? 9.344 29.578 10.359 1 98.69 36 ALA B C 1
ATOM 2492 O O . ALA B 1 36 ? 9.992 30.531 9.945 1 98.69 36 ALA B O 1
ATOM 2493 N N . LEU B 1 37 ? 9.469 28.359 9.922 1 98.5 37 LEU B N 1
ATOM 2494 C CA . LEU B 1 37 ? 10.492 28.078 8.922 1 98.5 37 LEU B CA 1
ATOM 2495 C C . LEU B 1 37 ? 10.164 28.75 7.594 1 98.5 37 LEU B C 1
ATOM 2497 O O . LEU B 1 37 ? 11.047 29.266 6.922 1 98.5 37 LEU B O 1
ATOM 2501 N N . HIS B 1 38 ? 8.922 28.703 7.23 1 98.12 38 HIS B N 1
ATOM 2502 C CA . HIS B 1 38 ? 8.484 29.312 5.98 1 98.12 38 HIS B CA 1
ATOM 2503 C C . HIS B 1 38 ? 8.75 30.812 5.984 1 98.12 38 HIS B C 1
ATOM 2505 O O . HIS B 1 38 ? 9.023 31.406 4.934 1 98.12 38 HIS B O 1
ATOM 2511 N N . GLN B 1 39 ? 8.727 31.422 7.137 1 97.81 39 GLN B N 1
ATOM 2512 C CA . GLN B 1 39 ? 8.961 32.844 7.285 1 97.81 39 GLN B CA 1
ATOM 2513 C C . GLN B 1 39 ? 10.43 33.125 7.586 1 97.81 39 GLN B C 1
ATOM 2515 O O . GLN B 1 39 ? 10.781 34.25 7.973 1 97.81 39 GLN B O 1
ATOM 2520 N N . ASN B 1 40 ? 11.266 32.125 7.547 1 97.12 40 ASN B N 1
ATOM 2521 C CA . ASN B 1 40 ? 12.711 32.219 7.734 1 97.12 40 ASN B CA 1
ATOM 2522 C C . ASN B 1 40 ? 13.07 32.562 9.172 1 97.12 40 ASN B C 1
ATOM 2524 O O . ASN B 1 40 ? 14.016 33.312 9.414 1 97.12 40 ASN B O 1
ATOM 2528 N N . HIS B 1 41 ? 12.242 32.156 10.078 1 97.88 41 HIS B N 1
ATOM 2529 C CA . HIS B 1 41 ? 12.586 32.25 11.492 1 97.88 41 HIS B CA 1
ATOM 2530 C C . HIS B 1 41 ? 13.367 31.047 11.961 1 97.88 41 HIS B C 1
ATOM 2532 O O . HIS B 1 41 ? 13.125 29.922 11.5 1 97.88 41 HIS B O 1
ATOM 2538 N N . GLU B 1 42 ? 14.203 31.297 12.844 1 97.56 42 GLU B N 1
ATOM 2539 C CA . GLU B 1 42 ? 14.977 30.203 13.43 1 97.56 42 GLU B CA 1
ATOM 2540 C C . GLU B 1 42 ? 14.109 29.344 14.336 1 97.56 42 GLU B C 1
ATOM 2542 O O . GLU B 1 42 ? 13.297 29.844 15.102 1 97.56 42 GLU B O 1
ATOM 2547 N N . VAL B 1 43 ? 14.273 28.078 14.203 1 98.5 43 VAL B N 1
ATOM 2548 C CA . VAL B 1 43 ? 13.617 27.125 15.094 1 98.5 43 VAL B CA 1
ATOM 2549 C C . VAL B 1 43 ? 14.672 26.266 15.781 1 98.5 43 VAL B C 1
ATOM 2551 O O . VAL B 1 43 ? 15.398 25.516 15.125 1 98.5 43 VAL B O 1
ATOM 2554 N N . ARG B 1 44 ? 14.766 26.344 17.062 1 98.31 44 ARG B N 1
ATOM 2555 C CA . ARG B 1 44 ? 15.672 25.531 17.875 1 98.31 44 ARG B CA 1
ATOM 2556 C C . ARG B 1 44 ? 14.953 24.312 18.453 1 98.31 44 ARG B C 1
ATOM 2558 O O . ARG B 1 44 ? 13.781 24.406 18.828 1 98.31 44 ARG B O 1
ATOM 2565 N N . VAL B 1 45 ? 15.695 23.25 18.516 1 98.19 45 VAL B N 1
ATOM 2566 C CA . VAL B 1 45 ? 15.094 22 18.953 1 98.19 45 VAL B CA 1
ATOM 2567 C C . VAL B 1 45 ? 16.016 21.312 19.953 1 98.19 45 VAL B C 1
ATOM 2569 O O . VAL B 1 45 ? 17.234 21.391 19.844 1 98.19 45 VAL B O 1
ATOM 2572 N N . HIS B 1 46 ? 15.445 20.734 20.984 1 98.19 46 HIS B N 1
ATOM 2573 C CA . HIS B 1 46 ? 16.172 19.797 21.828 1 98.19 46 HIS B CA 1
ATOM 2574 C C . HIS B 1 46 ? 16.391 18.469 21.109 1 98.19 46 HIS B C 1
ATOM 2576 O O . HIS B 1 46 ? 15.422 17.797 20.734 1 98.19 46 HIS B O 1
ATOM 2582 N N . VAL B 1 47 ? 17.609 18.062 20.922 1 98.19 47 VAL B N 1
ATOM 2583 C CA . VAL B 1 47 ? 17.938 16.906 20.109 1 98.19 47 VAL B CA 1
ATOM 2584 C C . VAL B 1 47 ? 17.734 15.625 20.922 1 98.19 47 VAL B C 1
ATOM 2586 O O . VAL B 1 47 ? 18.078 15.562 22.094 1 98.19 47 VAL B O 1
ATOM 2589 N N . PHE B 1 48 ? 17.203 14.656 20.344 1 98.06 48 PHE B N 1
ATOM 2590 C CA . PHE B 1 48 ? 17.031 13.328 20.922 1 98.06 48 PHE B CA 1
ATOM 2591 C C . PHE B 1 48 ? 18.109 12.375 20.406 1 98.06 48 PHE B C 1
ATOM 2593 O O . PHE B 1 48 ? 18.719 12.617 19.359 1 98.06 48 PHE B O 1
ATOM 2600 N N . SER B 1 49 ? 18.344 11.211 21.141 1 97.5 49 SER B N 1
ATOM 2601 C CA . SER B 1 49 ? 19.422 10.289 20.828 1 97.5 49 SER B CA 1
ATOM 2602 C C . SER B 1 49 ? 19.047 9.328 19.719 1 97.5 49 SER B C 1
ATOM 2604 O O . SER B 1 49 ? 19.906 8.742 19.062 1 97.5 49 SER B O 1
ATOM 2606 N N . GLY B 1 50 ? 17.719 9.172 19.547 1 96.94 50 GLY B N 1
ATOM 2607 C CA . GLY B 1 50 ? 17.281 8.219 18.531 1 96.94 50 GLY B CA 1
ATOM 2608 C C . GLY B 1 50 ? 17.266 8.797 17.141 1 96.94 50 GLY B C 1
ATOM 2609 O O . GLY B 1 50 ? 17.406 10.008 16.953 1 96.94 50 GLY B O 1
ATOM 2610 N N . ARG B 1 51 ? 17.125 7.949 16.156 1 95.12 51 ARG B N 1
ATOM 2611 C CA . ARG B 1 51 ? 17.172 8.367 14.758 1 95.12 51 ARG B CA 1
ATOM 2612 C C . ARG B 1 51 ? 15.789 8.289 14.109 1 95.12 51 ARG B C 1
ATOM 2614 O O . ARG B 1 51 ? 15.641 8.555 12.922 1 95.12 51 ARG B O 1
ATOM 2621 N N . SER B 1 52 ? 14.828 7.906 14.875 1 98.06 52 SER B N 1
ATOM 2622 C CA . SER B 1 52 ? 13.453 7.738 14.398 1 98.06 52 SER B CA 1
ATOM 2623 C C . SER B 1 52 ? 12.453 8.234 15.438 1 98.06 52 SER B C 1
ATOM 2625 O O . SER B 1 52 ? 12.664 8.07 16.641 1 98.06 52 SER B O 1
ATOM 2627 N N . VAL B 1 53 ? 11.383 8.758 14.914 1 98.12 53 VAL B N 1
ATOM 2628 C CA . VAL B 1 53 ? 10.344 9.188 15.844 1 98.12 53 VAL B CA 1
ATOM 2629 C C . VAL B 1 53 ? 9.711 7.961 16.5 1 98.12 53 VAL B C 1
ATOM 2631 O O . VAL B 1 53 ? 9.039 8.078 17.531 1 98.12 53 VAL B O 1
ATOM 2634 N N . LEU B 1 54 ? 9.828 6.793 15.883 1 98 54 LEU B N 1
ATOM 2635 C CA . LEU B 1 54 ? 9.289 5.551 16.438 1 98 54 LEU B CA 1
ATOM 2636 C C . LEU B 1 54 ? 10.133 5.066 17.609 1 98 54 LEU B C 1
ATOM 2638 O O . LEU B 1 54 ? 9.688 4.227 18.391 1 98 54 LEU B O 1
ATOM 2642 N N . ASP B 1 55 ? 11.32 5.508 17.656 1 96.81 55 ASP B N 1
ATOM 2643 C CA . ASP B 1 55 ? 12.273 5.246 18.734 1 96.81 55 ASP B CA 1
ATOM 2644 C C . ASP B 1 55 ? 13.172 6.453 18.984 1 96.81 55 ASP B C 1
ATOM 2646 O O . ASP B 1 55 ? 14.375 6.402 18.719 1 96.81 55 ASP B O 1
ATOM 2650 N N . PRO B 1 56 ? 12.602 7.496 19.578 1 97.06 56 PRO B N 1
ATOM 2651 C CA . PRO B 1 56 ? 13.32 8.773 19.625 1 97.06 56 PRO B CA 1
ATOM 2652 C C . PRO B 1 56 ? 14.43 8.789 20.672 1 97.06 56 PRO B C 1
ATOM 2654 O O . PRO B 1 56 ? 15.258 9.703 20.688 1 97.06 56 PRO B O 1
ATOM 2657 N N . GLY B 1 57 ? 14.445 7.797 21.5 1 96.31 57 GLY B N 1
ATOM 2658 C CA . GLY B 1 57 ? 15.422 7.824 22.578 1 96.31 57 GLY B CA 1
ATOM 2659 C C . GLY B 1 57 ? 15.141 8.891 23.609 1 96.31 57 GLY B C 1
ATOM 2660 O O . GLY B 1 57 ? 14 9.055 24.047 1 96.31 57 GLY B O 1
ATOM 2661 N N . GLN B 1 58 ? 16.25 9.516 24.078 1 95.44 58 GLN B N 1
ATOM 2662 C CA . GLN B 1 58 ? 16.141 10.531 25.109 1 95.44 58 GLN B CA 1
ATOM 2663 C C . GLN B 1 58 ? 16.75 11.852 24.656 1 95.44 58 GLN B C 1
ATOM 2665 O O . GLN B 1 58 ? 17.547 11.891 23.719 1 95.44 58 GLN B O 1
ATOM 2670 N N . ARG B 1 59 ? 16.312 12.844 25.359 1 95.69 59 ARG B N 1
ATOM 2671 C CA . ARG B 1 59 ? 16.984 14.125 25.125 1 95.69 59 ARG B CA 1
ATOM 2672 C C . ARG B 1 59 ? 18.469 14.031 25.406 1 95.69 59 ARG B C 1
ATOM 2674 O O . ARG B 1 59 ? 18.891 13.461 26.422 1 95.69 59 ARG B O 1
ATOM 2681 N N . THR B 1 60 ? 19.266 14.586 24.562 1 96.62 60 THR B N 1
ATOM 2682 C CA . THR B 1 60 ? 20.703 14.484 24.703 1 96.62 60 THR B CA 1
ATOM 2683 C C . THR B 1 60 ? 21.25 15.625 25.562 1 96.62 60 THR B C 1
ATOM 2685 O O . THR B 1 60 ? 22.375 15.562 26.047 1 96.62 60 THR B O 1
ATOM 2688 N N . GLY B 1 61 ? 20.5 16.672 25.719 1 96.5 61 GLY B N 1
ATOM 2689 C CA . GLY B 1 61 ? 20.969 17.906 26.312 1 96.5 61 GLY B CA 1
ATOM 2690 C C . GLY B 1 61 ? 21.438 18.938 25.281 1 96.5 61 GLY B C 1
ATOM 2691 O O . GLY B 1 61 ? 21.578 20.109 25.594 1 96.5 61 GLY B O 1
ATOM 2692 N N . ASP B 1 62 ? 21.625 18.484 24.078 1 97.12 62 ASP B N 1
ATOM 2693 C CA . ASP B 1 62 ? 22.062 19.375 23 1 97.12 62 ASP B CA 1
ATOM 2694 C C . ASP B 1 62 ? 20.875 20.062 22.344 1 97.12 62 ASP B C 1
ATOM 2696 O O . ASP B 1 62 ? 19.75 19.547 22.375 1 97.12 62 ASP B O 1
ATOM 2700 N N . THR B 1 63 ? 21.125 21.188 21.859 1 97.94 63 THR B N 1
ATOM 2701 C CA . THR B 1 63 ? 20.156 21.891 21.016 1 97.94 63 THR B CA 1
ATOM 2702 C C . THR B 1 63 ? 20.719 22.094 19.609 1 97.94 63 THR B C 1
ATOM 2704 O O . THR B 1 63 ? 21.922 22.109 19.406 1 97.94 63 THR B O 1
ATOM 2707 N N . ALA B 1 64 ? 19.828 22.141 18.672 1 98.25 64 ALA B N 1
ATOM 2708 C CA . ALA B 1 64 ? 20.188 22.375 17.281 1 98.25 64 ALA B CA 1
ATOM 2709 C C . ALA B 1 64 ? 19.188 23.297 16.609 1 98.25 64 ALA B C 1
ATOM 2711 O O . ALA B 1 64 ? 18.062 23.469 17.078 1 98.25 64 ALA B O 1
ATOM 2712 N N . THR B 1 65 ? 19.641 23.891 15.539 1 98.5 65 THR B N 1
ATOM 2713 C CA . THR B 1 65 ? 18.781 24.734 14.711 1 98.5 65 THR B CA 1
ATOM 2714 C C . THR B 1 65 ? 18.391 24 13.43 1 98.5 65 THR B C 1
ATOM 2716 O O . THR B 1 65 ? 19.234 23.406 12.75 1 98.5 65 THR B O 1
ATOM 2719 N N . ILE B 1 66 ? 17.141 24.109 13.047 1 98.56 66 ILE B N 1
ATOM 2720 C CA . ILE B 1 66 ? 16.656 23.391 11.867 1 98.56 66 ILE B CA 1
ATOM 2721 C C . ILE B 1 66 ? 17.125 24.109 10.602 1 98.56 66 ILE B C 1
ATOM 2723 O O . ILE B 1 66 ? 16.891 25.312 10.445 1 98.56 66 ILE B O 1
ATOM 2727 N N . SER B 1 67 ? 17.797 23.422 9.758 1 98.31 67 SER B N 1
ATOM 2728 C CA . SER B 1 67 ? 18.094 23.891 8.406 1 98.31 67 SER B CA 1
ATOM 2729 C C . SER B 1 67 ? 17.016 23.438 7.422 1 98.31 67 SER B C 1
ATOM 2731 O O . SER B 1 67 ? 16.531 24.234 6.621 1 98.31 67 SER B O 1
ATOM 2733 N N . ARG B 1 68 ? 16.656 22.156 7.543 1 98.25 68 ARG B N 1
ATOM 2734 C CA . ARG B 1 68 ? 15.633 21.562 6.688 1 98.25 68 ARG B CA 1
ATOM 2735 C C . ARG B 1 68 ? 14.719 20.641 7.484 1 98.25 68 ARG B C 1
ATOM 2737 O O . ARG B 1 68 ? 15.188 19.766 8.211 1 98.25 68 ARG B O 1
ATOM 2744 N N . LEU B 1 69 ? 13.508 20.938 7.316 1 98.69 69 LEU B N 1
ATOM 2745 C CA . LEU B 1 69 ? 12.492 20.094 7.945 1 98.69 69 LEU B CA 1
ATOM 2746 C C . LEU B 1 69 ? 12.148 18.906 7.062 1 98.69 69 LEU B C 1
ATOM 2748 O O . LEU B 1 69 ? 12.039 19.031 5.84 1 98.69 69 LEU B O 1
ATOM 2752 N N . LEU B 1 70 ? 11.969 17.719 7.652 1 98.75 70 LEU B N 1
ATOM 2753 C CA . LEU B 1 70 ? 11.609 16.5 6.941 1 98.75 70 LEU B CA 1
ATOM 2754 C C . LEU B 1 70 ? 10.273 15.953 7.434 1 98.75 70 LEU B C 1
ATOM 2756 O O . LEU B 1 70 ? 9.805 16.344 8.508 1 98.75 70 LEU B O 1
ATOM 2760 N N . SER B 1 71 ? 9.648 15.141 6.551 1 98.94 71 SER B N 1
ATOM 2761 C CA . SER B 1 71 ? 8.531 14.359 7.062 1 98.94 71 SER B CA 1
ATOM 2762 C C . SER B 1 71 ? 8.883 13.695 8.391 1 98.94 71 SER B C 1
ATOM 2764 O O . SER B 1 71 ? 9.984 13.172 8.555 1 98.94 71 SER B O 1
ATOM 2766 N N . PRO B 1 72 ? 7.938 13.727 9.344 1 98.88 72 PRO B N 1
ATOM 2767 C CA . PRO B 1 72 ? 8.266 13.109 10.625 1 98.88 72 PRO B CA 1
ATOM 2768 C C . PRO B 1 72 ? 8.688 11.648 10.484 1 98.88 72 PRO B C 1
ATOM 2770 O O . PRO B 1 72 ? 9.508 11.164 11.266 1 98.88 72 PRO B O 1
ATOM 2773 N N . LEU B 1 73 ? 8.148 11.008 9.516 1 98.81 73 LEU B N 1
ATOM 2774 C CA . LEU B 1 73 ? 8.523 9.633 9.219 1 98.81 73 LEU B CA 1
ATOM 2775 C C . LEU B 1 73 ? 9.18 9.531 7.852 1 98.81 73 LEU B C 1
ATOM 2777 O O . LEU B 1 73 ? 8.742 10.172 6.895 1 98.81 73 LEU B O 1
ATOM 2781 N N . ALA B 1 74 ? 10.211 8.672 7.867 1 98.12 74 ALA B N 1
ATOM 2782 C CA . ALA B 1 74 ? 10.844 8.359 6.59 1 98.12 74 ALA B CA 1
ATOM 2783 C C . ALA B 1 74 ? 10 7.375 5.785 1 98.12 74 ALA B C 1
ATOM 2785 O O . ALA B 1 74 ? 9.227 6.605 6.352 1 98.12 74 ALA B O 1
ATOM 2786 N N . SER B 1 75 ? 10.188 7.402 4.473 1 97.5 75 SER B N 1
ATOM 2787 C CA . SER B 1 75 ? 9.477 6.496 3.572 1 97.5 75 SER B CA 1
ATOM 2788 C C . SER B 1 75 ? 9.695 5.039 3.967 1 97.5 75 SER B C 1
ATOM 2790 O O . SER B 1 75 ? 8.789 4.215 3.85 1 97.5 75 SER B O 1
ATOM 2792 N N . SER B 1 76 ? 10.906 4.73 4.461 1 96.38 76 SER B N 1
ATOM 2793 C CA . SER B 1 76 ? 11.25 3.357 4.812 1 96.38 76 SER B CA 1
ATOM 2794 C C . SER B 1 76 ? 10.531 2.914 6.082 1 96.38 76 SER B C 1
ATOM 2796 O O . SER B 1 76 ? 10.508 1.726 6.406 1 96.38 76 SER B O 1
ATOM 2798 N N . GLU B 1 77 ? 9.914 3.85 6.758 1 97.88 77 GLU B N 1
ATOM 2799 C CA . GLU B 1 77 ? 9.336 3.535 8.062 1 97.88 77 GLU B CA 1
ATOM 2800 C C . GLU B 1 77 ? 7.824 3.367 7.965 1 97.88 77 GLU B C 1
ATOM 2802 O O . GLU B 1 77 ? 7.203 2.764 8.844 1 97.88 77 GLU B O 1
ATOM 2807 N N . VAL B 1 78 ? 7.219 3.904 6.93 1 98.44 78 VAL B N 1
ATOM 2808 C CA . VAL B 1 78 ? 5.766 4.062 6.945 1 98.44 78 VAL B CA 1
ATOM 2809 C C . VAL B 1 78 ? 5.105 2.812 6.371 1 98.44 78 VAL B C 1
ATOM 2811 O O . VAL B 1 78 ? 3.914 2.578 6.59 1 98.44 78 VAL B O 1
ATOM 2814 N N . GLY B 1 79 ? 5.887 1.991 5.617 1 96.94 79 GLY B N 1
ATOM 2815 C CA . GLY B 1 79 ? 5.25 0.894 4.906 1 96.94 79 GLY B CA 1
ATOM 2816 C C . GLY B 1 79 ? 4.191 1.354 3.926 1 96.94 79 GLY B C 1
ATOM 2817 O O . GLY B 1 79 ? 4.438 2.246 3.111 1 96.94 79 GLY B O 1
ATOM 2818 N N . THR B 1 80 ? 3.059 0.682 3.975 1 98.56 80 THR B N 1
ATOM 2819 C CA . THR B 1 80 ? 1.928 1.082 3.145 1 98.56 80 THR B CA 1
ATOM 2820 C C . THR B 1 80 ? 1.004 2.025 3.91 1 98.56 80 THR B C 1
ATOM 2822 O O . THR B 1 80 ? 0.59 1.726 5.031 1 98.56 80 THR B O 1
ATOM 2825 N N . ILE B 1 81 ? 0.724 3.145 3.285 1 98.94 81 ILE B N 1
ATOM 2826 C CA . ILE B 1 81 ? -0.108 4.172 3.9 1 98.94 81 ILE B CA 1
ATOM 2827 C C . ILE B 1 81 ? -1.581 3.799 3.758 1 98.94 81 ILE B C 1
ATOM 2829 O O . ILE B 1 81 ? -2.012 3.338 2.697 1 98.94 81 ILE B O 1
ATOM 2833 N N . ARG B 1 82 ? -2.354 3.924 4.867 1 98.94 82 ARG B N 1
ATOM 2834 C CA . ARG B 1 82 ? -3.795 3.695 4.855 1 98.94 82 ARG B CA 1
ATOM 2835 C C . ARG B 1 82 ? -4.555 5.012 4.746 1 98.94 82 ARG B C 1
ATOM 2837 O O . ARG B 1 82 ? -4.277 5.961 5.484 1 98.94 82 ARG B O 1
ATOM 2844 N N . CYS B 1 83 ? -5.531 5.043 3.836 1 98.94 83 CYS B N 1
ATOM 2845 C CA . CYS B 1 83 ? -6.293 6.266 3.613 1 98.94 83 CYS B CA 1
ATOM 2846 C C . CYS B 1 83 ? -7.793 5.992 3.658 1 98.94 83 CYS B C 1
ATOM 2848 O O . CYS B 1 83 ? -8.258 4.988 3.119 1 98.94 83 CYS B O 1
ATOM 2850 N N . ILE B 1 84 ? -8.508 6.906 4.297 1 98.88 84 ILE B N 1
ATOM 2851 C CA . ILE B 1 84 ? -9.961 6.777 4.391 1 98.88 84 ILE B CA 1
ATOM 2852 C C . ILE B 1 84 ? -10.625 7.848 3.529 1 98.88 84 ILE B C 1
ATOM 2854 O O . ILE B 1 84 ? -10.383 9.039 3.711 1 98.88 84 ILE B O 1
ATOM 2858 N N . GLY B 1 85 ? -11.438 7.375 2.596 1 97.94 85 GLY B N 1
ATOM 2859 C CA . GLY B 1 85 ? -12.195 8.297 1.768 1 97.94 85 GLY B CA 1
ATOM 2860 C C . GLY B 1 85 ? -13.531 8.688 2.373 1 97.94 85 GLY B C 1
ATOM 2861 O O . GLY B 1 85 ? -14.141 7.898 3.104 1 97.94 85 GLY B O 1
ATOM 2862 N N . LEU B 1 86 ? -13.938 9.906 2.08 1 97.12 86 LEU B N 1
ATOM 2863 C CA . LEU B 1 86 ? -15.273 10.383 2.422 1 97.12 86 LEU B CA 1
ATOM 2864 C C . LEU B 1 86 ? -15.555 10.195 3.91 1 97.12 86 LEU B C 1
ATOM 2866 O O . LEU B 1 86 ? -16.578 9.617 4.289 1 97.12 86 LEU B O 1
ATOM 2870 N N . ASN B 1 87 ? -14.711 10.766 4.781 1 98.62 87 ASN B N 1
ATOM 2871 C CA . ASN B 1 87 ? -14.852 10.523 6.211 1 98.62 87 ASN B CA 1
ATOM 2872 C C . ASN B 1 87 ? -15.164 11.805 6.973 1 98.62 87 ASN B C 1
ATOM 2874 O O . ASN B 1 87 ? -14.867 11.914 8.164 1 98.62 87 ASN B O 1
ATOM 2878 N N . TYR B 1 88 ? -15.594 12.844 6.34 1 98.5 88 TYR B N 1
ATOM 2879 C CA . TYR B 1 88 ? -16.125 14.055 6.945 1 98.5 88 TYR B CA 1
ATOM 2880 C C . TYR B 1 88 ? -17.562 14.312 6.5 1 98.5 88 TYR B C 1
ATOM 2882 O O . TYR B 1 88 ? -17.844 14.32 5.301 1 98.5 88 TYR B O 1
ATOM 2890 N N . LYS B 1 89 ? -18.469 14.602 7.43 1 98.06 89 LYS B N 1
ATOM 2891 C CA . LYS B 1 89 ? -19.906 14.75 7.168 1 98.06 89 LYS B CA 1
ATOM 2892 C C . LYS B 1 89 ? -20.156 15.859 6.16 1 98.06 89 LYS B C 1
ATOM 2894 O O . LYS B 1 89 ? -20.922 15.68 5.207 1 98.06 89 LYS B O 1
ATOM 2899 N N . HIS B 1 90 ? -19.547 16.984 6.352 1 96.56 90 HIS B N 1
ATOM 2900 C CA . HIS B 1 90 ? -19.797 18.109 5.473 1 96.56 90 HIS B CA 1
ATOM 2901 C C . HIS B 1 90 ? -19.203 17.875 4.086 1 96.56 90 HIS B C 1
ATOM 2903 O O . HIS B 1 90 ? -19.734 18.375 3.09 1 96.56 90 HIS B O 1
ATOM 2909 N N . HIS B 1 91 ? -18.062 17.125 4.008 1 96 91 HIS B N 1
ATOM 2910 C CA . HIS B 1 91 ? -17.531 16.766 2.699 1 96 91 HIS B CA 1
ATOM 2911 C C . HIS B 1 91 ? -18.5 15.844 1.947 1 96 91 HIS B C 1
ATOM 2913 O O . HIS B 1 91 ? -18.688 16 0.741 1 96 91 HIS B O 1
ATOM 2919 N N . ALA B 1 92 ? -19.062 14.898 2.641 1 94 92 ALA B N 1
ATOM 2920 C CA . ALA B 1 92 ? -20.062 14.031 2.027 1 94 92 ALA B CA 1
ATOM 2921 C C . ALA B 1 92 ? -21.234 14.844 1.492 1 94 92 ALA B C 1
ATOM 2923 O O . ALA B 1 92 ? -21.703 14.609 0.377 1 94 92 ALA B O 1
ATOM 2924 N N . ALA B 1 93 ? -21.703 15.789 2.26 1 93.44 93 ALA B N 1
ATOM 2925 C CA . ALA B 1 93 ? -22.781 16.672 1.848 1 93.44 93 ALA B CA 1
ATOM 2926 C C . ALA B 1 93 ? -22.391 17.5 0.623 1 93.44 93 ALA B C 1
ATOM 2928 O O . ALA B 1 93 ? -23.188 17.656 -0.305 1 93.44 93 ALA B O 1
ATOM 2929 N N . GLU B 1 94 ? -21.172 17.984 0.624 1 91 94 GLU B N 1
ATOM 2930 C CA . GLU B 1 94 ? -20.641 18.797 -0.46 1 91 94 GLU B CA 1
ATOM 2931 C C . GLU B 1 94 ? -20.703 18.062 -1.792 1 91 94 GLU B C 1
ATOM 2933 O O . GLU B 1 94 ? -20.984 18.656 -2.832 1 91 94 GLU B O 1
ATOM 2938 N N . VAL B 1 95 ? -20.391 16.766 -1.769 1 88.88 95 VAL B N 1
ATOM 2939 C CA . VAL B 1 95 ? -20.312 16.016 -3.014 1 88.88 95 VAL B CA 1
ATOM 2940 C C . VAL B 1 95 ? -21.625 15.273 -3.252 1 88.88 95 VAL B C 1
ATOM 2942 O O . VAL B 1 95 ? -21.75 14.484 -4.195 1 88.88 95 VAL B O 1
ATOM 2945 N N . GLY B 1 96 ? -22.594 15.414 -2.416 1 91 96 GLY B N 1
ATOM 2946 C CA . GLY B 1 96 ? -23.938 14.883 -2.598 1 91 96 GLY B CA 1
ATOM 2947 C C . GLY B 1 96 ? -24.016 13.375 -2.402 1 91 96 GLY B C 1
ATOM 2948 O O . GLY B 1 96 ? -24.781 12.695 -3.08 1 91 96 GLY B O 1
ATOM 2949 N N . LEU B 1 97 ? -23.219 12.844 -1.573 1 91.88 97 LEU B N 1
ATOM 2950 C CA . LEU B 1 97 ? -23.203 11.406 -1.328 1 91.88 97 LEU B CA 1
ATOM 2951 C C . LEU B 1 97 ? -23.719 11.086 0.067 1 91.88 97 LEU B C 1
ATOM 2953 O O . LEU B 1 97 ? -23.594 11.891 0.987 1 91.88 97 LEU B O 1
ATOM 2957 N N . ASP B 1 98 ? -24.266 9.859 0.182 1 94.62 98 ASP B N 1
ATOM 2958 C CA . ASP B 1 98 ? -24.641 9.352 1.497 1 94.62 98 ASP B CA 1
ATOM 2959 C C . ASP B 1 98 ? -23.406 9.086 2.363 1 94.62 98 ASP B C 1
ATOM 2961 O O . ASP B 1 98 ? -22.328 8.828 1.845 1 94.62 98 ASP B O 1
ATOM 2965 N N . LEU B 1 99 ? -23.672 9.211 3.668 1 96.62 99 LEU B N 1
ATOM 2966 C CA . LEU B 1 99 ? -22.594 8.852 4.582 1 96.62 99 LEU B CA 1
ATOM 2967 C C . LEU B 1 99 ? -22.25 7.367 4.461 1 96.62 99 LEU B C 1
ATOM 2969 O O . LEU B 1 99 ? -23.141 6.52 4.461 1 96.62 99 LEU B O 1
ATOM 2973 N N . PRO B 1 100 ? -21.031 7.074 4.312 1 96.88 100 PRO B N 1
ATOM 2974 C CA . PRO B 1 100 ? -20.656 5.656 4.277 1 96.88 100 PRO B CA 1
ATOM 2975 C C . PRO B 1 100 ? -21 4.926 5.574 1 96.88 100 PRO B C 1
ATOM 2977 O O . PRO B 1 100 ? -20.938 5.52 6.656 1 96.88 100 PRO B O 1
ATOM 2980 N N . THR B 1 101 ? -21.297 3.662 5.477 1 96.88 101 THR B N 1
ATOM 2981 C CA . THR B 1 101 ? -21.641 2.867 6.648 1 96.88 101 THR B CA 1
ATOM 2982 C C . THR B 1 101 ? -20.422 2.154 7.207 1 96.88 101 THR B C 1
ATOM 2984 O O . THR B 1 101 ? -20.438 1.665 8.336 1 96.88 101 THR B O 1
ATOM 2987 N N . LEU B 1 102 ? -19.422 2.01 6.438 1 97.62 102 LEU B N 1
ATOM 2988 C CA . LEU B 1 102 ? -18.109 1.545 6.867 1 97.62 102 LEU B CA 1
ATOM 2989 C C . LEU B 1 102 ? -17 2.35 6.188 1 97.62 102 LEU B C 1
ATOM 2991 O O . LEU B 1 102 ? -17.219 2.963 5.145 1 97.62 102 LEU B O 1
ATOM 2995 N N . PRO B 1 103 ? -15.828 2.391 6.734 1 98.62 103 PRO B N 1
ATOM 2996 C CA . PRO B 1 103 ? -14.734 3.152 6.133 1 98.62 103 PRO B CA 1
ATOM 2997 C C . PRO B 1 103 ? -14.391 2.684 4.719 1 98.62 103 PRO B C 1
ATOM 2999 O O . PRO B 1 103 ? -14.281 1.479 4.477 1 98.62 103 PRO B O 1
ATOM 3002 N N . THR B 1 104 ? -14.266 3.607 3.816 1 98.56 104 THR B N 1
ATOM 3003 C CA . THR B 1 104 ? -13.773 3.326 2.473 1 98.56 104 THR B CA 1
ATOM 3004 C C . THR B 1 104 ? -12.258 3.443 2.418 1 98.56 104 THR B C 1
ATOM 3006 O O . THR B 1 104 ? -11.703 4.539 2.566 1 98.56 104 THR B O 1
ATOM 3009 N N . VAL B 1 105 ? -11.578 2.328 2.143 1 98.88 105 VAL B N 1
ATOM 3010 C CA . VAL B 1 105 ? -10.133 2.26 2.361 1 98.88 105 VAL B CA 1
ATOM 3011 C C . VAL B 1 105 ? -9.406 2.203 1.019 1 98.88 105 VAL B C 1
ATOM 3013 O O . VAL B 1 105 ? -9.711 1.354 0.177 1 98.88 105 VAL B O 1
ATOM 3016 N N . PHE B 1 106 ? -8.523 3.055 0.769 1 98.88 106 PHE B N 1
ATOM 3017 C CA . PHE B 1 106 ? -7.512 2.912 -0.273 1 98.88 106 PHE B CA 1
ATOM 3018 C C . PHE B 1 106 ? -6.113 3.088 0.303 1 98.88 106 PHE B C 1
ATOM 3020 O O . PHE B 1 106 ? -5.953 3.336 1.5 1 98.88 106 PHE B O 1
ATOM 3027 N N . LEU B 1 107 ? -5.105 2.832 -0.512 1 98.94 107 LEU B N 1
ATOM 3028 C CA . LEU B 1 107 ? -3.734 2.828 -0.013 1 98.94 107 LEU B CA 1
ATOM 3029 C C . LEU B 1 107 ? -2.844 3.729 -0.863 1 98.94 107 LEU B C 1
ATOM 3031 O O . LEU B 1 107 ? -3.178 4.035 -2.01 1 98.94 107 LEU B O 1
ATOM 3035 N N . LYS B 1 108 ? -1.809 4.203 -0.302 1 98.94 108 LYS B N 1
ATOM 3036 C CA . LYS B 1 108 ? -0.718 4.879 -0.997 1 98.94 108 LYS B CA 1
ATOM 3037 C C . LYS B 1 108 ? 0.616 4.188 -0.731 1 98.94 108 LYS B C 1
ATOM 3039 O O . LYS B 1 108 ? 0.849 3.676 0.366 1 98.94 108 LYS B O 1
ATOM 3044 N N . PRO B 1 109 ? 1.485 4.148 -1.735 1 98.81 109 PRO B N 1
ATOM 3045 C CA . PRO B 1 109 ? 2.816 3.59 -1.489 1 98.81 109 PRO B CA 1
ATOM 3046 C C . PRO B 1 109 ? 3.705 4.52 -0.666 1 98.81 109 PRO B C 1
ATOM 3048 O O . PRO B 1 109 ? 3.451 5.727 -0.604 1 98.81 109 PRO B O 1
ATOM 3051 N N . SER B 1 110 ? 4.727 3.939 -0.072 1 98.56 110 SER B N 1
ATOM 3052 C CA . SER B 1 110 ? 5.633 4.711 0.77 1 98.56 110 SER B CA 1
ATOM 3053 C C . SER B 1 110 ? 6.375 5.77 -0.043 1 98.56 110 SER B C 1
ATOM 3055 O O . SER B 1 110 ? 6.785 6.801 0.497 1 98.56 110 SER B O 1
ATOM 3057 N N . THR B 1 111 ? 6.484 5.559 -1.336 1 98.44 111 THR B N 1
ATOM 3058 C CA . THR B 1 111 ? 7.207 6.492 -2.197 1 98.44 111 THR B CA 1
ATOM 3059 C C . THR B 1 111 ? 6.434 7.801 -2.338 1 98.44 111 THR B C 1
ATOM 3061 O O . THR B 1 111 ? 6.977 8.797 -2.822 1 98.44 111 THR B O 1
ATOM 3064 N N . SER B 1 112 ? 5.191 7.816 -1.878 1 98.81 112 SER B N 1
ATOM 3065 C CA . SER B 1 112 ? 4.391 9.031 -2.004 1 98.81 112 SER B CA 1
ATOM 3066 C C . SER B 1 112 ? 4.703 10.016 -0.884 1 98.81 112 SER B C 1
ATOM 3068 O O . SER B 1 112 ? 4.301 11.18 -0.944 1 98.81 112 SER B O 1
ATOM 3070 N N . ILE B 1 113 ? 5.469 9.625 0.076 1 98.81 113 ILE B N 1
ATOM 3071 C CA . ILE B 1 113 ? 5.797 10.508 1.191 1 98.81 113 ILE B CA 1
ATOM 3072 C C . ILE B 1 113 ? 6.59 11.711 0.683 1 98.81 113 ILE B C 1
ATOM 3074 O O . ILE B 1 113 ? 7.512 11.555 -0.12 1 98.81 113 ILE B O 1
ATOM 3078 N N . GLY B 1 114 ? 6.211 12.867 1.052 1 98.75 114 GLY B N 1
ATOM 3079 C CA . GLY B 1 114 ? 6.938 14.094 0.794 1 98.75 114 GLY B CA 1
ATOM 3080 C C . GLY B 1 114 ? 7.277 14.859 2.059 1 98.75 114 GLY B C 1
ATOM 3081 O O . GLY B 1 114 ? 6.66 14.648 3.104 1 98.75 114 GLY B O 1
ATOM 3082 N N . ASP B 1 115 ? 8.211 15.766 1.928 1 98.81 115 ASP B N 1
ATOM 3083 C CA . ASP B 1 115 ? 8.656 16.594 3.037 1 98.81 115 ASP B CA 1
ATOM 3084 C C . ASP B 1 115 ? 7.918 17.938 3.051 1 98.81 115 ASP B C 1
ATOM 3086 O O . ASP B 1 115 ? 7.375 18.359 2.031 1 98.81 115 ASP B O 1
ATOM 3090 N N . PRO B 1 116 ? 7.887 18.547 4.211 1 98.81 116 PRO B N 1
ATOM 3091 C CA . PRO B 1 116 ? 7.391 19.922 4.262 1 98.81 116 PRO B CA 1
ATOM 3092 C C . PRO B 1 116 ? 8.273 20.906 3.494 1 98.81 116 PRO B C 1
ATOM 3094 O O . PRO B 1 116 ? 9.383 20.547 3.078 1 98.81 116 PRO B O 1
ATOM 3097 N N . TRP B 1 117 ? 7.77 22.047 3.342 1 98.19 117 TRP B N 1
ATOM 3098 C CA . TRP B 1 117 ? 8.578 23.156 2.84 1 98.19 117 TRP B CA 1
ATOM 3099 C C . TRP B 1 117 ? 9.93 23.203 3.551 1 98.19 117 TRP B C 1
ATOM 3101 O O . TRP B 1 117 ? 10.016 22.953 4.754 1 98.19 117 TRP B O 1
ATOM 3111 N N . PRO B 1 118 ? 11.062 23.422 2.762 1 97.62 118 PRO B N 1
ATOM 3112 C CA . PRO B 1 118 ? 11.109 23.984 1.407 1 97.62 118 PRO B CA 1
ATOM 3113 C C . PRO B 1 118 ? 11.203 22.906 0.329 1 97.62 118 PRO B C 1
ATOM 3115 O O . PRO B 1 118 ? 11.422 23.219 -0.844 1 97.62 118 PRO B O 1
ATOM 3118 N N . SER B 1 119 ? 11.07 21.656 0.742 1 98 119 SER B N 1
ATOM 3119 C CA . SER B 1 119 ? 11.078 20.594 -0.267 1 98 119 SER B CA 1
ATOM 3120 C C . SER B 1 119 ? 9.945 20.781 -1.267 1 98 119 SER B C 1
ATOM 3122 O O . SER B 1 119 ? 8.82 21.125 -0.883 1 98 119 SER B O 1
ATOM 3124 N N . VAL B 1 120 ? 10.227 20.516 -2.486 1 98 120 VAL B N 1
ATOM 3125 C CA . VAL B 1 120 ? 9.266 20.719 -3.561 1 98 120 VAL B CA 1
ATOM 3126 C C . VAL B 1 120 ? 8.516 19.422 -3.844 1 98 120 VAL B C 1
ATOM 3128 O O . VAL B 1 120 ? 9.133 18.359 -3.934 1 98 120 VAL B O 1
ATOM 3131 N N . THR B 1 121 ? 7.211 19.5 -3.912 1 97.75 121 THR B N 1
ATOM 3132 C CA . THR B 1 121 ? 6.391 18.406 -4.426 1 97.75 121 THR B CA 1
ATOM 3133 C C . THR B 1 121 ? 6.23 18.516 -5.941 1 97.75 121 THR B C 1
ATOM 3135 O O . THR B 1 121 ? 5.719 19.531 -6.445 1 97.75 121 THR B O 1
ATOM 3138 N N . HIS B 1 122 ? 6.562 17.5 -6.629 1 97.75 122 HIS B N 1
ATOM 3139 C CA . HIS B 1 122 ? 6.496 17.531 -8.086 1 97.75 122 HIS B CA 1
ATOM 3140 C C . HIS B 1 122 ? 5.156 17 -8.586 1 97.75 122 HIS B C 1
ATOM 3142 O O . HIS B 1 122 ? 4.703 15.938 -8.156 1 97.75 122 HIS B O 1
ATOM 3148 N N . LEU B 1 123 ? 4.547 17.766 -9.438 1 98.31 123 LEU B N 1
ATOM 3149 C CA . LEU B 1 123 ? 3.338 17.328 -10.133 1 98.31 123 LEU B CA 1
ATOM 3150 C C . LEU B 1 123 ? 3.686 16.562 -11.398 1 98.31 123 LEU B C 1
ATOM 3152 O O . LEU B 1 123 ? 4.312 17.109 -12.312 1 98.31 123 LEU B O 1
ATOM 3156 N N . PRO B 1 124 ? 3.291 15.336 -11.461 1 98.38 124 PRO B N 1
ATOM 3157 C CA . PRO B 1 124 ? 3.637 14.57 -12.656 1 98.38 124 PRO B CA 1
ATOM 3158 C C . PRO B 1 124 ? 2.938 15.078 -13.914 1 98.38 124 PRO B C 1
ATOM 3160 O O . PRO B 1 124 ? 1.992 15.867 -13.82 1 98.38 124 PRO B O 1
ATOM 3163 N N . LYS B 1 125 ? 3.377 14.656 -15.062 1 97.75 125 LYS B N 1
ATOM 3164 C CA . LYS B 1 125 ? 2.838 15.086 -16.344 1 97.75 125 LYS B CA 1
ATOM 3165 C C . LYS B 1 125 ? 1.335 14.828 -16.422 1 97.75 125 LYS B C 1
ATOM 3167 O O . LYS B 1 125 ? 0.58 15.672 -16.906 1 97.75 125 LYS B O 1
ATOM 3172 N N . LEU B 1 126 ? 0.9 13.727 -15.945 1 97.19 126 LEU B N 1
ATOM 3173 C CA . LEU B 1 126 ? -0.51 13.352 -15.984 1 97.19 126 LEU B CA 1
ATOM 3174 C C . LEU B 1 126 ? -1.356 14.344 -15.195 1 97.19 126 LEU B C 1
ATOM 3176 O O . LEU B 1 126 ? -2.562 14.461 -15.43 1 97.19 126 LEU B O 1
ATOM 3180 N N . THR B 1 127 ? -0.746 14.984 -14.234 1 97.81 127 THR B N 1
ATOM 3181 C CA . THR B 1 127 ? -1.458 15.945 -13.406 1 97.81 127 THR B CA 1
ATOM 3182 C C . THR B 1 127 ? -1.471 17.328 -14.062 1 97.81 127 THR B C 1
ATOM 3184 O O . THR B 1 127 ? -2.525 17.953 -14.172 1 97.81 127 THR B O 1
ATOM 3187 N N . HIS B 1 128 ? -0.299 17.766 -14.555 1 96.12 128 HIS B N 1
ATOM 3188 C CA . HIS B 1 128 ? -0.219 19.156 -14.961 1 96.12 128 HIS B CA 1
ATOM 3189 C C . HIS B 1 128 ? -0.62 19.328 -16.422 1 96.12 128 HIS B C 1
ATOM 3191 O O . HIS B 1 128 ? -0.884 20.453 -16.875 1 96.12 128 HIS B O 1
ATOM 3197 N N . ILE B 1 129 ? -0.772 18.266 -17.203 1 96.5 129 ILE B N 1
ATOM 3198 C CA . ILE B 1 129 ? -1.112 18.359 -18.625 1 96.5 129 ILE B CA 1
ATOM 3199 C C . ILE B 1 129 ? -2.512 18.953 -18.781 1 96.5 129 ILE B C 1
ATOM 3201 O O . ILE B 1 129 ? -2.791 19.641 -19.766 1 96.5 129 ILE B O 1
ATOM 3205 N N . ASP B 1 130 ? -3.41 18.734 -17.844 1 97.12 130 ASP B N 1
ATOM 3206 C CA . ASP B 1 130 ? -4.75 19.312 -17.922 1 97.12 130 ASP B CA 1
ATOM 3207 C C . ASP B 1 130 ? -5.137 20 -16.625 1 97.12 130 ASP B C 1
ATOM 3209 O O . ASP B 1 130 ? -6.32 20.141 -16.312 1 97.12 130 ASP B O 1
ATOM 3213 N N . ASP B 1 131 ? -4.191 20.328 -15.805 1 97.12 131 ASP B N 1
ATOM 3214 C CA . ASP B 1 131 ? -4.352 21.125 -14.586 1 97.12 131 ASP B CA 1
ATOM 3215 C C . ASP B 1 131 ? -5.387 20.5 -13.656 1 97.12 131 ASP B C 1
ATOM 3217 O O . ASP B 1 131 ? -6.355 21.141 -13.266 1 97.12 131 ASP B O 1
ATOM 3221 N N . CYS B 1 132 ? -5.156 19.25 -13.266 1 98.06 132 CYS B N 1
ATOM 3222 C CA . CYS B 1 132 ? -6.172 18.531 -12.516 1 98.06 132 CYS B CA 1
ATOM 3223 C C . CYS B 1 132 ? -5.691 18.219 -11.102 1 98.06 132 CYS B C 1
ATOM 3225 O O . CYS B 1 132 ? -6.293 17.406 -10.398 1 98.06 132 CYS B O 1
ATOM 3227 N N . GLY B 1 133 ? -4.539 18.828 -10.703 1 98.5 133 GLY B N 1
ATOM 3228 C CA . GLY B 1 133 ? -4.055 18.625 -9.344 1 98.5 133 GLY B CA 1
ATOM 3229 C C . GLY B 1 133 ? -4.977 19.203 -8.289 1 98.5 133 GLY B C 1
ATOM 3230 O O . GLY B 1 133 ? -5.465 20.328 -8.438 1 98.5 133 GLY B O 1
ATOM 3231 N N . ASP B 1 134 ? -5.25 18.422 -7.234 1 98.69 134 ASP B N 1
ATOM 3232 C CA . ASP B 1 134 ? -6.117 18.844 -6.145 1 98.69 134 ASP B CA 1
ATOM 3233 C C . ASP B 1 134 ? -5.441 18.625 -4.789 1 98.69 134 ASP B C 1
ATOM 3235 O O . ASP B 1 134 ? -4.414 17.953 -4.703 1 98.69 134 ASP B O 1
ATOM 3239 N N . TYR B 1 135 ? -5.969 19.297 -3.801 1 98.81 135 TYR B N 1
ATOM 3240 C CA . TYR B 1 135 ? -5.469 19.266 -2.432 1 98.81 135 TYR B CA 1
ATOM 3241 C C . TYR B 1 135 ? -6.496 18.641 -1.492 1 98.81 135 TYR B C 1
ATOM 3243 O O . TYR B 1 135 ? -7.699 18.703 -1.754 1 98.81 135 TYR B O 1
ATOM 3251 N N . GLU B 1 136 ? -6.012 18 -0.506 1 98.81 136 GLU B N 1
ATOM 3252 C CA . GLU B 1 136 ? -6.848 17.484 0.57 1 98.81 136 GLU B CA 1
ATOM 3253 C C . GLU B 1 136 ? -6.145 17.594 1.92 1 98.81 136 GLU B C 1
ATOM 3255 O O . GLU B 1 136 ? -5.25 16.797 2.227 1 98.81 136 GLU B O 1
ATOM 3260 N N . ALA B 1 137 ? -6.508 18.531 2.762 1 98.94 137 ALA B N 1
ATOM 3261 C CA . ALA B 1 137 ? -5.973 18.641 4.117 1 98.94 137 ALA B CA 1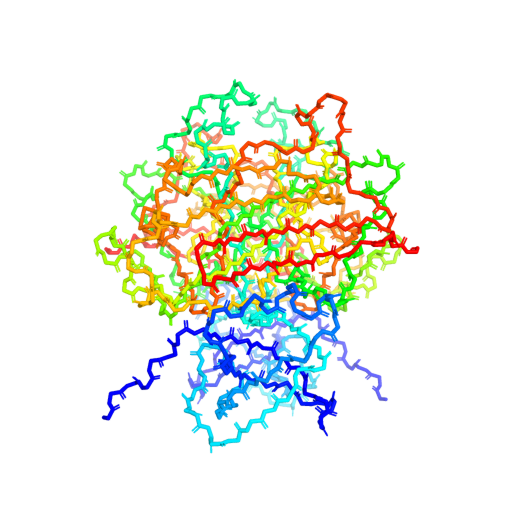
ATOM 3262 C C . ALA B 1 137 ? -6.484 17.5 4.996 1 98.94 137 ALA B C 1
ATOM 3264 O O . ALA B 1 137 ? -7.691 17.266 5.082 1 98.94 137 ALA B O 1
ATOM 3265 N N . GLU B 1 138 ? -5.562 16.828 5.621 1 98.94 138 GLU B N 1
ATOM 3266 C CA . GLU B 1 138 ? -6.027 15.695 6.406 1 98.94 138 GLU B CA 1
ATOM 3267 C C . GLU B 1 138 ? -5.27 15.586 7.73 1 98.94 138 GLU B C 1
ATOM 3269 O O . GLU B 1 138 ? -4.062 15.828 7.777 1 98.94 138 GLU B O 1
ATOM 3274 N N . LEU B 1 139 ? -5.98 15.203 8.828 1 98.94 139 LEU B N 1
ATOM 3275 C CA . LEU B 1 139 ? -5.371 14.711 10.055 1 98.94 139 LEU B CA 1
ATOM 3276 C C . LEU B 1 139 ? -4.84 13.297 9.867 1 98.94 139 LEU B C 1
ATOM 3278 O O . LEU B 1 139 ? -5.508 12.453 9.266 1 98.94 139 LEU B O 1
ATOM 3282 N N . VAL B 1 140 ? -3.654 13.094 10.414 1 98.94 140 VAL B N 1
ATOM 3283 C CA . VAL B 1 140 ? -2.984 11.805 10.258 1 98.94 140 VAL B CA 1
ATOM 3284 C C . VAL B 1 140 ? -2.77 11.164 11.625 1 98.94 140 VAL B C 1
ATOM 3286 O O . VAL B 1 140 ? -2.385 11.844 12.578 1 98.94 140 VAL B O 1
ATOM 3289 N N . VAL B 1 141 ? -3.008 9.891 11.688 1 98.88 141 VAL B N 1
ATOM 3290 C CA . VAL B 1 141 ? -2.684 9.062 12.844 1 98.88 141 VAL B CA 1
ATOM 3291 C C . VAL B 1 141 ? -1.45 8.219 12.547 1 98.88 141 VAL B C 1
ATOM 3293 O O . VAL B 1 141 ? -1.329 7.645 11.461 1 98.88 141 VAL B O 1
ATOM 3296 N N . VAL B 1 142 ? -0.536 8.164 13.461 1 98.94 142 VAL B N 1
ATOM 3297 C CA . VAL B 1 142 ? 0.643 7.312 13.336 1 98.94 142 VAL B CA 1
ATOM 3298 C C . VAL B 1 142 ? 0.588 6.195 14.383 1 98.94 142 VAL B C 1
ATOM 3300 O O . VAL B 1 142 ? 0.438 6.461 15.578 1 98.94 142 VAL B O 1
ATOM 3303 N N . ILE B 1 143 ? 0.721 4.98 13.922 1 98.94 143 ILE B N 1
ATOM 3304 C CA . ILE B 1 143 ? 0.724 3.812 14.797 1 98.94 143 ILE B CA 1
ATOM 3305 C C . ILE B 1 143 ? 2.092 3.666 15.461 1 98.94 143 ILE B C 1
ATOM 3307 O O . ILE B 1 143 ? 3.125 3.795 14.797 1 98.94 143 ILE B O 1
ATOM 3311 N N . GLY B 1 144 ? 2.084 3.396 16.797 1 98.56 144 GLY B N 1
ATOM 3312 C CA . GLY B 1 144 ? 3.33 3.301 17.547 1 98.56 144 GLY B CA 1
ATOM 3313 C C . GLY B 1 144 ? 3.619 1.897 18.047 1 98.56 144 GLY B C 1
ATOM 3314 O O . GLY B 1 144 ? 4.75 1.591 18.422 1 98.56 144 GLY B O 1
ATOM 3315 N N . LYS B 1 145 ? 2.621 1.133 18.125 1 98.31 145 LYS B N 1
ATOM 3316 C CA . LYS B 1 145 ? 2.678 -0.275 18.516 1 98.31 145 LYS B CA 1
ATOM 3317 C C . LYS B 1 145 ? 1.933 -1.148 17.5 1 98.31 145 LYS B C 1
ATOM 3319 O O . LYS B 1 145 ? 0.869 -0.767 17.016 1 98.31 145 LYS B O 1
ATOM 3324 N N . SER B 1 146 ? 2.561 -2.346 17.188 1 98.69 146 SER B N 1
ATOM 3325 C CA . SER B 1 146 ? 1.919 -3.234 16.219 1 98.69 146 SER B CA 1
ATOM 3326 C C . SER B 1 146 ? 0.49 -3.562 16.641 1 98.69 146 SER B C 1
ATOM 3328 O O . SER B 1 146 ? 0.253 -4.02 17.766 1 98.69 146 SER B O 1
ATOM 3330 N N . ALA B 1 147 ? -0.465 -3.287 15.727 1 98.75 147 ALA B N 1
ATOM 3331 C CA . ALA B 1 147 ? -1.883 -3.5 16 1 98.75 147 ALA B CA 1
ATOM 3332 C C . ALA B 1 147 ? -2.473 -4.555 15.07 1 98.75 147 ALA B C 1
ATOM 3334 O O . ALA B 1 147 ? -2.234 -4.527 13.867 1 98.75 147 ALA B O 1
ATOM 3335 N N . LYS B 1 148 ? -3.178 -5.504 15.531 1 98.62 148 LYS B N 1
ATOM 3336 C CA . LYS B 1 148 ? -3.941 -6.5 14.781 1 98.62 148 LYS B CA 1
ATOM 3337 C C . LYS B 1 148 ? -5.199 -6.91 15.539 1 98.62 148 LYS B C 1
ATOM 3339 O O . LYS B 1 148 ? -5.129 -7.293 16.703 1 98.62 148 LYS B O 1
ATOM 3344 N N . ASN B 1 149 ? -6.227 -6.797 14.859 1 98.5 149 ASN B N 1
ATOM 3345 C CA . ASN B 1 149 ? -7.5 -7.188 15.453 1 98.5 149 ASN B CA 1
ATOM 3346 C C . ASN B 1 149 ? -7.723 -6.52 16.812 1 98.5 149 ASN B C 1
ATOM 3348 O O . ASN B 1 149 ? -8.078 -7.184 17.781 1 98.5 149 ASN B O 1
ATOM 3352 N N . VAL B 1 150 ? -7.504 -5.234 16.875 1 98.62 150 VAL B N 1
ATOM 3353 C CA . VAL B 1 150 ? -7.668 -4.484 18.109 1 98.62 150 VAL B CA 1
ATOM 3354 C C . VAL B 1 150 ? -9.086 -3.93 18.203 1 98.62 150 VAL B C 1
ATOM 3356 O O . VAL B 1 150 ? -9.656 -3.49 17.203 1 98.62 150 VAL B O 1
ATOM 3359 N N . THR B 1 151 ? -9.703 -3.949 19.344 1 98.62 151 THR B N 1
ATOM 3360 C CA . THR B 1 151 ? -11.047 -3.404 19.547 1 98.62 151 THR B CA 1
ATOM 3361 C C . THR B 1 151 ? -11.008 -1.879 19.562 1 98.62 151 THR B C 1
ATOM 3363 O O . THR B 1 151 ? -9.945 -1.277 19.719 1 98.62 151 THR B O 1
ATOM 3366 N N . LYS B 1 152 ? -12.141 -1.303 19.391 1 98.44 152 LYS B N 1
ATOM 3367 C CA . LYS B 1 152 ? -12.242 0.153 19.453 1 98.44 152 LYS B CA 1
ATOM 3368 C C . LYS B 1 152 ? -11.75 0.688 20.797 1 98.44 152 LYS B C 1
ATOM 3370 O O . LYS B 1 152 ? -11.047 1.701 20.844 1 98.44 152 LYS B O 1
ATOM 3375 N N . ASP B 1 153 ? -12.016 -0.026 21.891 1 98.38 153 ASP B N 1
ATOM 3376 C CA . ASP B 1 153 ? -11.695 0.42 23.234 1 98.38 153 ASP B CA 1
ATOM 3377 C C . ASP B 1 153 ? -10.188 0.406 23.469 1 98.38 153 ASP B C 1
ATOM 3379 O O . ASP B 1 153 ? -9.672 1.186 24.281 1 98.38 153 ASP B O 1
ATOM 3383 N N . GLU B 1 154 ? -9.438 -0.449 22.719 1 98.25 154 GLU B N 1
ATOM 3384 C CA . GLU B 1 154 ? -7.996 -0.59 22.922 1 98.25 154 GLU B CA 1
ATOM 3385 C C . GLU B 1 154 ? -7.219 0.19 21.859 1 98.25 154 GLU B C 1
ATOM 3387 O O . GLU B 1 154 ? -6.004 0.36 21.984 1 98.25 154 GLU B O 1
ATOM 3392 N N . ALA B 1 155 ? -7.91 0.698 20.953 1 98.56 155 ALA B N 1
ATOM 3393 C CA . ALA B 1 155 ? -7.305 1.214 19.719 1 98.56 155 ALA B CA 1
ATOM 3394 C C . ALA B 1 155 ? -6.262 2.281 20.031 1 98.56 155 ALA B C 1
ATOM 3396 O O . ALA B 1 155 ? -5.16 2.264 19.469 1 98.56 155 ALA B O 1
ATOM 3397 N N . MET B 1 156 ? -6.566 3.137 20.984 1 98.19 156 MET B N 1
ATOM 3398 C CA . MET B 1 156 ? -5.707 4.293 21.234 1 98.19 156 MET B CA 1
ATOM 3399 C C . MET B 1 156 ? -4.406 3.871 21.906 1 98.19 156 MET B C 1
ATOM 3401 O O . MET B 1 156 ? -3.432 4.625 21.906 1 98.19 156 MET B O 1
ATOM 3405 N N . ASP B 1 157 ? -4.34 2.656 22.484 1 98.12 157 ASP B N 1
ATOM 3406 C CA . ASP B 1 157 ? -3.105 2.139 23.078 1 98.12 157 ASP B CA 1
ATOM 3407 C C . ASP B 1 157 ? -2.041 1.914 22 1 98.12 157 ASP B C 1
ATOM 3409 O O . ASP B 1 157 ? -0.857 1.777 22.312 1 98.12 157 ASP B O 1
ATOM 3413 N N . TYR B 1 158 ? -2.488 1.9 20.797 1 98.69 158 TYR B N 1
ATOM 3414 C CA . TYR B 1 158 ? -1.578 1.557 19.719 1 98.69 158 TYR B CA 1
ATOM 3415 C C . TYR B 1 158 ? -1.17 2.799 18.938 1 98.69 158 TYR B C 1
ATOM 3417 O O . TYR B 1 158 ? -0.318 2.729 18.047 1 98.69 158 TYR B O 1
ATOM 3425 N N . VAL B 1 159 ? -1.707 3.908 19.219 1 98.5 159 VAL B N 1
ATOM 3426 C CA . VAL B 1 159 ? -1.443 5.16 18.531 1 98.5 159 VAL B CA 1
ATOM 3427 C C . VAL B 1 159 ? -0.261 5.875 19.172 1 98.5 159 VAL B C 1
ATOM 3429 O O . VAL B 1 159 ? -0.219 6.031 20.391 1 98.5 159 VAL B O 1
ATOM 3432 N N . LEU B 1 160 ? 0.678 6.25 18.359 1 98.25 160 LEU B N 1
ATOM 3433 C CA . LEU B 1 160 ? 1.822 7.031 18.812 1 98.25 160 LEU B CA 1
ATOM 3434 C C . LEU B 1 160 ? 1.465 8.508 18.906 1 98.25 160 LEU B C 1
ATOM 3436 O O . LEU B 1 160 ? 1.782 9.172 19.891 1 98.25 160 LEU B O 1
ATOM 3440 N N . GLY B 1 161 ? 0.834 9 17.828 1 98.38 161 GLY B N 1
ATOM 3441 C CA . GLY B 1 161 ? 0.534 10.422 17.781 1 98.38 161 GLY B CA 1
ATOM 3442 C C . GLY B 1 161 ? -0.108 10.852 16.469 1 98.38 161 GLY B C 1
ATOM 3443 O O . GLY B 1 161 ? -0.722 10.039 15.781 1 98.38 161 GLY B O 1
ATOM 3444 N N . TYR B 1 162 ? -0.021 12.188 16.234 1 98.81 162 TYR B N 1
ATOM 3445 C CA . TYR B 1 162 ? -0.747 12.812 15.125 1 98.81 162 TYR B CA 1
ATOM 3446 C C . TYR B 1 162 ? 0.159 13.75 14.336 1 98.81 162 TYR B C 1
ATOM 3448 O O . TYR B 1 162 ? 1.096 14.328 14.891 1 98.81 162 TYR B O 1
ATOM 3456 N N . THR B 1 163 ? -0.145 13.906 13.109 1 98.94 163 THR B N 1
ATOM 3457 C CA . THR B 1 163 ? 0.482 14.883 12.227 1 98.94 163 THR B CA 1
ATOM 3458 C C . THR B 1 163 ? -0.482 15.32 11.125 1 98.94 163 THR B C 1
ATOM 3460 O O . THR B 1 163 ? -1.69 15.094 11.227 1 98.94 163 THR B O 1
ATOM 3463 N N . ALA B 1 164 ? -0.005 16.094 10.164 1 98.94 164 ALA B N 1
ATOM 3464 C CA . ALA B 1 164 ? -0.829 16.547 9.055 1 98.94 164 ALA B CA 1
ATOM 3465 C C . ALA B 1 164 ? -0.336 15.961 7.73 1 98.94 164 ALA B C 1
ATOM 3467 O O . ALA B 1 164 ? 0.847 15.648 7.586 1 98.94 164 ALA B O 1
ATOM 3468 N N . ALA B 1 165 ? -1.241 15.828 6.844 1 98.94 165 ALA B N 1
ATOM 3469 C CA . ALA B 1 165 ? -0.911 15.43 5.477 1 98.94 165 ALA B CA 1
ATOM 3470 C C . ALA B 1 165 ? -1.687 16.266 4.461 1 98.94 165 ALA B C 1
ATOM 3472 O O . ALA B 1 165 ? -2.729 16.828 4.785 1 98.94 165 ALA B O 1
ATOM 3473 N N . ASN B 1 166 ? -1.109 16.406 3.35 1 98.94 166 ASN B N 1
ATOM 3474 C CA . ASN B 1 166 ? -1.81 16.797 2.131 1 98.94 166 ASN B CA 1
ATOM 3475 C C . ASN B 1 166 ? -1.947 15.625 1.165 1 98.94 166 ASN B C 1
ATOM 3477 O O . ASN B 1 166 ? -0.958 15.172 0.584 1 98.94 166 ASN B O 1
ATOM 3481 N N . ASP B 1 167 ? -3.168 15.094 1.022 1 98.88 167 ASP B N 1
ATOM 3482 C CA . ASP B 1 167 ? -3.422 13.977 0.119 1 98.88 167 ASP B CA 1
ATOM 3483 C C . ASP B 1 167 ? -3.645 14.469 -1.311 1 98.88 167 ASP B C 1
ATOM 3485 O O . ASP B 1 167 ? -4.773 14.461 -1.806 1 98.88 167 ASP B O 1
ATOM 3489 N N . ILE B 1 168 ? -2.582 14.758 -1.946 1 98.81 168 ILE B N 1
ATOM 3490 C CA . ILE B 1 168 ? -2.604 15.336 -3.283 1 98.81 168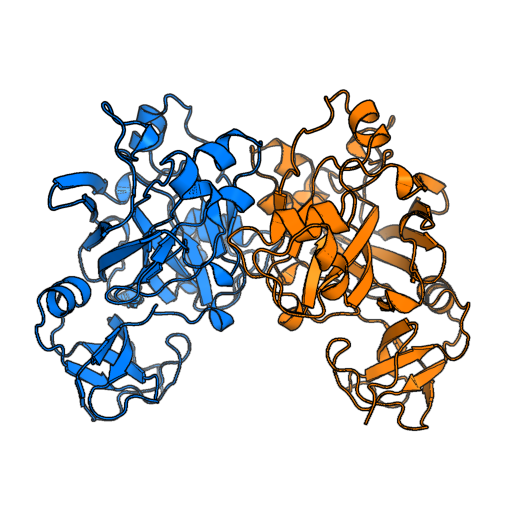 ILE B CA 1
ATOM 3491 C C . ILE B 1 168 ? -3.152 14.32 -4.281 1 98.81 168 ILE B C 1
ATOM 3493 O O . ILE B 1 168 ? -2.783 13.141 -4.242 1 98.81 168 ILE B O 1
ATOM 3497 N N . SER B 1 169 ? -4.02 14.781 -5.176 1 97.88 169 SER B N 1
ATOM 3498 C CA . SER B 1 169 ? -4.734 13.891 -6.086 1 97.88 169 SER B CA 1
ATOM 3499 C C . SER B 1 169 ? -4.738 14.438 -7.508 1 97.88 169 SER B C 1
ATOM 3501 O O . SER B 1 169 ? -4.711 15.656 -7.711 1 97.88 169 SER B O 1
ATOM 3503 N N . SER B 1 170 ? -4.695 13.578 -8.414 1 98.31 170 SER B N 1
ATOM 3504 C CA . SER B 1 170 ? -4.941 13.898 -9.812 1 98.31 170 SER B CA 1
ATOM 3505 C C . SER B 1 170 ? -6.344 13.469 -10.242 1 98.31 170 SER B C 1
ATOM 3507 O O . SER B 1 170 ? -6.578 12.289 -10.508 1 98.31 170 SER B O 1
ATOM 3509 N N . ARG B 1 171 ? -7.168 14.422 -10.414 1 98.31 171 ARG B N 1
ATOM 3510 C CA . ARG B 1 171 ? -8.602 14.148 -10.492 1 98.31 171 ARG B CA 1
ATOM 3511 C C . ARG B 1 171 ? -8.961 13.508 -11.836 1 98.31 171 ARG B C 1
ATOM 3513 O O . ARG B 1 171 ? -9.828 12.633 -11.891 1 98.31 171 ARG B O 1
ATOM 3520 N N . THR B 1 172 ? -8.328 13.945 -12.938 1 98.19 172 THR B N 1
ATOM 3521 C CA . THR B 1 172 ? -8.586 13.32 -14.227 1 98.19 172 THR B CA 1
ATOM 3522 C C . THR B 1 172 ? -8.289 11.828 -14.18 1 98.19 172 THR B C 1
ATOM 3524 O O . THR B 1 172 ? -9.109 11.008 -14.602 1 98.19 172 THR B O 1
ATOM 3527 N N . SER B 1 173 ? -7.172 11.469 -13.641 1 97.69 173 SER B N 1
ATOM 3528 C CA . SER B 1 173 ? -6.812 10.062 -13.484 1 97.69 173 SER B CA 1
ATOM 3529 C C . SER B 1 173 ? -7.758 9.352 -12.523 1 97.69 173 SER B C 1
ATOM 3531 O O . SER B 1 173 ? -8.094 8.188 -12.719 1 97.69 173 SER B O 1
ATOM 3533 N N . GLN B 1 174 ? -8.117 10.039 -11.438 1 97.5 174 GLN B N 1
ATOM 3534 C CA . GLN B 1 174 ? -9.016 9.469 -10.438 1 97.5 174 GLN B CA 1
ATOM 3535 C C . GLN B 1 174 ? -10.344 9.055 -11.062 1 97.5 174 GLN B C 1
ATOM 3537 O O . GLN B 1 174 ? -10.859 7.973 -10.781 1 97.5 174 GLN B O 1
ATOM 3542 N N . PHE B 1 175 ? -10.891 9.867 -11.906 1 96.88 175 PHE B N 1
ATOM 3543 C CA . PHE B 1 175 ? -12.219 9.633 -12.453 1 96.88 175 PHE B CA 1
ATOM 3544 C C . PHE B 1 175 ? -12.156 8.695 -13.648 1 96.88 175 PHE B C 1
ATOM 3546 O O . PHE B 1 175 ? -13.188 8.242 -14.148 1 96.88 175 PHE B O 1
ATOM 3553 N N . ALA B 1 176 ? -10.938 8.367 -14.109 1 96.94 176 ALA B N 1
ATOM 3554 C CA . ALA B 1 176 ? -10.758 7.492 -15.266 1 96.94 176 ALA B CA 1
ATOM 3555 C C . ALA B 1 176 ? -10.891 6.023 -14.867 1 96.94 176 ALA B C 1
ATOM 3557 O O . ALA B 1 176 ? -10.938 5.145 -15.734 1 96.94 176 ALA B O 1
ATOM 3558 N N . GLN B 1 177 ? -10.93 5.699 -13.609 1 95.12 177 GLN B N 1
ATOM 3559 C CA . GLN B 1 177 ? -11.094 4.332 -13.117 1 95.12 177 GLN B CA 1
ATOM 3560 C C . GLN B 1 177 ? -11.805 4.312 -11.773 1 95.12 177 GLN B C 1
ATOM 3562 O O . GLN B 1 177 ? -11.961 5.352 -11.125 1 95.12 177 GLN B O 1
ATOM 3567 N N . SER B 1 178 ? -12.156 3.129 -11.336 1 96.25 178 SER B N 1
ATOM 3568 C CA . SER B 1 178 ? -12.977 2.98 -10.141 1 96.25 178 SER B CA 1
ATOM 3569 C C . SER B 1 178 ? -12.125 3.045 -8.875 1 96.25 178 SER B C 1
ATOM 3571 O O . SER B 1 178 ? -12.633 3.352 -7.797 1 96.25 178 SER B O 1
ATOM 3573 N N . GLN B 1 179 ? -10.883 2.699 -8.953 1 98.44 179 GLN B N 1
ATOM 3574 C CA . GLN B 1 179 ? -9.984 2.658 -7.805 1 98.44 179 GLN B CA 1
ATOM 3575 C C . GLN B 1 179 ? -9.156 3.934 -7.707 1 98.44 179 GLN B C 1
ATOM 3577 O O . GLN B 1 179 ? -8.742 4.492 -8.727 1 98.44 179 GLN B O 1
ATOM 3582 N N . TRP B 1 180 ? -8.766 4.383 -6.5 1 98.75 180 TRP B N 1
ATOM 3583 C CA . TRP B 1 180 ? -8.195 5.707 -6.289 1 98.75 180 TRP B CA 1
ATOM 3584 C C . TRP B 1 180 ? -6.68 5.637 -6.16 1 98.75 180 TRP B C 1
ATOM 3586 O O . TRP B 1 180 ? -5.992 6.656 -6.246 1 98.75 180 TRP B O 1
ATOM 3596 N N . CYS B 1 181 ? -6.113 4.434 -5.996 1 98.81 181 CYS B N 1
ATOM 3597 C CA . CYS B 1 181 ? -4.723 4.285 -5.578 1 98.81 181 CYS B CA 1
ATOM 3598 C C . CYS B 1 181 ? -3.781 4.938 -6.582 1 98.81 181 CYS B C 1
ATOM 3600 O O . CYS B 1 181 ? -2.869 5.668 -6.199 1 98.81 181 CYS B O 1
ATOM 3602 N N . PHE B 1 182 ? -4.051 4.766 -7.879 1 98.81 182 PHE B N 1
ATOM 3603 C CA . PHE B 1 182 ? -3.137 5.246 -8.906 1 98.81 182 PHE B CA 1
ATOM 3604 C C . PHE B 1 182 ? -3.057 6.77 -8.891 1 98.81 182 PHE B C 1
ATOM 3606 O O . PHE B 1 182 ? -1.965 7.34 -8.805 1 98.81 182 PHE B O 1
ATOM 3613 N N . SER B 1 183 ? -4.133 7.465 -8.852 1 98.62 183 SER B N 1
ATOM 3614 C CA . SER B 1 183 ? -4.238 8.914 -9.016 1 98.62 183 SER B CA 1
ATOM 3615 C C . SER B 1 183 ? -3.795 9.648 -7.75 1 98.62 183 SER B C 1
ATOM 3617 O O . SER B 1 183 ? -3.633 10.867 -7.762 1 98.62 183 SER B O 1
ATOM 3619 N N . LYS B 1 184 ? -3.568 8.867 -6.676 1 98.69 184 LYS B N 1
ATOM 3620 C CA . LYS B 1 184 ? -3.238 9.477 -5.391 1 98.69 184 LYS B CA 1
ATOM 3621 C C . LYS B 1 184 ? -1.888 8.977 -4.879 1 98.69 184 LYS B C 1
ATOM 3623 O O . LYS B 1 184 ? -1.475 9.32 -3.77 1 98.69 184 LYS B O 1
ATOM 3628 N N . GLY B 1 185 ? -1.204 8.18 -5.723 1 98.62 185 GLY B N 1
ATOM 3629 C CA . GLY B 1 185 ? -0.026 7.488 -5.23 1 98.62 185 GLY B CA 1
ATOM 3630 C C . GLY B 1 185 ? 1.26 7.949 -5.887 1 98.62 185 GLY B C 1
ATOM 3631 O O . GLY B 1 185 ? 2.283 7.27 -5.805 1 98.62 185 GLY B O 1
ATOM 3632 N N . PHE B 1 186 ? 1.3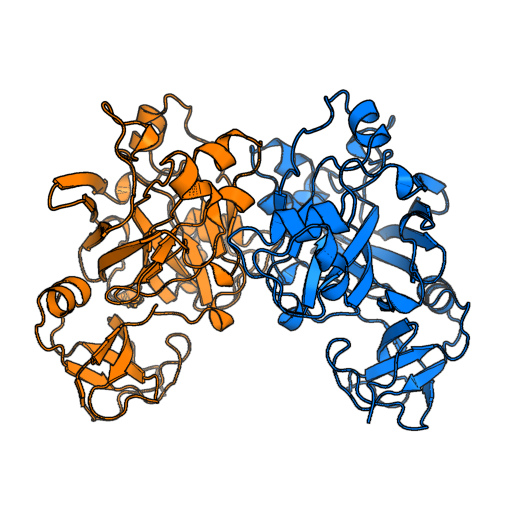13 9.109 -6.523 1 98.75 186 PHE B N 1
ATOM 3633 C CA . PHE B 1 186 ? 2.514 9.594 -7.191 1 98.75 186 PHE B CA 1
ATOM 3634 C C . PHE B 1 186 ? 3.59 9.961 -6.176 1 98.75 186 PHE B C 1
ATOM 3636 O O . PHE B 1 186 ? 3.291 10.195 -5.004 1 98.75 186 PHE B O 1
ATOM 3643 N N . ASP B 1 187 ? 4.852 10.039 -6.633 1 98.56 187 ASP B N 1
ATOM 3644 C CA . ASP B 1 187 ? 5.953 10.414 -5.75 1 98.56 187 ASP B CA 1
ATOM 3645 C C . ASP B 1 187 ? 5.703 11.781 -5.117 1 98.56 187 ASP B C 1
ATOM 3647 O O . ASP B 1 187 ? 5.398 12.75 -5.816 1 98.56 187 ASP B O 1
ATOM 3651 N N . GLY B 1 188 ? 5.73 11.789 -3.793 1 98.62 188 GLY B N 1
ATOM 3652 C CA . GLY B 1 188 ? 5.625 13.055 -3.086 1 98.62 188 GLY B CA 1
ATOM 3653 C C . GLY B 1 188 ? 4.191 13.516 -2.893 1 98.62 188 GLY B C 1
ATOM 3654 O O . GLY B 1 188 ? 3.947 14.578 -2.312 1 98.62 188 GLY B O 1
ATOM 3655 N N . SER B 1 189 ? 3.207 12.742 -3.293 1 98.81 189 SER B N 1
ATOM 3656 C CA . SER B 1 189 ? 1.812 13.172 -3.291 1 98.81 189 SER B CA 1
ATOM 3657 C C . SER B 1 189 ? 1.196 13.047 -1.903 1 98.81 189 SER B C 1
ATOM 3659 O O . SER B 1 189 ? -0.013 13.219 -1.736 1 98.81 189 SER B O 1
ATOM 3661 N N . CYS B 1 190 ? 2.014 12.727 -0.921 1 98.88 190 CYS B N 1
ATOM 3662 C CA . CYS B 1 190 ? 1.557 12.656 0.462 1 98.88 190 CYS B CA 1
ATOM 3663 C C . CYS B 1 190 ? 2.557 13.32 1.402 1 98.88 190 CYS B C 1
ATOM 3665 O O . CYS B 1 190 ? 3.156 12.648 2.248 1 98.88 190 CYS B O 1
ATOM 3667 N N . PRO B 1 191 ? 2.727 14.57 1.286 1 98.94 191 PRO B N 1
ATOM 3668 C CA . PRO B 1 191 ? 3.566 15.234 2.283 1 98.94 191 PRO B CA 1
ATOM 3669 C C . PRO B 1 191 ? 3 15.133 3.697 1 98.94 191 PRO B C 1
ATOM 3671 O O . PRO B 1 191 ? 1.781 15.188 3.883 1 98.94 191 PRO B O 1
ATOM 3674 N N . LEU B 1 192 ? 3.873 14.93 4.637 1 98.88 192 LEU B N 1
ATOM 3675 C CA . LEU B 1 192 ? 3.525 14.828 6.051 1 98.88 192 LEU B CA 1
ATOM 3676 C C . LEU B 1 192 ? 4.234 15.906 6.863 1 98.88 192 LEU B C 1
ATOM 3678 O O . LEU B 1 192 ? 5.352 16.312 6.531 1 98.88 192 LEU B O 1
ATOM 3682 N N . GLY B 1 193 ? 3.678 16.359 7.934 1 98.75 193 GLY B N 1
ATOM 3683 C CA . GLY B 1 193 ? 4.359 17.234 8.875 1 98.75 193 GLY B CA 1
ATOM 3684 C C . GLY B 1 193 ? 3.477 18.344 9.406 1 98.75 193 GLY B C 1
ATOM 3685 O O . GLY B 1 193 ? 2.248 18.25 9.367 1 98.75 193 GLY B O 1
ATOM 3686 N N . PRO B 1 194 ? 3.988 19.328 9.992 1 98.75 194 PRO B N 1
ATOM 3687 C CA . PRO B 1 194 ? 5.426 19.531 10.172 1 98.75 194 PRO B CA 1
ATOM 3688 C C . PRO B 1 194 ? 5.992 18.781 11.367 1 98.75 194 PRO B C 1
ATOM 3690 O O . PRO B 1 194 ? 7.207 18.594 11.477 1 98.75 194 PRO B O 1
ATOM 3693 N N . THR B 1 195 ? 5.105 18.406 12.336 1 98.88 195 THR B N 1
ATOM 3694 C CA . THR B 1 195 ? 5.551 17.734 13.555 1 98.88 195 THR B CA 1
ATOM 3695 C C . THR B 1 195 ? 4.75 16.469 13.797 1 98.88 195 THR B C 1
ATOM 3697 O O . THR B 1 195 ? 3.709 16.25 13.172 1 98.88 195 THR B O 1
ATOM 3700 N N . LEU B 1 196 ? 5.277 15.609 14.57 1 98.81 196 LEU B N 1
ATOM 3701 C CA . LEU B 1 196 ? 4.52 14.523 15.18 1 98.81 196 LEU B CA 1
ATOM 3702 C C . LEU B 1 196 ? 4.176 14.844 16.625 1 98.81 196 LEU B C 1
ATOM 3704 O O . LEU B 1 196 ? 5.066 14.945 17.469 1 98.81 196 LEU B O 1
ATOM 3708 N N . VAL B 1 197 ? 2.898 14.977 16.906 1 98.44 197 VAL B N 1
ATOM 3709 C CA . VAL B 1 197 ? 2.418 15.312 18.234 1 98.44 197 VAL B CA 1
ATOM 3710 C C . VAL B 1 197 ? 2.045 14.031 18.984 1 98.44 197 VAL B C 1
ATOM 3712 O O . VAL B 1 197 ? 1.312 13.195 18.469 1 98.44 197 VAL B O 1
ATOM 3715 N N . SER B 1 198 ? 2.52 13.945 20.188 1 97.5 198 SER B N 1
ATOM 3716 C CA . SER B 1 198 ? 2.197 12.781 21.016 1 97.5 198 SER B CA 1
ATOM 3717 C C . SER B 1 198 ? 0.704 12.711 21.297 1 97.5 198 SER B C 1
ATOM 3719 O O . SER B 1 198 ? 0.069 13.727 21.578 1 97.5 198 SER B O 1
ATOM 3721 N N . LYS B 1 199 ? 0.2 11.539 21.281 1 96.44 199 LYS B N 1
ATOM 3722 C CA . LYS B 1 199 ? -1.203 11.375 21.641 1 96.44 199 LYS B CA 1
ATOM 3723 C C . LYS B 1 199 ? -1.456 11.859 23.078 1 96.44 199 LYS B C 1
ATOM 3725 O O . LYS B 1 199 ? -2.555 12.312 23.391 1 96.44 199 LYS B O 1
ATOM 3730 N N . ALA B 1 200 ? -0.474 11.797 23.922 1 95.31 200 ALA B N 1
ATOM 3731 C CA . ALA B 1 200 ? -0.612 12.203 25.328 1 95.31 200 ALA B CA 1
ATOM 3732 C C . ALA B 1 200 ? -0.911 13.695 25.438 1 95.31 200 ALA B C 1
ATOM 3734 O O . ALA B 1 200 ? -1.561 14.141 26.391 1 95.31 200 ALA B O 1
ATOM 3735 N N . LEU B 1 201 ? -0.406 14.438 24.516 1 95 201 LEU B N 1
ATOM 3736 C CA . LEU B 1 201 ? -0.61 15.883 24.531 1 95 201 LEU B CA 1
ATOM 3737 C C . LEU B 1 201 ? -2.035 16.234 24.109 1 95 201 LEU B C 1
ATOM 3739 O O . LEU B 1 201 ? -2.506 17.344 24.359 1 95 201 LEU B O 1
ATOM 3743 N N . VAL B 1 202 ? -2.672 15.281 23.422 1 94.88 202 VAL B N 1
ATOM 3744 C CA . VAL B 1 202 ? -4.02 15.508 22.922 1 94.88 202 VAL B CA 1
ATOM 3745 C C . VAL B 1 202 ? -4.918 14.328 23.266 1 94.88 202 VAL B C 1
ATOM 3747 O O . VAL B 1 202 ? -5.316 13.555 22.391 1 94.88 202 VAL B O 1
ATOM 3750 N N . PRO B 1 203 ? -5.359 14.25 24.438 1 90.62 203 PRO B N 1
ATOM 3751 C CA . PRO B 1 203 ? -6.188 13.102 24.812 1 90.62 203 PRO B CA 1
ATOM 3752 C C . PRO B 1 203 ? -7.531 13.07 24.078 1 90.62 203 PRO B C 1
ATOM 3754 O O . PRO B 1 203 ? -8.094 12 23.859 1 90.62 203 PRO B O 1
ATOM 3757 N N . ASP B 1 204 ? -8.008 14.273 23.797 1 94.69 204 ASP B N 1
ATOM 3758 C CA . ASP B 1 204 ? -9.234 14.391 23.016 1 94.69 204 ASP B CA 1
ATOM 3759 C C . ASP B 1 204 ? -8.945 14.914 21.609 1 94.69 204 ASP B C 1
ATOM 3761 O O . ASP B 1 204 ? -8.883 16.125 21.391 1 94.69 204 ASP B O 1
ATOM 3765 N N . HIS B 1 205 ? -8.883 14 20.703 1 92.81 205 HIS B N 1
ATOM 3766 C CA . HIS B 1 205 ? -8.492 14.367 19.359 1 92.81 205 HIS B CA 1
ATOM 3767 C C . HIS B 1 205 ? -9.57 15.195 18.672 1 92.81 205 HIS B C 1
ATOM 3769 O O . HIS B 1 205 ? -9.336 15.805 17.625 1 92.81 205 HIS B O 1
ATOM 3775 N N . SER B 1 206 ? -10.75 15.25 19.203 1 93.94 206 SER B N 1
ATOM 3776 C CA . SER B 1 206 ? -11.82 16.047 18.609 1 93.94 206 SER B CA 1
ATOM 3777 C C . SER B 1 206 ? -11.539 17.547 18.766 1 93.94 206 SER B C 1
ATOM 3779 O O . SER B 1 206 ? -12.211 18.375 18.141 1 93.94 206 SER B O 1
ATOM 3781 N N . THR B 1 207 ? -10.523 17.906 19.469 1 96.5 207 THR B N 1
ATOM 3782 C CA . THR B 1 207 ? -10.188 19.297 19.703 1 96.5 207 THR B CA 1
ATOM 3783 C C . THR B 1 207 ? -9.43 19.891 18.516 1 96.5 207 THR B C 1
ATOM 3785 O O . THR B 1 207 ? -9.289 21.109 18.406 1 96.5 207 THR B O 1
ATOM 3788 N N . PHE B 1 208 ? -8.961 19.016 17.672 1 98.44 208 PHE B N 1
ATOM 3789 C CA . PHE B 1 208 ? -8.234 19.484 16.5 1 98.44 208 PHE B CA 1
ATOM 3790 C C . PHE B 1 208 ? -9.156 20.266 15.57 1 98.44 208 PHE B C 1
ATOM 3792 O O . PHE B 1 208 ? -10.32 19.891 15.391 1 98.44 208 PHE B O 1
ATOM 3799 N N . HIS B 1 209 ? -8.648 21.328 15.078 1 98.81 209 HIS B N 1
ATOM 3800 C CA . HIS B 1 209 ? -9.258 22.078 13.992 1 98.81 209 HIS B CA 1
ATOM 3801 C C . HIS B 1 209 ? -8.344 22.125 12.766 1 98.81 209 HIS B C 1
ATOM 3803 O O . HIS B 1 209 ? -7.156 22.422 12.883 1 98.81 209 HIS B O 1
ATOM 3809 N N . ILE B 1 210 ? -8.914 21.797 11.594 1 98.81 210 ILE B N 1
ATOM 3810 C CA . ILE B 1 210 ? -8.117 21.656 10.375 1 98.81 210 ILE B CA 1
ATOM 3811 C C . ILE B 1 210 ? -8.5 22.734 9.375 1 98.81 210 ILE B C 1
ATOM 3813 O O . ILE B 1 210 ? -9.688 23.016 9.172 1 98.81 210 ILE B O 1
ATOM 3817 N N . ARG B 1 211 ? -7.504 23.359 8.781 1 98.88 211 ARG B N 1
ATOM 3818 C CA . ARG B 1 211 ? -7.715 24.297 7.688 1 98.88 211 ARG B CA 1
ATOM 3819 C C . ARG B 1 211 ? -6.789 23.984 6.516 1 98.88 211 ARG B C 1
ATOM 3821 O O . ARG B 1 211 ? -5.648 23.562 6.715 1 98.88 211 ARG B O 1
ATOM 3828 N N . GLY B 1 212 ? -7.289 24.109 5.344 1 98.81 212 GLY B N 1
ATOM 3829 C CA . GLY B 1 212 ? -6.523 24.141 4.105 1 98.81 212 GLY B CA 1
ATOM 3830 C C . GLY B 1 212 ? -6.473 25.531 3.486 1 98.81 212 GLY B C 1
ATOM 3831 O O . GLY B 1 212 ? -7.504 26.188 3.326 1 98.81 212 GLY B O 1
ATOM 3832 N N . LEU B 1 213 ? -5.23 25.953 3.186 1 98.69 213 LEU B N 1
ATOM 3833 C CA . LEU B 1 213 ? -5.066 27.312 2.689 1 98.69 213 LEU B CA 1
ATOM 3834 C C . LEU B 1 213 ? -4.262 27.328 1.395 1 98.69 213 LEU B C 1
ATOM 3836 O O . LEU B 1 213 ? -3.273 26.609 1.266 1 98.69 213 LEU B O 1
ATOM 3840 N N . LYS B 1 214 ? -4.633 28.125 0.466 1 98 214 LYS B N 1
ATOM 3841 C CA . LYS B 1 214 ? -3.883 28.438 -0.743 1 98 214 LYS B CA 1
ATOM 3842 C C . LYS B 1 214 ? -3.752 29.953 -0.922 1 98 214 LYS B C 1
ATOM 3844 O O . LYS B 1 214 ? -4.758 30.656 -1.061 1 98 214 LYS B O 1
ATOM 3849 N N . GLY B 1 215 ? -2.473 30.5 -0.985 1 89.81 215 GLY B N 1
ATOM 3850 C CA . GLY B 1 215 ? -2.262 31.938 -1.1 1 89.81 215 GLY B CA 1
ATOM 3851 C C . GLY B 1 215 ? -2.959 32.719 -0.012 1 89.81 215 GLY B C 1
ATOM 3852 O O . GLY B 1 215 ? -3.58 33.75 -0.29 1 89.81 215 GLY B O 1
ATOM 3853 N N . GLY B 1 216 ? -3.062 32.156 1.156 1 89.88 216 GLY B N 1
ATOM 3854 C CA . GLY B 1 216 ? -3.686 32.844 2.279 1 89.88 216 GLY B CA 1
ATOM 3855 C C . GLY B 1 216 ? -5.188 32.656 2.342 1 89.88 216 GLY B C 1
ATOM 3856 O O . GLY B 1 216 ? -5.824 32.969 3.344 1 89.88 216 GLY B O 1
ATOM 3857 N N . GLN B 1 217 ? -5.758 32.188 1.281 1 96.56 217 GLN B N 1
ATOM 3858 C CA . GLN B 1 217 ? -7.195 31.938 1.255 1 96.56 217 GLN B CA 1
ATOM 3859 C C . GLN B 1 217 ? -7.523 30.609 1.928 1 96.56 217 GLN B C 1
ATOM 3861 O O . GLN B 1 217 ? -6.926 29.578 1.609 1 96.56 217 GLN B O 1
ATOM 3866 N N . ILE B 1 218 ? -8.469 30.688 2.879 1 98.31 218 ILE B N 1
ATOM 3867 C CA . ILE B 1 218 ? -8.945 29.469 3.523 1 98.31 218 ILE B CA 1
ATOM 3868 C C . ILE B 1 218 ? -9.891 28.719 2.586 1 98.31 218 ILE B C 1
ATOM 3870 O O . ILE B 1 218 ? -10.953 29.234 2.23 1 98.31 218 ILE B O 1
ATOM 3874 N N . LEU B 1 219 ? -9.531 27.484 2.172 1 98.44 219 LEU B N 1
ATOM 3875 C CA . LEU B 1 219 ? -10.312 26.703 1.228 1 98.44 219 LEU B CA 1
ATOM 3876 C C . LEU B 1 219 ? -11.016 25.547 1.938 1 98.44 219 LEU B C 1
ATOM 3878 O O . LEU B 1 219 ? -12.039 25.047 1.457 1 98.44 219 LEU B O 1
ATOM 3882 N N . GLN B 1 220 ? -10.492 25.062 2.971 1 98.5 220 GLN B N 1
ATOM 3883 C CA . GLN B 1 220 ? -11.055 24.047 3.85 1 98.5 220 GLN B CA 1
ATOM 3884 C C . GLN B 1 220 ? -11 24.484 5.309 1 98.5 220 GLN B C 1
ATOM 3886 O O . GLN B 1 220 ? -10.039 25.125 5.734 1 98.5 220 GLN B O 1
ATOM 3891 N N . ASP B 1 221 ? -12.016 24.219 6.066 1 98.69 221 ASP B N 1
ATOM 3892 C CA . ASP B 1 221 ? -12.141 24.672 7.453 1 98.69 221 ASP B CA 1
ATOM 3893 C C . ASP B 1 221 ? -13.117 23.781 8.219 1 98.69 221 ASP B C 1
ATOM 3895 O O . ASP B 1 221 ? -14.328 23.844 7.992 1 98.69 221 ASP B O 1
ATOM 3899 N N . SER B 1 222 ? -12.586 22.969 9.117 1 98.69 222 SER B N 1
ATOM 3900 C CA . SER B 1 222 ? -13.469 22.031 9.789 1 98.69 222 SER B CA 1
ATOM 3901 C C . SER B 1 222 ? -12.891 21.578 11.125 1 98.69 222 SER B C 1
ATOM 3903 O O . SER B 1 222 ? -11.672 21.422 11.25 1 98.69 222 SER B O 1
ATOM 3905 N N . GLY B 1 223 ? -13.75 21.438 12.07 1 98.38 223 GLY B N 1
ATOM 3906 C CA . GLY B 1 223 ? -13.359 20.656 13.234 1 98.38 223 GLY B CA 1
ATOM 3907 C C . GLY B 1 223 ? -13.258 19.172 12.945 1 98.38 223 GLY B C 1
ATOM 3908 O O . GLY B 1 223 ? -13.961 18.656 12.086 1 98.38 223 GLY B O 1
ATOM 3909 N N . VAL B 1 224 ? -12.414 18.484 13.695 1 97 224 VAL B N 1
ATOM 3910 C CA . VAL B 1 224 ? -12.219 17.047 13.516 1 97 224 VAL B CA 1
ATOM 3911 C C . VAL B 1 224 ? -13.438 16.297 14.062 1 97 224 VAL B C 1
ATOM 3913 O O . VAL B 1 224 ? -13.641 15.125 13.742 1 97 224 VAL B O 1
ATOM 3916 N N . ASP B 1 225 ? -14.234 16.953 14.836 1 97 225 ASP B N 1
ATOM 3917 C CA . ASP B 1 225 ? -15.477 16.359 15.312 1 97 225 ASP B CA 1
ATOM 3918 C C . ASP B 1 225 ? -16.453 16.141 14.156 1 97 225 ASP B C 1
ATOM 3920 O O . ASP B 1 225 ? -17.516 15.539 14.344 1 97 225 ASP B O 1
ATOM 3924 N N . ASP B 1 226 ? -16.141 16.547 12.969 1 98.12 226 ASP B N 1
ATOM 3925 C CA . ASP B 1 226 ? -16.922 16.328 11.758 1 98.12 226 ASP B CA 1
ATOM 3926 C C . ASP B 1 226 ? -16.656 14.93 11.18 1 98.12 226 ASP B C 1
ATOM 3928 O O . ASP B 1 226 ? -17.312 14.516 10.227 1 98.12 226 ASP B O 1
ATOM 3932 N N . LEU B 1 227 ? -15.734 14.18 11.719 1 98.38 227 LEU B N 1
ATOM 3933 C CA . LEU B 1 227 ? -15.438 12.828 11.258 1 98.38 227 LEU B CA 1
ATOM 3934 C C . LEU B 1 227 ? -16.656 11.922 11.391 1 98.38 227 LEU B C 1
ATOM 3936 O O . LEU B 1 227 ? -17.344 11.945 12.414 1 98.38 227 LEU B O 1
ATOM 3940 N N . ILE B 1 228 ? -16.922 11.172 10.398 1 98.56 228 ILE B N 1
ATOM 3941 C CA . ILE B 1 228 ? -17.969 10.156 10.422 1 98.56 228 ILE B CA 1
ATOM 3942 C C . ILE B 1 228 ? -17.516 8.977 11.281 1 98.56 228 ILE B C 1
ATOM 3944 O O . ILE B 1 228 ? -18.25 8.539 12.18 1 98.56 228 ILE B O 1
ATOM 3948 N N . PHE B 1 229 ? -16.359 8.398 10.992 1 98.75 229 PHE B N 1
ATOM 3949 C CA . PHE B 1 229 ? -15.68 7.383 11.789 1 98.75 229 PHE B CA 1
ATOM 3950 C C . PHE B 1 229 ? -14.5 7.984 12.539 1 98.75 229 PHE B C 1
ATOM 3952 O O . PHE B 1 229 ? -13.578 8.523 11.93 1 98.75 229 PHE B O 1
ATOM 3959 N N . ASP B 1 230 ? -14.562 7.902 13.82 1 98.25 230 ASP B N 1
ATOM 3960 C CA . ASP B 1 230 ? -13.516 8.508 14.641 1 98.25 230 ASP B CA 1
ATOM 3961 C C . ASP B 1 230 ? -12.25 7.66 14.625 1 98.25 230 ASP B C 1
ATOM 3963 O O . ASP B 1 230 ? -12.219 6.586 14.016 1 98.25 230 ASP B O 1
ATOM 3967 N N . ILE B 1 231 ? -11.219 8.133 15.227 1 98.62 231 ILE B N 1
ATOM 3968 C CA . ILE B 1 231 ? -9.891 7.543 15.141 1 98.62 231 ILE B CA 1
ATOM 3969 C C . ILE B 1 231 ? -9.914 6.141 15.75 1 98.62 231 ILE B C 1
ATOM 3971 O O . ILE B 1 231 ? -9.414 5.188 15.141 1 98.62 231 ILE B O 1
ATOM 3975 N N . PRO B 1 232 ? -10.5 5.922 16.953 1 98.69 232 PRO B N 1
ATOM 3976 C CA . PRO B 1 232 ? -10.547 4.555 17.484 1 98.69 232 PRO B CA 1
ATOM 3977 C C . PRO B 1 232 ? -11.25 3.584 16.531 1 98.69 232 PRO B C 1
ATOM 3979 O O . PRO B 1 232 ? -10.797 2.447 16.359 1 98.69 232 PRO B O 1
ATOM 3982 N N . THR B 1 233 ? -12.328 4.035 15.891 1 98.81 233 THR B N 1
ATOM 3983 C CA . THR B 1 233 ? -13.047 3.211 14.93 1 98.81 233 THR B CA 1
ATOM 3984 C C . THR B 1 233 ? -12.156 2.854 13.742 1 98.81 233 THR B C 1
ATOM 3986 O O . THR B 1 233 ? -12.133 1.7 13.312 1 98.81 233 THR B O 1
ATOM 3989 N N . LEU B 1 234 ? -11.406 3.799 13.258 1 98.88 234 LEU B N 1
ATOM 3990 C CA . LEU B 1 234 ? -10.539 3.576 12.102 1 98.88 234 LEU B CA 1
ATOM 3991 C C . LEU B 1 234 ? -9.445 2.574 12.43 1 98.88 234 LEU B C 1
ATOM 3993 O O . LEU B 1 234 ? -9.188 1.649 11.656 1 98.88 234 LEU B O 1
ATOM 3997 N N . VAL B 1 235 ? -8.789 2.764 13.562 1 98.94 235 VAL B N 1
ATOM 3998 C CA . VAL B 1 235 ? -7.707 1.868 13.953 1 98.94 235 VAL B CA 1
ATOM 3999 C C . VAL B 1 235 ? -8.242 0.449 14.117 1 98.94 235 VAL B C 1
ATOM 4001 O O . VAL B 1 235 ? -7.645 -0.512 13.633 1 98.94 235 VAL B O 1
ATOM 4004 N N . SER B 1 236 ? -9.375 0.342 14.789 1 98.88 236 SER B N 1
ATOM 4005 C CA . SER B 1 236 ? -10 -0.961 14.992 1 98.88 236 SER B CA 1
ATOM 4006 C C . SER B 1 236 ? -10.367 -1.608 13.656 1 98.88 236 SER B C 1
ATOM 4008 O O . SER B 1 236 ? -10.016 -2.764 13.406 1 98.88 236 SER B O 1
ATOM 4010 N N . PHE B 1 237 ? -11.031 -0.872 12.805 1 98.81 237 PHE B N 1
ATOM 4011 C CA . PHE B 1 237 ? -11.484 -1.385 11.516 1 98.81 237 PHE B CA 1
ATOM 4012 C C . PHE B 1 237 ? -10.297 -1.834 10.664 1 98.81 237 PHE B C 1
ATOM 4014 O O . PHE B 1 237 ? -10.281 -2.959 10.164 1 98.81 237 PHE B O 1
ATOM 4021 N N . LEU B 1 238 ? -9.258 -1.014 10.578 1 98.94 238 LEU B N 1
ATOM 4022 C CA . LEU B 1 238 ? -8.117 -1.265 9.695 1 98.94 238 LEU B CA 1
ATOM 4023 C C . LEU B 1 238 ? -7.285 -2.432 10.211 1 98.94 238 LEU B C 1
ATOM 4025 O O . LEU B 1 238 ? -6.547 -3.055 9.445 1 98.94 238 LEU B O 1
ATOM 4029 N N . SER B 1 239 ? -7.387 -2.732 11.453 1 98.88 239 SER B N 1
ATOM 4030 C CA . SER B 1 239 ? -6.559 -3.783 12.039 1 98.88 239 SER B CA 1
ATOM 4031 C C . SER B 1 239 ? -7.238 -5.145 11.93 1 98.88 239 SER B C 1
ATOM 4033 O O . SER B 1 239 ? -6.668 -6.16 12.336 1 98.88 239 SER B O 1
ATOM 4035 N N . GLN B 1 240 ? -8.484 -5.184 11.438 1 98.44 240 GLN B N 1
ATOM 4036 C CA . GLN B 1 240 ? -9.164 -6.465 11.266 1 98.44 240 GLN B CA 1
ATOM 4037 C C . GLN B 1 240 ? -8.477 -7.316 10.203 1 98.44 240 GLN B C 1
ATOM 4039 O O . GLN B 1 240 ? -8.445 -6.949 9.031 1 98.44 240 GLN B O 1
ATOM 4044 N N . GLY B 1 241 ? -7.891 -8.422 10.633 1 97.94 241 GLY B N 1
ATOM 4045 C CA . GLY B 1 241 ? -7.254 -9.359 9.727 1 97.94 241 GLY B CA 1
ATOM 4046 C C . GLY B 1 241 ? -5.957 -8.828 9.141 1 97.94 241 GLY B C 1
ATOM 4047 O O . GLY B 1 241 ? -5.348 -9.477 8.281 1 97.94 241 GLY B O 1
ATOM 4048 N N . THR B 1 242 ? -5.59 -7.648 9.531 1 98.44 242 THR B N 1
ATOM 4049 C CA . THR B 1 242 ? -4.418 -6.988 8.969 1 98.44 242 THR B CA 1
ATOM 4050 C C . THR B 1 242 ? -3.531 -6.422 10.07 1 98.44 242 THR B C 1
ATOM 4052 O O . THR B 1 242 ? -4.016 -5.75 10.984 1 98.44 242 THR B O 1
ATOM 4055 N N . THR B 1 243 ? -2.26 -6.672 9.977 1 98.69 243 THR B N 1
ATOM 4056 C CA . THR B 1 243 ? -1.312 -6.082 10.914 1 98.69 243 THR B CA 1
ATOM 4057 C C . THR B 1 243 ? -0.964 -4.652 10.508 1 98.69 243 THR B C 1
ATOM 4059 O O . THR B 1 243 ? -0.637 -4.395 9.352 1 98.69 243 THR B O 1
ATOM 4062 N N . LEU B 1 244 ? -1.093 -3.77 11.422 1 98.88 244 LEU B N 1
ATOM 4063 C CA . LEU B 1 244 ? -0.581 -2.41 11.289 1 98.88 244 LEU B CA 1
ATOM 4064 C C . LEU B 1 244 ? 0.718 -2.236 12.07 1 98.88 244 LEU B C 1
ATOM 4066 O O . LEU B 1 244 ? 0.693 -2.035 13.289 1 98.88 244 LEU B O 1
ATOM 4070 N N . PRO B 1 245 ? 1.832 -2.287 11.414 1 98.75 245 PRO B N 1
ATOM 4071 C CA . PRO B 1 245 ? 3.105 -2.135 12.117 1 98.75 245 PRO B CA 1
ATOM 4072 C C . PRO B 1 245 ? 3.322 -0.717 12.648 1 98.75 245 PRO B C 1
ATOM 4074 O O . PRO B 1 245 ? 2.688 0.226 12.164 1 98.75 245 PRO B O 1
ATOM 4077 N N . PRO B 1 246 ? 4.266 -0.596 13.664 1 98.69 246 PRO B N 1
ATOM 4078 C CA . PRO B 1 246 ? 4.672 0.767 14.016 1 98.69 246 PRO B CA 1
ATOM 4079 C C . PRO B 1 246 ? 5.148 1.568 12.805 1 98.69 246 PRO B C 1
ATOM 4081 O O . PRO B 1 246 ? 5.836 1.029 11.938 1 98.69 246 PRO B O 1
ATOM 4084 N N . GLY B 1 247 ? 4.727 2.801 12.719 1 98.81 247 GLY B N 1
ATOM 4085 C CA . GLY B 1 247 ? 5.074 3.645 11.586 1 98.81 247 GLY B CA 1
ATOM 4086 C C . GLY B 1 247 ? 3.955 3.779 10.57 1 98.81 247 GLY B C 1
ATOM 4087 O O . GLY B 1 247 ? 3.977 4.68 9.734 1 98.81 247 GLY B O 1
ATOM 4088 N N . THR B 1 248 ? 2.947 2.824 10.68 1 98.88 248 THR B N 1
ATOM 4089 C CA . THR B 1 248 ? 1.811 2.934 9.773 1 98.88 248 THR B CA 1
ATOM 4090 C C . THR B 1 248 ? 1.151 4.305 9.898 1 98.88 248 THR B C 1
ATOM 4092 O O . THR B 1 248 ? 0.909 4.789 11 1 98.88 248 THR B O 1
ATOM 4095 N N . VAL B 1 249 ? 0.95 4.887 8.734 1 98.94 249 VAL B N 1
ATOM 4096 C CA . VAL B 1 249 ? 0.289 6.184 8.617 1 98.94 249 VAL B CA 1
ATOM 4097 C C . VAL B 1 249 ? -1.161 5.984 8.18 1 98.94 249 VAL B C 1
ATOM 4099 O O . VAL B 1 249 ? -1.435 5.25 7.227 1 98.94 249 VAL B O 1
ATOM 4102 N N . ILE B 1 250 ? -2.08 6.602 8.906 1 98.94 250 ILE B N 1
ATOM 4103 C CA . ILE B 1 250 ? -3.496 6.562 8.562 1 98.94 250 ILE B CA 1
ATOM 4104 C C . ILE B 1 250 ? -4 7.977 8.281 1 98.94 250 ILE B C 1
ATOM 4106 O O . ILE B 1 250 ? -4.023 8.82 9.18 1 98.94 250 ILE B O 1
ATOM 4110 N N . LEU B 1 251 ? -4.305 8.273 7.02 1 98.94 251 LEU B N 1
ATOM 4111 C CA . LEU B 1 251 ? -5.012 9.5 6.672 1 98.94 251 LEU B CA 1
ATOM 4112 C C . LEU B 1 251 ? -6.504 9.367 6.961 1 98.94 251 LEU B C 1
ATOM 4114 O O . LEU B 1 251 ? -7.152 8.43 6.492 1 98.94 251 LEU B O 1
ATOM 4118 N N . THR B 1 252 ? -7.09 10.328 7.652 1 98.88 252 THR B N 1
ATOM 4119 C CA . THR B 1 252 ? -8.414 10.125 8.219 1 98.88 252 THR B CA 1
ATOM 4120 C C . THR B 1 252 ? -9.492 10.688 7.305 1 98.88 252 THR B C 1
ATOM 4122 O O . THR B 1 252 ? -10.68 10.625 7.621 1 98.88 252 THR B O 1
ATOM 4125 N N . GLY B 1 253 ? -9.102 11.227 6.184 1 98.62 253 GLY B N 1
ATOM 4126 C CA . GLY B 1 253 ? -10.055 11.875 5.289 1 98.62 253 GLY B CA 1
ATOM 4127 C C . GLY B 1 253 ? -9.883 13.383 5.238 1 98.62 253 GLY B C 1
ATOM 4128 O O . GLY B 1 253 ? -9.133 13.961 6.027 1 98.62 253 GLY B O 1
ATOM 4129 N N . THR B 1 254 ? -10.57 14.008 4.293 1 98.69 254 THR B N 1
ATOM 4130 C CA . THR B 1 254 ? -10.461 15.453 4.105 1 98.69 254 THR B CA 1
ATOM 4131 C C . THR B 1 254 ? -11.812 16.125 4.316 1 98.69 254 THR B C 1
ATOM 4133 O O . THR B 1 254 ? -12.852 15.57 3.969 1 98.69 254 THR B O 1
ATOM 4136 N N . PRO B 1 255 ? -11.836 17.312 4.898 1 98.38 255 PRO B N 1
ATOM 4137 C CA . PRO B 1 255 ? -13.086 18.078 5.023 1 98.38 255 PRO B CA 1
ATOM 4138 C C . PRO B 1 255 ? -13.547 18.672 3.693 1 98.38 255 PRO B C 1
ATOM 4140 O O . PRO B 1 255 ? -12.859 18.516 2.676 1 98.38 255 PRO B O 1
ATOM 4143 N N . ALA B 1 256 ? -14.734 19.266 3.76 1 97.94 256 ALA B N 1
ATOM 4144 C CA . ALA B 1 256 ? -15.273 19.953 2.598 1 97.94 256 ALA B CA 1
ATOM 4145 C C . ALA B 1 256 ? -14.328 21.062 2.135 1 97.94 256 ALA B C 1
ATOM 4147 O O . ALA B 1 256 ? -13.539 21.578 2.928 1 97.94 256 ALA B O 1
ATOM 4148 N N . GLY B 1 257 ? -14.398 21.375 0.831 1 98 257 GLY B N 1
ATOM 4149 C CA . GLY B 1 257 ? -13.641 22.5 0.295 1 98 257 GLY B CA 1
ATOM 4150 C C . GLY B 1 257 ? -12.555 22.078 -0.672 1 98 257 GLY B C 1
ATOM 4151 O O . GLY B 1 257 ? -11.664 22.859 -1.001 1 98 257 GLY B O 1
ATOM 4152 N N . VAL B 1 258 ? -12.547 20.844 -1.133 1 97.5 258 VAL B N 1
ATOM 4153 C CA . VAL B 1 258 ? -11.578 20.391 -2.125 1 97.5 258 VAL B CA 1
ATOM 4154 C C . VAL B 1 258 ? -11.773 21.172 -3.428 1 97.5 258 VAL B C 1
ATOM 4156 O O . VAL B 1 258 ? -12.859 21.688 -3.689 1 97.5 258 VAL B O 1
ATOM 4159 N N . GLY B 1 259 ? -10.766 21.188 -4.227 1 97.5 259 GLY B N 1
ATOM 4160 C CA . GLY B 1 259 ? -10.719 22.062 -5.395 1 97.5 259 GLY B CA 1
ATOM 4161 C C . GLY B 1 259 ? -11.734 21.688 -6.457 1 97.5 259 GLY B C 1
ATOM 4162 O O . GLY B 1 259 ? -12.383 22.562 -7.035 1 97.5 259 GLY B O 1
ATOM 4163 N N . ILE B 1 260 ? -11.883 20.438 -6.742 1 94.88 260 ILE B N 1
ATOM 4164 C CA . ILE B 1 260 ? -12.742 19.969 -7.82 1 94.88 260 ILE B CA 1
ATOM 4165 C C . ILE B 1 260 ? -14.195 20.328 -7.527 1 94.88 260 ILE B C 1
ATOM 4167 O O . ILE B 1 260 ? -15 20.469 -8.445 1 94.88 260 ILE B O 1
ATOM 4171 N N . GLY B 1 261 ? -14.555 20.531 -6.27 1 91.06 261 GLY B N 1
ATOM 4172 C CA . GLY B 1 261 ? -15.914 20.844 -5.875 1 91.06 261 GLY B CA 1
ATOM 4173 C C . GLY B 1 261 ? -16.203 22.328 -5.852 1 91.06 261 GLY B C 1
ATOM 4174 O O . GLY B 1 261 ? -17.344 22.75 -5.668 1 91.06 261 GLY B O 1
ATOM 4175 N N . ARG B 1 262 ? -15.219 23.156 -6.094 1 94.25 262 ARG B N 1
ATOM 4176 C CA . ARG B 1 262 ? -15.383 24.594 -6.016 1 94.25 262 ARG B CA 1
ATOM 4177 C C . ARG B 1 262 ? -15.781 25.188 -7.363 1 94.25 262 ARG B C 1
ATOM 4179 O O . ARG B 1 262 ? -15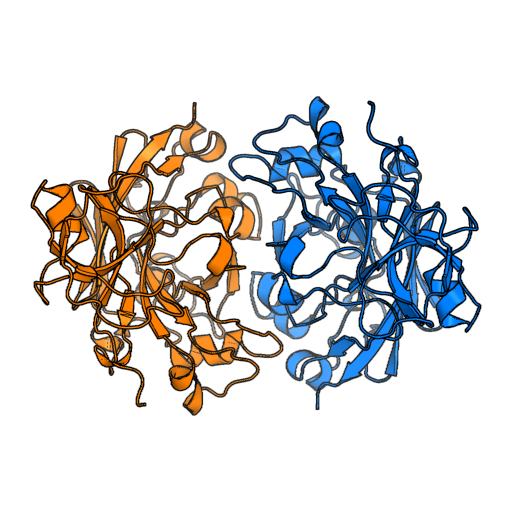.508 24.594 -8.406 1 94.25 262 ARG B O 1
ATOM 4186 N N . LYS B 1 263 ? -16.391 26.391 -7.223 1 93.06 263 LYS B N 1
ATOM 4187 C CA . LYS B 1 263 ? -16.766 27.156 -8.414 1 93.06 263 LYS B CA 1
ATOM 4188 C C . LYS B 1 263 ? -16.25 28.578 -8.336 1 93.06 263 LYS B C 1
ATOM 4190 O O . LYS B 1 263 ? -16.734 29.391 -7.547 1 93.06 263 LYS B O 1
ATOM 4195 N N . PRO B 1 264 ? -15.375 29.031 -9.172 1 94.88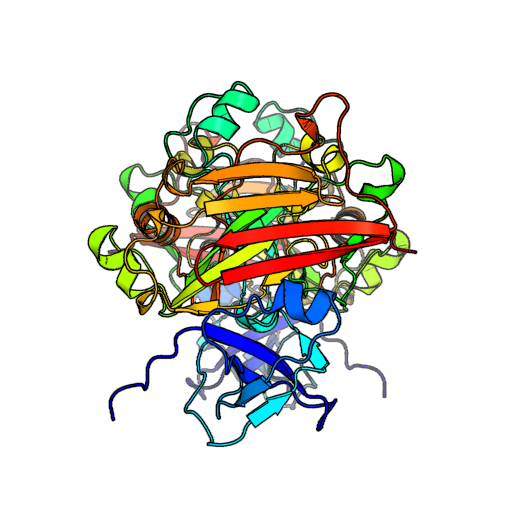 264 PRO B N 1
ATOM 4196 C CA . PRO B 1 264 ? -14.68 28.156 -10.109 1 94.88 264 PRO B CA 1
ATOM 4197 C C . PRO B 1 264 ? -13.781 27.141 -9.414 1 94.88 264 PRO B C 1
ATOM 4199 O O . PRO B 1 264 ? -13.406 27.328 -8.25 1 94.88 264 PRO B O 1
ATOM 4202 N N . LYS B 1 265 ? -13.461 26.094 -10.188 1 94.88 265 LYS B N 1
ATOM 4203 C CA . LYS B 1 265 ? -12.57 25.062 -9.648 1 94.88 265 LYS B CA 1
ATOM 4204 C C . LYS B 1 265 ? -11.227 25.672 -9.25 1 94.88 265 LYS B C 1
ATOM 4206 O O . LYS B 1 265 ? -10.727 26.578 -9.906 1 94.88 265 LYS B O 1
ATOM 4211 N N . VAL B 1 266 ? -10.688 25.188 -8.18 1 97.69 266 VAL B N 1
ATOM 4212 C CA . VAL B 1 266 ? -9.344 25.547 -7.746 1 97.69 266 VAL B CA 1
ATOM 4213 C C . VAL B 1 266 ? -8.414 24.344 -7.883 1 97.69 266 VAL B C 1
ATOM 4215 O O . VAL B 1 266 ? -8.766 23.234 -7.473 1 97.69 266 VAL B O 1
ATOM 4218 N N . THR B 1 267 ? -7.25 24.5 -8.562 1 98.19 267 THR B N 1
ATOM 4219 C CA . THR B 1 267 ? -6.293 23.422 -8.758 1 98.19 267 THR B CA 1
ATOM 4220 C C . THR B 1 267 ? -4.938 23.781 -8.164 1 98.19 267 THR B C 1
ATOM 4222 O O . THR B 1 267 ? -4.723 24.922 -7.742 1 98.19 267 THR B O 1
ATOM 4225 N N . ILE B 1 268 ? -4.133 22.766 -7.961 1 98.12 268 ILE B N 1
ATOM 4226 C CA . ILE B 1 268 ? -2.723 22.969 -7.641 1 98.12 268 ILE B CA 1
ATOM 4227 C C . ILE B 1 268 ? -1.901 22.984 -8.93 1 98.12 268 ILE B C 1
ATOM 4229 O O . ILE B 1 268 ? -1.956 22.031 -9.719 1 98.12 268 ILE B O 1
ATOM 4233 N N . SER B 1 269 ? -1.134 24.031 -9.086 1 97.25 269 SER B N 1
ATOM 4234 C CA . SER B 1 269 ? -0.348 24.203 -10.305 1 97.25 269 SER B CA 1
ATOM 4235 C C . SER B 1 269 ? 1.089 24.594 -9.984 1 97.25 269 SER B C 1
ATOM 4237 O O . SER B 1 269 ? 1.446 24.766 -8.82 1 97.25 269 SER B O 1
ATOM 4239 N N . ASP B 1 270 ? 1.873 24.703 -11.055 1 97.94 270 ASP B N 1
ATOM 4240 C CA . ASP B 1 270 ? 3.283 25.062 -10.938 1 97.94 270 ASP B CA 1
ATOM 4241 C C . ASP B 1 270 ? 3.453 26.359 -10.156 1 97.94 270 ASP B C 1
ATOM 4243 O O . ASP B 1 270 ? 2.852 27.375 -10.508 1 97.94 270 ASP B O 1
ATOM 4247 N N . GLY B 1 271 ? 4.293 26.312 -9.047 1 97.44 271 GLY B N 1
ATOM 4248 C CA . GLY B 1 271 ? 4.605 27.5 -8.273 1 97.44 271 GLY B CA 1
ATOM 4249 C C . GLY B 1 271 ? 3.635 27.75 -7.137 1 97.44 271 GLY B C 1
ATOM 4250 O O . GLY B 1 271 ? 3.881 28.594 -6.273 1 97.44 271 GLY B O 1
ATOM 4251 N N . ASP B 1 272 ? 2.562 26.969 -7.102 1 98.06 272 ASP B N 1
ATOM 4252 C CA . ASP B 1 272 ? 1.571 27.141 -6.043 1 98.06 272 ASP B CA 1
ATOM 4253 C C . ASP B 1 272 ? 2.113 26.672 -4.695 1 98.06 272 ASP B C 1
ATOM 4255 O O . ASP B 1 272 ? 3.068 25.906 -4.645 1 98.06 272 ASP B O 1
ATOM 4259 N N . GLU B 1 273 ? 1.477 27.203 -3.721 1 98.44 273 GLU B N 1
ATOM 4260 C CA . GLU B 1 273 ? 1.653 26.703 -2.361 1 98.44 273 GLU B CA 1
ATOM 4261 C C . GLU B 1 273 ? 0.312 26.344 -1.726 1 98.44 273 GLU B C 1
ATOM 4263 O O . GLU B 1 273 ? -0.688 27.031 -1.95 1 98.44 273 GLU B O 1
ATOM 4268 N N . PHE B 1 274 ? 0.308 25.328 -0.982 1 98.88 274 PHE B N 1
ATOM 4269 C CA . PHE B 1 274 ? -0.851 24.906 -0.2 1 98.88 274 PHE B CA 1
ATOM 4270 C C . PHE B 1 274 ? -0.438 24.516 1.215 1 98.88 274 PHE B C 1
ATOM 4272 O O . PHE B 1 274 ? 0.588 23.859 1.408 1 98.88 274 PHE B O 1
ATOM 4279 N N . SER B 1 275 ? -1.197 24.969 2.186 1 98.88 275 SER B N 1
ATOM 4280 C CA . SER B 1 275 ? -0.875 24.703 3.582 1 98.88 275 SER B CA 1
ATOM 4281 C C . SER B 1 275 ? -1.986 23.906 4.262 1 98.88 275 SER B C 1
ATOM 4283 O O . SER B 1 275 ? -3.17 24.156 4.023 1 98.88 275 SER B O 1
ATOM 4285 N N . VAL B 1 276 ? -1.594 22.953 5.008 1 98.94 276 VAL B N 1
ATOM 4286 C CA . VAL B 1 276 ? -2.49 22.25 5.918 1 98.94 276 VAL B CA 1
ATOM 4287 C C . VAL B 1 276 ? -2.201 22.656 7.359 1 98.94 276 VAL B C 1
ATOM 4289 O O . VAL B 1 276 ? -1.149 22.328 7.91 1 98.94 276 VAL B O 1
ATOM 4292 N N . GLU B 1 277 ? -3.123 23.391 7.965 1 98.94 277 GLU B N 1
ATOM 4293 C CA . GLU B 1 277 ? -3.002 23.828 9.352 1 98.94 277 GLU B CA 1
ATOM 4294 C C . GLU B 1 277 ? -3.883 22.984 10.273 1 98.94 277 GLU B C 1
ATOM 4296 O O . GLU B 1 277 ? -5.094 22.891 10.062 1 98.94 277 GLU B O 1
ATOM 4301 N N . ILE B 1 278 ? -3.27 22.359 11.227 1 98.88 278 ILE B N 1
ATOM 4302 C CA . ILE B 1 278 ? -4.035 21.641 12.234 1 98.88 278 ILE B CA 1
ATOM 4303 C C . ILE B 1 278 ? -3.633 22.109 13.633 1 98.88 278 ILE B C 1
ATOM 4305 O O . ILE B 1 278 ? -2.5 21.891 14.062 1 98.88 278 ILE B O 1
ATOM 4309 N N . LEU B 1 279 ? -4.59 22.766 14.258 1 98.31 279 LEU B N 1
ATOM 4310 C CA . LEU B 1 279 ? -4.367 23.328 15.586 1 98.31 279 LEU B CA 1
ATOM 4311 C C . LEU B 1 279 ? -5.309 22.688 16.609 1 98.31 279 LEU B C 1
ATOM 4313 O O . LEU B 1 279 ? -6.41 22.266 16.25 1 98.31 279 LEU B O 1
ATOM 4317 N N . PRO B 1 280 ? -4.871 22.516 17.875 1 97.38 280 PRO B N 1
ATOM 4318 C CA . PRO B 1 280 ? -3.59 22.953 18.422 1 97.38 280 PRO B CA 1
ATOM 4319 C C . PRO B 1 280 ? -2.459 21.969 18.156 1 97.38 280 PRO B C 1
ATOM 4321 O O . PRO B 1 280 ? -2.707 20.859 17.672 1 97.38 280 PRO B O 1
ATOM 4324 N N . HIS B 1 281 ? -1.179 22.312 18.359 1 97.44 281 HIS B N 1
ATOM 4325 C CA . HIS B 1 281 ? 0.043 21.562 18.641 1 97.44 281 HIS B CA 1
ATOM 4326 C C . HIS B 1 281 ? 0.734 21.156 17.344 1 97.44 281 HIS B C 1
ATOM 4328 O O . HIS B 1 281 ? 1.935 21.375 17.172 1 97.44 281 HIS B O 1
ATOM 4334 N N . ILE B 1 282 ? -0.017 20.609 16.328 1 98.62 282 ILE B N 1
ATOM 4335 C CA . ILE B 1 282 ? 0.637 20.031 15.156 1 98.62 282 ILE B CA 1
ATOM 4336 C C . ILE B 1 282 ? 1.332 21.125 14.352 1 98.62 282 ILE B C 1
ATOM 4338 O O . ILE B 1 282 ? 2.508 21 14 1 98.62 282 ILE B O 1
ATOM 4342 N N . GLY B 1 283 ? 0.572 22.219 14.078 1 98.81 283 GLY B N 1
ATOM 4343 C CA . GLY B 1 283 ? 1.119 23.297 13.289 1 98.81 283 GLY B CA 1
ATOM 4344 C C . GLY B 1 283 ? 0.692 23.25 11.836 1 98.81 283 GLY B C 1
ATOM 4345 O O . GLY B 1 283 ? -0.413 22.812 11.516 1 98.81 283 GLY B O 1
ATOM 4346 N N . THR B 1 284 ? 1.543 23.844 10.977 1 98.94 284 THR B N 1
ATOM 4347 C CA . THR B 1 284 ? 1.15 24.047 9.586 1 98.94 284 THR B CA 1
ATOM 4348 C C . THR B 1 284 ? 2.133 23.359 8.648 1 98.94 284 THR B C 1
ATOM 4350 O O . THR B 1 284 ? 3.32 23.688 8.625 1 98.94 284 THR B O 1
ATOM 4353 N N . LEU B 1 285 ? 1.663 22.375 7.93 1 98.94 285 LEU B N 1
ATOM 4354 C CA . LEU B 1 285 ? 2.402 21.766 6.824 1 98.94 285 LEU B CA 1
ATOM 4355 C C . LEU B 1 285 ? 2.328 22.641 5.578 1 98.94 285 LEU B C 1
ATOM 4357 O O . LEU B 1 285 ? 1.255 22.812 4.996 1 98.94 285 LEU B O 1
ATOM 4361 N N . VAL B 1 286 ? 3.432 23.172 5.199 1 98.81 286 VAL B N 1
ATOM 4362 C CA . VAL B 1 286 ? 3.488 24.016 4.008 1 98.81 286 VAL B CA 1
ATOM 4363 C C . VAL B 1 286 ? 4.102 23.234 2.848 1 98.81 286 VAL B C 1
ATOM 4365 O O . VAL B 1 286 ? 5.195 22.688 2.971 1 98.81 286 VAL B O 1
ATOM 4368 N N . ASN B 1 287 ? 3.369 23.203 1.713 1 98.62 287 ASN B N 1
ATOM 4369 C CA . ASN B 1 287 ? 3.838 22.547 0.499 1 98.62 287 ASN B CA 1
ATOM 4370 C C . ASN B 1 287 ? 4.031 23.531 -0.641 1 98.62 287 ASN B C 1
ATOM 4372 O O . ASN B 1 287 ? 3.236 24.469 -0.804 1 98.62 287 ASN B O 1
ATOM 4376 N N . THR B 1 288 ? 5.066 23.328 -1.357 1 98.5 288 THR B N 1
ATOM 4377 C CA . THR B 1 288 ? 5.266 24.031 -2.615 1 98.5 288 THR B CA 1
ATOM 4378 C C . THR B 1 288 ? 5.332 23.062 -3.785 1 98.5 288 THR B C 1
ATOM 4380 O O . THR B 1 288 ? 5.793 21.922 -3.627 1 98.5 288 THR B O 1
ATOM 4383 N N . PHE B 1 289 ? 4.832 23.484 -4.93 1 98.5 289 PHE B N 1
ATOM 4384 C CA . PHE B 1 289 ? 4.645 22.562 -6.039 1 98.5 289 PHE B CA 1
ATOM 4385 C C . PHE B 1 289 ? 5.387 23.047 -7.281 1 98.5 289 PHE B C 1
ATOM 4387 O O . PHE B 1 289 ? 5.461 24.25 -7.531 1 98.5 289 PHE B O 1
ATOM 4394 N N . LYS B 1 290 ? 5.914 22.141 -7.992 1 98.38 290 LYS B N 1
ATOM 4395 C CA . LYS B 1 290 ? 6.484 22.375 -9.32 1 98.38 290 LYS B CA 1
ATOM 4396 C C . LYS B 1 290 ? 6.082 21.281 -10.297 1 98.38 290 LYS B C 1
ATOM 4398 O O . LYS B 1 290 ? 5.965 20.109 -9.914 1 98.38 290 LYS B O 1
ATOM 4403 N N . ASN B 1 291 ? 5.895 21.641 -11.555 1 97.69 291 ASN B N 1
ATOM 4404 C CA . ASN B 1 291 ? 5.676 20.625 -12.578 1 97.69 291 ASN B CA 1
ATOM 4405 C C . ASN B 1 291 ? 6.918 19.766 -12.789 1 97.69 291 ASN B C 1
ATOM 4407 O O . ASN B 1 291 ? 8.039 20.281 -12.812 1 97.69 291 ASN B O 1
ATOM 4411 N N . GLU B 1 292 ? 6.676 18.547 -12.836 1 95 292 GLU B N 1
ATOM 4412 C CA . GLU B 1 292 ? 7.777 17.672 -13.234 1 95 292 GLU B CA 1
ATOM 4413 C C . GLU B 1 292 ? 8.273 18 -14.633 1 95 292 GLU B C 1
ATOM 4415 O O . GLU B 1 292 ? 7.477 18.344 -15.516 1 95 292 GLU B O 1
ATOM 4420 N N . ALA B 1 293 ? 9.578 17.969 -14.867 1 84.88 293 ALA B N 1
ATOM 4421 C CA . ALA B 1 293 ? 10.172 18.297 -16.156 1 84.88 293 ALA B CA 1
ATOM 4422 C C . ALA B 1 293 ? 9.828 17.25 -17.219 1 84.88 293 ALA B C 1
ATOM 4424 O O . ALA B 1 293 ? 9.648 16.062 -16.891 1 84.88 293 ALA B O 1
#

Solvent-accessible surface area (backbone atoms only — not comparable to full-atom values): 28485 Å² total; per-residue (Å²): 133,82,81,75,80,67,57,42,36,34,22,29,24,30,68,90,41,81,86,48,72,41,26,26,26,59,68,56,78,81,55,39,61,31,54,37,50,74,71,72,42,89,47,48,21,40,27,29,68,18,79,36,77,90,50,36,61,45,76,66,82,47,72,45,42,62,64,40,55,30,24,41,62,53,50,91,46,24,50,42,32,39,32,31,51,75,22,16,53,62,24,24,56,72,73,70,44,78,79,67,90,62,87,33,36,43,45,30,40,29,64,9,51,22,39,20,45,86,41,71,31,51,36,33,62,86,22,60,75,72,55,31,19,31,58,29,39,23,55,25,41,30,28,54,35,73,35,55,61,38,49,50,90,53,25,64,80,25,46,41,24,33,30,30,28,38,55,28,31,22,47,65,56,30,74,71,39,82,37,56,23,62,31,37,26,28,36,26,24,35,24,30,15,35,20,36,25,24,38,81,74,43,82,58,64,55,67,32,33,40,32,22,29,46,90,83,41,76,48,23,74,42,54,48,68,42,38,69,64,48,68,36,51,47,51,16,58,64,8,53,48,15,72,38,47,49,39,24,35,34,38,55,24,35,56,36,53,37,18,86,80,36,88,75,65,46,61,54,48,70,72,36,49,44,32,27,36,34,39,75,79,33,24,25,22,37,38,34,32,35,61,49,130,133,81,78,74,80,68,57,42,35,34,22,28,24,30,68,90,42,82,85,47,75,43,26,24,26,57,67,55,78,82,56,38,60,33,54,38,49,75,71,72,41,89,47,48,21,41,28,30,70,18,80,36,78,90,51,36,61,44,76,65,82,47,72,44,41,62,65,40,54,30,24,42,62,53,49,90,46,26,49,45,30,38,34,32,52,75,23,16,52,62,25,23,56,72,72,71,45,78,81,67,92,60,88,32,36,42,45,30,41,28,63,9,50,21,40,20,45,86,42,72,30,50,37,32,62,86,21,60,75,72,56,30,20,30,59,27,40,23,55,26,42,30,28,54,34,74,36,55,60,38,50,51,91,52,26,65,80,25,45,42,24,33,31,29,28,38,55,26,32,22,49,64,58,29,72,72,39,81,37,56,24,62,30,39,26,27,37,26,25,34,26,28,13,34,20,36,25,25,37,83,75,42,82,59,64,57,66,33,34,39,34,23,29,46,90,83,41,78,48,24,76,41,53,48,67,42,38,70,65,49,68,36,51,49,51,16,57,64,9,53,47,15,72,38,48,48,40,24,37,35,38,53,24,35,58,38,54,38,19,85,80,37,87,75,65,46,62,53,48,71,73,36,47,44,31,28,34,33,39,74,79,33,24,26,22,36,38,34,32,34,61,49,130

pLDDT: mean 96.72, std 7.23, range [24.7, 98.94]

InterPro domains:
  IPR011234 Fumarylacetoacetase-like, C-terminal [PF01557] (80-289)
  IPR036663 Fumarylacetoacetase-like, C-terminal domain superfamily [G3DSA:3.90.850.10] (76-293)
  IPR036663 Fumarylacetoacetase-like, C-terminal domain superfamily [SSF56529] (76-290)

Nearest PDB structures (foldseek):
  8sut-assembly1_B  TM=8.211E-01  e=1.413E-27  Bacillus subtilis
  8sky-assembly1_A  TM=8.186E-01  e=6.859E-27  Bacillus subtilis
  8suu-assembly1_B  TM=7.981E-01  e=1.790E-26  Bacillus subtilis
  8suu-assembly1_A  TM=7.981E-01  e=1.894E-26  Bacillus subtilis
  6v77-assembly1_A  TM=7.952E-01  e=6.396E-23  Mycolicibacterium smegmatis MC2 155

Foldseek 3Di:
DDPDDAFKKFWAAFPVGRPAIWIWAWPDQFDQPQVCVVVVHKTKTQTFPDRAPLPRHGGPPDMTIGPFTFFNGALVQAAKAKEWEPFFQQQCVLVVHDRDPATDIDIAHSQQEATFPPGAAADECLQAVPQQKKWFKFKKWFFNAKFALDALVCLVVGTFFIWIWIQIFRVVVCVVDDGGHVRRHDGNNIYIARITGGCVNPVPQQQKWKFKDWPRRTQATDGPVRTNQDPSRVSNVVNYVHIDHGNHMYTRYGGPRMQVSDVVGDGDHAQIKMWMAMDDRGHIGIHGYHYDD/DPPPADFKKFWAAFPVGRPAIWIWAWPDQFDQPQVCVVVVHKTKTQTFPDRAPLPRHGGPRDMTIGPFTFFNGALVQAAKAKEWEPFFQQQCVLVVHDRDPATDIDIAHSQQEATFPPGAAADECLQAVPQQKKWFKFKKWFFNAKFALDALVCLVVGTFFIWIWIQIFRVVVCVVDDGGHVRRHDGNNIYIARITGGCVNPVPQQQKWKFKDWPRDTQATDGPVRTNQDPSRVSNVVNYVHIDHGNHMYTRYGGPRMQVSDVVGDGDHAQIKMWMAMDDRGHIGIHGYHYDD

Sequence (586 aa):
MAMRPFSRLVRFISTADPVKILIGQPEQDEIDVGIALHQNHEVRVHVFSGRSVLDPGQRTGDTATISRLLSPLASSEVGTIRCIGLNYKHHAAEVGLDLPTLPTVFLKPSTSIGDPWPSVTHLPKLTHIDDCGDYEAELVVVIGKSAKNVTKDEAMDYVLGYTAANDISSRTSQFAQSQWCFSKGFDGSCPLGPTLVSKALVPDHSTFHIRGLKGGQILQDSGVDDLIFDIPTLVSFLSQGTTLPPGTVILTGTPAGVGIGRKPKVTISDGDEFSVEILPHIGTLVNTFKNEAMAMRPFSRLVRFISTADPVKILIGQPEQDEIDVGIALHQNHEVRVHVFSGRSVLDPGQRTGDTATISRLLSPLASSEVGTIRCIGLNYKHHAAEVGLDLPTLPTVFLKPSTSIGDPWPSVTHLPKLTHIDDCGDYEAELVVVIGKSAKNVTKDEAMDYVLGYTAANDISSRTSQFAQSQWCFSKGFDGSCPLGPTLVSKALVPDHSTFHIRGLKGGQILQDSGVDDLIFDIPTLVSFLSQGTTLPPGTVILTGTPAGVGIGRKPKVTISDGDEFSVEILPHIGTLVNTFKNEA